Protein AF-A0AAD7KAG4-F1 (afdb_monomer_lite)

Structure (mmCIF, N/CA/C/O backbone):
data_AF-A0AAD7KAG4-F1
#
_entry.id   AF-A0AAD7KAG4-F1
#
loop_
_atom_site.group_PDB
_atom_site.id
_atom_site.type_symbol
_atom_site.label_atom_id
_atom_site.label_alt_id
_atom_site.label_comp_id
_atom_site.label_asym_id
_atom_site.label_entity_id
_atom_site.label_seq_id
_atom_site.pdbx_PDB_ins_code
_atom_site.Cartn_x
_atom_site.Cartn_y
_atom_site.Cartn_z
_atom_site.occupancy
_atom_site.B_iso_or_equiv
_atom_site.auth_seq_id
_atom_site.auth_comp_id
_atom_site.auth_asym_id
_atom_site.auth_atom_id
_atom_site.pdbx_PDB_model_num
ATOM 1 N N . MET A 1 1 ? -81.559 5.179 60.643 1.00 41.72 1 MET A N 1
ATOM 2 C CA . MET A 1 1 ? -80.944 4.734 59.374 1.00 41.72 1 MET A CA 1
ATOM 3 C C . MET A 1 1 ? -79.540 4.234 59.681 1.00 41.72 1 MET A C 1
ATOM 5 O O . MET A 1 1 ? -78.649 5.034 59.922 1.00 41.72 1 MET A O 1
ATOM 9 N N . SER A 1 2 ? -79.394 2.915 59.809 1.00 40.16 2 SER A N 1
ATOM 10 C CA . SER A 1 2 ? -78.158 2.220 60.188 1.00 40.16 2 SER A CA 1
ATOM 11 C C . SER A 1 2 ? -77.507 1.678 58.916 1.00 40.16 2 SER A C 1
ATOM 13 O O . SER A 1 2 ? -78.090 0.834 58.242 1.00 40.16 2 SER A O 1
ATOM 15 N N . SER A 1 3 ? -76.352 2.233 58.547 1.00 54.22 3 SER A N 1
ATOM 16 C CA . SER A 1 3 ? -75.591 1.871 57.348 1.00 54.22 3 SER A CA 1
ATOM 17 C C . SER A 1 3 ? -74.567 0.790 57.696 1.00 54.22 3 SER A C 1
ATOM 19 O O . SER A 1 3 ? -73.473 1.085 58.179 1.00 54.22 3 SER A O 1
ATOM 21 N N . THR A 1 4 ? -74.914 -0.467 57.437 1.00 55.66 4 THR A N 1
ATOM 22 C CA . THR A 1 4 ? -74.029 -1.634 57.522 1.00 55.66 4 THR A CA 1
ATOM 23 C C . THR A 1 4 ? -72.967 -1.586 56.419 1.00 55.66 4 THR A C 1
ATOM 25 O O . THR A 1 4 ? -73.252 -1.777 55.239 1.00 55.66 4 THR A O 1
ATOM 28 N N . ARG A 1 5 ? -71.713 -1.318 56.804 1.00 57.22 5 ARG A N 1
ATOM 29 C CA . ARG A 1 5 ? -70.543 -1.403 55.914 1.00 57.22 5 ARG A CA 1
ATOM 30 C C . ARG A 1 5 ? -70.236 -2.883 55.619 1.00 57.22 5 ARG A C 1
ATOM 32 O O . ARG A 1 5 ? -70.102 -3.648 56.574 1.00 57.22 5 ARG A O 1
ATOM 39 N N . PRO A 1 6 ? -70.101 -3.301 54.348 1.00 59.22 6 PRO A N 1
ATOM 40 C CA . PRO A 1 6 ? -69.743 -4.674 54.009 1.00 59.22 6 PRO A CA 1
ATOM 41 C C . PRO A 1 6 ? -68.322 -5.003 54.486 1.00 59.22 6 PRO A C 1
ATOM 43 O O . PRO A 1 6 ? -67.393 -4.207 54.335 1.00 59.22 6 PRO A O 1
ATOM 46 N N . GLY A 1 7 ? -68.200 -6.173 55.116 1.00 64.06 7 GLY A N 1
ATOM 47 C CA . GLY A 1 7 ? -67.006 -6.658 55.795 1.00 64.06 7 GLY A CA 1
ATOM 48 C C . GLY A 1 7 ? -65.797 -6.798 54.874 1.00 64.06 7 GLY A C 1
ATOM 49 O O . GLY A 1 7 ? -65.878 -7.361 53.783 1.00 64.06 7 GLY A O 1
ATOM 50 N N . ALA A 1 8 ? -64.662 -6.297 55.357 1.00 64.31 8 ALA A N 1
ATOM 51 C CA . ALA A 1 8 ? -63.357 -6.483 54.750 1.00 64.31 8 ALA A CA 1
ATOM 52 C C . ALA A 1 8 ? -62.992 -7.975 54.750 1.00 64.31 8 ALA A C 1
ATOM 54 O O . ALA A 1 8 ? -62.856 -8.595 55.805 1.00 64.31 8 ALA A O 1
ATOM 55 N N . THR A 1 9 ? -62.826 -8.556 53.564 1.00 68.06 9 THR A N 1
ATOM 56 C CA . THR A 1 9 ? -62.284 -9.908 53.412 1.00 68.06 9 THR A CA 1
ATOM 57 C C . THR A 1 9 ? -60.836 -9.935 53.915 1.00 68.06 9 THR A C 1
ATOM 59 O O . THR A 1 9 ? -60.033 -9.116 53.458 1.00 68.06 9 THR A O 1
ATOM 62 N N . PRO A 1 10 ? -60.466 -10.855 54.822 1.00 64.25 10 PRO A N 1
ATOM 63 C CA . PRO A 1 10 ? -59.103 -10.952 55.325 1.00 64.25 10 PRO A CA 1
ATOM 64 C C . PRO A 1 10 ? -58.152 -11.355 54.192 1.00 64.25 10 PRO A C 1
ATOM 66 O O . PRO A 1 10 ? -58.225 -12.460 53.654 1.00 64.25 10 PRO A O 1
ATOM 69 N N . ILE A 1 11 ? -57.247 -10.444 53.830 1.00 66.94 11 ILE A N 1
ATOM 70 C CA . ILE A 1 11 ? -56.153 -10.703 52.890 1.00 66.94 11 ILE A CA 1
ATOM 71 C C . ILE A 1 11 ? -55.172 -11.649 53.590 1.00 66.94 11 ILE A C 1
ATOM 73 O O . ILE A 1 11 ? -54.349 -11.234 54.405 1.00 66.94 11 ILE A O 1
ATOM 77 N N . ARG A 1 12 ? -55.285 -12.949 53.307 1.00 62.50 12 ARG A N 1
ATOM 78 C CA . ARG A 1 12 ? -54.336 -13.961 53.778 1.00 62.50 12 ARG A CA 1
ATOM 79 C C . ARG A 1 12 ? -53.112 -13.919 52.866 1.00 62.50 12 ARG A C 1
ATOM 81 O O . ARG A 1 12 ? -53.216 -14.229 51.681 1.00 62.50 12 ARG A O 1
ATOM 88 N N . ALA A 1 13 ? -51.965 -13.513 53.406 1.00 71.88 13 ALA A N 1
ATOM 89 C CA . ALA A 1 13 ? -50.709 -13.517 52.667 1.00 71.88 13 ALA A CA 1
ATOM 90 C C . ALA A 1 13 ? -50.400 -14.942 52.183 1.00 71.88 13 ALA A C 1
ATOM 92 O O . ALA A 1 13 ? -50.270 -15.870 52.984 1.00 71.88 13 ALA A O 1
ATOM 93 N N . ILE A 1 14 ? -50.302 -15.118 50.865 1.00 68.56 14 ILE A N 1
ATOM 94 C CA . ILE A 1 14 ? -49.821 -16.359 50.264 1.00 68.56 14 ILE A CA 1
ATOM 95 C C . ILE A 1 14 ? -48.322 -16.418 50.552 1.00 68.56 14 ILE A C 1
ATOM 97 O O . ILE A 1 14 ? -47.520 -15.748 49.904 1.00 68.56 14 ILE A O 1
ATOM 101 N N . THR A 1 15 ? -47.937 -17.206 51.551 1.00 63.47 15 THR A N 1
ATOM 102 C CA . THR A 1 15 ? -46.542 -17.551 51.816 1.00 63.47 15 THR A CA 1
ATOM 103 C C . THR A 1 15 ? -46.074 -18.507 50.723 1.00 63.47 15 THR A C 1
ATOM 105 O O . THR A 1 15 ? -46.056 -19.723 50.911 1.00 63.47 15 THR A O 1
ATOM 108 N N . THR A 1 16 ? -45.733 -17.988 49.541 1.00 71.81 16 THR A N 1
ATOM 109 C CA . THR A 1 16 ? -44.951 -18.781 48.590 1.00 71.81 16 THR A CA 1
ATOM 110 C C . THR A 1 16 ? -43.640 -19.120 49.291 1.00 71.81 16 THR A C 1
ATOM 112 O O . THR A 1 16 ? -42.966 -18.185 49.735 1.00 71.81 16 THR A O 1
ATOM 115 N N . PRO A 1 17 ? -43.267 -20.404 49.443 1.00 67.81 17 PRO A N 1
ATOM 116 C CA . PRO A 1 17 ? -41.963 -20.741 49.982 1.00 67.81 17 PRO A CA 1
ATOM 117 C C . PRO A 1 17 ? -40.936 -20.104 49.050 1.00 67.81 17 PRO A C 1
ATOM 119 O O . PRO A 1 17 ? -40.779 -20.536 47.907 1.00 67.81 17 PRO A O 1
ATOM 122 N N . LEU A 1 18 ? -40.277 -19.039 49.514 1.00 62.19 18 LEU A N 1
ATOM 123 C CA . LEU A 1 18 ? -39.139 -18.425 48.842 1.00 62.19 18 LEU A CA 1
ATOM 124 C C . LEU A 1 18 ? -37.990 -19.427 48.938 1.00 62.19 18 LEU A C 1
ATOM 126 O O . LEU A 1 18 ? -37.070 -19.295 49.742 1.00 62.19 18 LEU A O 1
ATOM 130 N N . ARG A 1 19 ? -38.087 -20.497 48.148 1.00 64.81 19 ARG A N 1
ATOM 131 C CA . ARG A 1 19 ? -37.018 -21.455 47.948 1.00 64.81 19 ARG A CA 1
ATOM 132 C C . ARG A 1 19 ? -35.974 -20.690 47.152 1.00 64.81 19 ARG A C 1
ATOM 134 O O . ARG A 1 19 ? -36.065 -20.588 45.930 1.00 64.81 19 ARG A O 1
ATOM 141 N N . SER A 1 20 ? -35.046 -20.078 47.887 1.00 68.19 20 SER A N 1
ATOM 142 C CA . SER A 1 20 ? -33.823 -19.482 47.366 1.00 68.19 20 SER A CA 1
ATOM 143 C C . SER A 1 20 ? -33.068 -20.581 46.628 1.00 68.19 20 SER A C 1
ATOM 145 O O . SER A 1 20 ? -32.278 -21.332 47.195 1.00 68.19 20 SER A O 1
ATOM 147 N N . THR A 1 21 ? -33.418 -20.763 45.360 1.00 75.50 21 THR A N 1
ATOM 148 C CA . THR A 1 21 ? -32.650 -21.596 44.453 1.00 75.50 21 THR A CA 1
ATOM 149 C C . THR A 1 21 ? -31.431 -20.752 44.158 1.00 75.50 21 THR A C 1
ATOM 151 O O . THR A 1 21 ? -31.568 -19.678 43.570 1.00 75.50 21 THR A O 1
ATOM 154 N N . ALA A 1 22 ? -30.270 -21.176 44.662 1.00 81.31 22 ALA A N 1
ATOM 155 C CA . ALA A 1 22 ? -29.017 -20.489 44.396 1.00 81.31 22 ALA A CA 1
ATOM 156 C C . ALA A 1 22 ? -28.939 -20.209 42.891 1.00 81.31 22 ALA A C 1
ATOM 158 O O . ALA A 1 22 ? -29.134 -21.121 42.081 1.00 81.31 22 ALA A O 1
ATOM 159 N N . ALA A 1 23 ? -28.745 -18.939 42.528 1.00 81.88 23 ALA A N 1
ATOM 160 C CA . ALA A 1 23 ? -28.645 -18.563 41.129 1.00 81.88 23 ALA A CA 1
ATOM 161 C C . ALA A 1 23 ? -27.553 -19.431 40.481 1.00 81.88 23 ALA A C 1
ATOM 163 O O . ALA A 1 23 ? -26.486 -19.598 41.085 1.00 81.88 23 ALA A O 1
ATOM 164 N N . PRO A 1 24 ? -27.806 -20.017 39.297 1.00 85.00 24 PRO A N 1
ATOM 165 C CA . PRO A 1 24 ? -26.803 -20.830 38.633 1.00 85.00 24 PRO A CA 1
ATOM 166 C C . PRO A 1 24 ? -25.523 -19.997 38.475 1.00 85.00 24 PRO A C 1
ATOM 168 O O . PRO A 1 24 ? -25.615 -18.809 38.142 1.00 85.00 24 PRO A O 1
ATOM 171 N N . PRO A 1 25 ? -24.340 -20.576 38.744 1.00 87.75 25 PRO A N 1
ATOM 172 C CA . PRO A 1 25 ? -23.088 -19.840 38.689 1.00 87.75 25 PRO A CA 1
ATOM 173 C C . PRO A 1 25 ? -22.938 -19.217 37.303 1.00 87.75 25 PRO A C 1
ATOM 175 O O . PRO A 1 25 ? -22.947 -19.915 36.287 1.00 87.75 25 PRO A O 1
ATOM 178 N N . ILE A 1 26 ? -22.843 -17.887 37.263 1.00 87.62 26 ILE A N 1
ATOM 179 C CA . ILE A 1 26 ? -22.673 -17.151 36.014 1.00 87.62 26 ILE A CA 1
ATOM 180 C C . ILE A 1 26 ? -21.307 -17.564 35.455 1.00 87.62 26 ILE A C 1
ATOM 182 O O . ILE A 1 26 ? -20.294 -17.366 36.134 1.00 87.62 26 ILE A O 1
ATOM 186 N N . PRO A 1 27 ? -21.243 -18.164 34.254 1.00 87.38 27 PRO A N 1
ATOM 187 C CA . PRO A 1 27 ? -19.973 -18.589 33.694 1.00 87.38 27 PRO A CA 1
ATOM 188 C C . PRO A 1 27 ? -19.072 -17.366 33.491 1.00 87.38 27 PRO A C 1
ATOM 190 O O . PRO A 1 27 ? -19.565 -16.260 33.234 1.00 87.38 27 PRO A O 1
ATOM 193 N N . PRO A 1 28 ? -17.745 -17.541 33.587 1.00 87.75 28 PRO A N 1
ATOM 194 C CA . PRO A 1 28 ? -16.817 -16.432 33.464 1.00 87.75 28 PRO A CA 1
ATOM 195 C C . PRO A 1 28 ? -17.045 -15.696 32.130 1.00 87.75 28 PRO A C 1
ATOM 197 O O . PRO A 1 28 ? -17.293 -16.345 31.106 1.00 87.75 28 PRO A O 1
ATOM 200 N N . PRO A 1 29 ? -16.932 -14.354 32.091 1.00 77.50 29 PRO A N 1
ATOM 201 C CA . PRO A 1 29 ? -17.178 -13.563 30.883 1.00 77.50 29 PRO A CA 1
ATOM 202 C C . PRO A 1 29 ? -16.379 -14.024 29.653 1.00 77.50 29 PRO A C 1
ATOM 204 O O . PRO A 1 29 ? -16.823 -13.867 28.513 1.00 77.50 29 PRO A O 1
ATOM 207 N N . SER A 1 30 ? -15.216 -14.638 29.877 1.00 82.88 30 SER A N 1
ATOM 208 C CA . SER A 1 30 ? -14.385 -15.236 28.835 1.00 82.88 30 SER A CA 1
ATOM 209 C C . SER A 1 30 ? -15.071 -16.390 28.093 1.00 82.88 30 SER A C 1
ATOM 211 O O . SER A 1 30 ? -14.852 -16.545 26.894 1.00 82.88 30 SER A O 1
ATOM 213 N N . ALA A 1 31 ? -15.926 -17.167 28.760 1.00 85.88 31 ALA A N 1
ATOM 214 C CA . ALA A 1 31 ? -16.621 -18.304 28.164 1.00 85.88 31 ALA A CA 1
ATOM 215 C C . ALA A 1 31 ? -17.834 -17.876 27.322 1.00 85.88 31 ALA A C 1
ATOM 217 O O . ALA A 1 31 ? -18.050 -18.427 26.245 1.00 85.88 31 ALA A O 1
ATOM 218 N N . LEU A 1 32 ? -18.598 -16.869 27.763 1.00 83.81 32 LEU A N 1
ATOM 219 C CA . LEU A 1 32 ? -19.800 -16.417 27.046 1.00 83.81 32 LEU A CA 1
ATOM 220 C C . LEU A 1 32 ? -19.509 -15.347 25.991 1.00 83.81 32 LEU A C 1
ATOM 222 O O . LEU A 1 32 ? -19.928 -15.463 24.836 1.00 83.81 32 LEU A O 1
ATOM 226 N N . TYR A 1 33 ? -18.792 -14.284 26.354 1.00 77.81 33 TYR A N 1
ATOM 227 C CA . TYR A 1 33 ? -18.745 -13.098 25.503 1.00 77.81 33 TYR A CA 1
ATOM 228 C C . TYR A 1 33 ? -17.676 -13.160 24.418 1.00 77.81 33 TYR A C 1
ATOM 230 O O . TYR A 1 33 ? -17.830 -12.531 23.370 1.00 77.81 33 TYR A O 1
ATOM 238 N N . ILE A 1 34 ? -16.583 -13.889 24.639 1.00 79.62 34 ILE A N 1
ATOM 239 C CA . ILE A 1 34 ? -15.510 -14.028 23.648 1.00 79.62 34 ILE A CA 1
ATOM 240 C C . ILE A 1 34 ? -16.001 -14.733 22.373 1.00 79.62 34 ILE A C 1
ATOM 242 O O . ILE A 1 34 ? -15.807 -14.163 21.295 1.00 79.62 34 ILE A O 1
ATOM 246 N N . PRO A 1 35 ? -16.640 -15.921 22.423 1.00 85.75 35 PRO A N 1
ATOM 247 C CA . PRO A 1 35 ? -17.111 -16.587 21.207 1.00 85.75 35 PRO A CA 1
ATOM 248 C C . PRO A 1 35 ? -18.228 -15.800 20.512 1.00 85.75 35 PRO A C 1
ATOM 250 O O . PRO A 1 35 ? -18.246 -15.711 19.281 1.00 85.75 35 PRO A O 1
ATOM 253 N N . LEU A 1 36 ? -19.115 -15.149 21.271 1.00 82.19 36 LEU A N 1
ATOM 254 C CA . LEU A 1 36 ? -20.162 -14.305 20.698 1.00 82.19 36 LEU A CA 1
ATOM 255 C C . LEU A 1 36 ? -19.571 -13.083 19.979 1.00 82.19 36 LEU A C 1
ATOM 257 O O . LEU A 1 36 ? -19.905 -12.808 18.828 1.00 82.19 36 LEU A O 1
ATOM 261 N N . ALA A 1 37 ? -18.628 -12.380 20.611 1.00 77.38 37 ALA A N 1
ATOM 262 C CA . ALA A 1 37 ? -17.948 -11.251 19.985 1.00 77.38 37 ALA A CA 1
ATOM 263 C C . ALA A 1 37 ? -17.198 -11.685 18.717 1.00 77.38 37 ALA A C 1
ATOM 265 O O . ALA A 1 37 ? -17.285 -11.009 17.690 1.00 77.38 37 ALA A O 1
ATOM 266 N N . LYS A 1 38 ? -16.520 -12.841 18.758 1.00 79.94 38 LYS A N 1
ATOM 267 C CA . LYS A 1 38 ? -15.828 -13.435 17.606 1.00 79.94 38 LYS A CA 1
ATOM 268 C C . LYS A 1 38 ? -16.776 -13.726 16.444 1.00 79.94 38 LYS A C 1
ATOM 270 O O . LYS A 1 38 ? -16.501 -13.295 15.328 1.00 79.94 38 LYS A O 1
ATOM 275 N N . THR A 1 39 ? -17.887 -14.416 16.687 1.00 83.06 39 THR A N 1
ATOM 276 C CA . THR A 1 39 ? -18.846 -14.801 15.633 1.00 83.06 39 THR A CA 1
ATOM 277 C C . THR A 1 39 ? -19.534 -13.585 15.017 1.00 83.06 39 THR A C 1
ATOM 279 O O . THR A 1 39 ? -19.613 -13.465 13.792 1.00 83.06 39 THR A O 1
ATOM 282 N N . VAL A 1 40 ? -19.967 -12.630 15.845 1.00 82.12 40 VAL A N 1
ATOM 283 C CA . VAL A 1 40 ? -20.558 -11.368 15.380 1.00 82.12 40 VAL A CA 1
ATOM 284 C C . VAL A 1 40 ? -19.560 -10.600 14.523 1.00 82.12 40 VAL A C 1
ATOM 286 O O . VAL A 1 40 ? -19.897 -10.122 13.438 1.00 82.12 40 VAL A O 1
ATOM 289 N N . LEU A 1 41 ? -18.315 -10.503 14.977 1.00 80.06 41 LEU A N 1
ATOM 290 C CA . LEU A 1 41 ? -17.263 -9.815 14.254 1.00 80.06 41 LEU A CA 1
ATOM 291 C C . LEU A 1 41 ? -16.913 -10.499 12.928 1.00 80.06 41 LEU A C 1
ATOM 293 O O . LEU A 1 41 ? -16.818 -9.822 11.905 1.00 80.06 41 LEU A O 1
ATOM 297 N N . GLN A 1 42 ? -16.742 -11.820 12.936 1.00 84.81 42 GLN A N 1
ATOM 298 C CA . GLN A 1 42 ? -16.462 -12.615 11.745 1.00 84.81 42 GLN A CA 1
ATOM 299 C C . GLN A 1 42 ? -17.568 -12.423 10.708 1.00 84.81 42 GLN A C 1
ATOM 301 O O . GLN A 1 42 ? -17.284 -12.124 9.549 1.00 84.81 42 GLN A O 1
ATOM 306 N N . ARG A 1 43 ? -18.836 -12.505 11.132 1.00 85.56 43 ARG A N 1
ATOM 307 C CA . ARG A 1 43 ? -19.992 -12.280 10.258 1.00 85.56 43 ARG A CA 1
ATOM 308 C C . ARG A 1 43 ? -19.978 -10.877 9.653 1.00 85.56 43 ARG A C 1
ATOM 310 O O . ARG A 1 43 ? -20.280 -10.727 8.472 1.00 85.56 43 ARG A O 1
ATOM 317 N N . ARG A 1 44 ? -19.610 -9.853 10.430 1.00 81.88 44 ARG A N 1
ATOM 318 C CA . ARG A 1 44 ? -19.516 -8.460 9.954 1.00 81.88 44 ARG A CA 1
ATOM 319 C C . ARG A 1 44 ? -18.390 -8.273 8.940 1.00 81.88 44 ARG A C 1
ATOM 321 O O . ARG A 1 44 ? -18.621 -7.686 7.883 1.00 81.88 44 ARG A O 1
ATOM 328 N N . LEU A 1 45 ? -17.199 -8.784 9.248 1.00 83.94 45 LEU A N 1
ATOM 329 C CA . LEU A 1 45 ? -16.045 -8.718 8.354 1.00 83.94 45 LEU A CA 1
ATOM 330 C C . LEU A 1 45 ? -16.348 -9.430 7.034 1.00 83.94 45 LEU A C 1
ATOM 332 O O . LEU A 1 45 ? -16.243 -8.814 5.977 1.00 83.94 45 LEU A O 1
ATOM 336 N N . ALA A 1 46 ? -16.817 -10.677 7.105 1.00 87.94 46 ALA A N 1
ATOM 337 C CA . ALA A 1 46 ? -17.048 -11.515 5.935 1.00 87.94 46 ALA A CA 1
ATOM 338 C C . ALA A 1 46 ? -18.208 -11.034 5.050 1.00 87.94 46 ALA A C 1
ATOM 340 O O . ALA A 1 46 ? -18.095 -11.105 3.834 1.00 87.94 46 ALA A O 1
ATOM 341 N N . ARG A 1 47 ? -19.317 -10.542 5.626 1.00 87.12 47 ARG A N 1
ATOM 342 C CA . ARG A 1 47 ? -20.522 -10.211 4.836 1.00 87.12 47 ARG A CA 1
ATOM 343 C C . ARG A 1 47 ? -20.618 -8.764 4.372 1.00 87.12 47 ARG A C 1
ATOM 345 O O . ARG A 1 47 ? -21.396 -8.490 3.469 1.00 87.12 47 ARG A O 1
ATOM 352 N N . ARG A 1 48 ? -19.917 -7.824 5.011 1.00 84.38 48 ARG A N 1
ATOM 353 C CA . ARG A 1 48 ? -20.097 -6.388 4.720 1.00 84.38 48 ARG A CA 1
ATOM 354 C C . ARG A 1 48 ? -18.797 -5.685 4.368 1.00 84.38 48 ARG A C 1
ATOM 356 O O . ARG A 1 48 ? -18.759 -4.944 3.397 1.00 84.38 48 ARG A O 1
ATOM 363 N N . ILE A 1 49 ? -17.731 -5.924 5.124 1.00 85.94 49 ILE A N 1
ATOM 364 C CA . ILE A 1 49 ? -16.502 -5.128 4.994 1.00 85.94 49 ILE A CA 1
ATOM 365 C C . ILE A 1 49 ? -15.596 -5.699 3.901 1.00 85.94 49 ILE A C 1
ATOM 367 O O . ILE A 1 49 ? -15.156 -4.968 3.015 1.00 85.94 49 ILE A O 1
ATOM 371 N N . PHE A 1 50 ? -15.348 -7.009 3.914 1.00 88.88 50 PHE A N 1
ATOM 372 C CA . PHE A 1 50 ? -14.495 -7.657 2.917 1.00 88.88 50 PHE A CA 1
ATOM 373 C C . PHE A 1 50 ? -15.063 -7.604 1.497 1.00 88.88 50 PHE A C 1
ATOM 375 O O . PHE A 1 50 ? -14.314 -7.191 0.618 1.00 88.88 50 PHE A O 1
ATOM 382 N N . PRO A 1 51 ? -16.355 -7.888 1.245 1.00 90.56 51 PRO A N 1
ATOM 383 C CA . PRO A 1 51 ? -16.899 -7.797 -0.108 1.00 90.56 51 PRO A CA 1
ATOM 384 C C . PRO A 1 51 ? -16.823 -6.376 -0.671 1.00 90.56 51 PRO A C 1
ATOM 386 O O . PRO A 1 51 ? -16.450 -6.188 -1.823 1.00 90.56 51 PRO A O 1
ATOM 389 N N . LEU A 1 52 ? -17.112 -5.366 0.154 1.00 89.12 52 LEU A N 1
ATOM 390 C CA . LEU A 1 52 ? -17.117 -3.974 -0.287 1.00 89.12 52 LEU A CA 1
ATOM 391 C C . LEU A 1 52 ? -15.686 -3.473 -0.548 1.00 89.12 52 LEU A C 1
ATOM 393 O O . LEU A 1 52 ? -15.410 -2.903 -1.599 1.00 89.12 52 LEU A O 1
ATOM 397 N N . THR A 1 53 ? -14.740 -3.750 0.354 1.00 90.25 53 THR A N 1
ATOM 398 C CA . THR A 1 53 ? -13.326 -3.403 0.115 1.00 90.25 53 THR A CA 1
ATOM 399 C C . THR A 1 53 ? -12.732 -4.148 -1.081 1.00 90.25 53 THR A C 1
ATOM 401 O O . THR A 1 53 ? -11.947 -3.566 -1.829 1.00 90.25 53 THR A O 1
ATOM 404 N N . PHE A 1 54 ? -13.132 -5.403 -1.299 1.00 93.19 54 PHE A N 1
ATOM 405 C CA . PHE A 1 54 ? -12.756 -6.177 -2.477 1.00 93.19 54 PHE A CA 1
ATOM 406 C C . PHE A 1 54 ? -13.322 -5.556 -3.760 1.00 93.19 54 PHE A C 1
ATOM 408 O O . PHE A 1 54 ? -12.575 -5.360 -4.712 1.00 93.19 54 PHE A O 1
ATOM 415 N N . ALA A 1 55 ? -14.601 -5.165 -3.773 1.00 92.69 55 ALA A N 1
ATOM 416 C CA . ALA A 1 55 ? -15.225 -4.489 -4.912 1.00 92.69 55 ALA A CA 1
ATOM 417 C C . ALA A 1 55 ? -14.543 -3.151 -5.247 1.00 92.69 55 ALA A C 1
ATOM 419 O O . ALA A 1 55 ? -14.351 -2.828 -6.417 1.00 92.69 55 ALA A O 1
ATOM 420 N N . ILE A 1 56 ? -14.101 -2.396 -4.237 1.00 89.62 56 ILE A N 1
ATOM 421 C CA . ILE A 1 56 ? -13.310 -1.175 -4.449 1.00 89.62 56 ILE A CA 1
ATOM 422 C C . ILE A 1 56 ? -11.952 -1.507 -5.072 1.00 89.62 56 ILE A C 1
ATOM 424 O O . ILE A 1 56 ? -11.557 -0.869 -6.045 1.00 89.62 56 ILE A O 1
ATOM 428 N N . CYS A 1 57 ? -11.248 -2.521 -4.558 1.00 92.56 57 CYS A N 1
ATOM 429 C CA . CYS A 1 57 ? -9.983 -2.971 -5.150 1.00 92.56 57 CYS A CA 1
ATOM 430 C C . CYS A 1 57 ? -10.173 -3.440 -6.596 1.00 92.56 57 CYS A C 1
ATOM 432 O O . CYS A 1 57 ? -9.301 -3.198 -7.429 1.00 92.56 57 CYS A O 1
ATOM 434 N N . LEU A 1 58 ? -11.310 -4.071 -6.900 1.00 95.00 58 LEU A N 1
ATOM 435 C CA . LEU A 1 58 ? -11.672 -4.492 -8.247 1.00 95.00 58 LEU A CA 1
ATOM 436 C C . LEU A 1 58 ? -11.846 -3.282 -9.164 1.00 95.00 58 LEU A C 1
ATOM 438 O O . LEU A 1 58 ? -11.204 -3.222 -10.208 1.00 95.00 58 LEU A O 1
ATOM 442 N N . GLY A 1 59 ? -12.636 -2.289 -8.749 1.00 92.75 59 GLY A N 1
ATOM 443 C CA . GLY A 1 59 ? -12.829 -1.052 -9.509 1.00 92.75 59 GLY A CA 1
ATOM 444 C C . GLY A 1 59 ? -11.516 -0.306 -9.761 1.00 92.75 59 GLY A C 1
ATOM 445 O O . GLY A 1 59 ? -11.235 0.090 -10.891 1.00 92.75 59 GLY A O 1
ATOM 446 N N . VAL A 1 60 ? -10.664 -0.195 -8.737 1.00 89.56 60 VAL A N 1
ATOM 447 C CA . VAL A 1 60 ? -9.325 0.401 -8.863 1.00 89.56 60 VAL A CA 1
ATOM 448 C C . VAL A 1 60 ? -8.446 -0.399 -9.830 1.00 89.56 60 VAL A C 1
ATOM 450 O O . VAL A 1 60 ? -7.754 0.195 -10.653 1.00 89.56 60 VAL A O 1
ATOM 453 N N . SER A 1 61 ? -8.485 -1.733 -9.774 1.00 91.75 61 SER A N 1
ATOM 454 C CA . SER A 1 61 ? -7.710 -2.597 -10.675 1.00 91.75 61 SER A CA 1
ATOM 455 C C . SER A 1 61 ? -8.167 -2.473 -12.124 1.00 91.75 61 SER A C 1
ATOM 457 O O . SER A 1 61 ? -7.325 -2.403 -13.015 1.00 91.75 61 SER A O 1
ATOM 459 N N . VAL A 1 62 ? -9.482 -2.414 -12.362 1.00 94.06 62 VAL A N 1
ATOM 460 C CA . VAL A 1 62 ? -10.061 -2.190 -13.693 1.00 94.06 62 VAL A CA 1
ATOM 461 C C . VAL A 1 62 ? -9.620 -0.836 -14.231 1.00 94.06 62 VAL A C 1
ATOM 463 O O . VAL A 1 62 ? -9.071 -0.782 -15.325 1.00 94.06 62 VAL A O 1
ATOM 466 N N . LEU A 1 63 ? -9.789 0.240 -13.458 1.00 92.06 63 LEU A N 1
ATOM 467 C CA . LEU A 1 63 ? -9.406 1.587 -13.884 1.00 92.06 63 LEU A CA 1
ATOM 468 C C . LEU A 1 63 ? -7.908 1.678 -14.203 1.00 92.06 63 LEU A C 1
ATOM 470 O O . LEU A 1 63 ? -7.515 2.242 -15.221 1.00 92.06 63 LEU A O 1
ATOM 474 N N . TRP A 1 64 ? -7.069 1.085 -13.356 1.00 90.38 64 TRP A N 1
ATOM 475 C CA . TRP A 1 64 ? -5.625 1.093 -13.548 1.00 90.38 64 TRP A CA 1
ATOM 476 C C . TRP A 1 64 ? -5.182 0.278 -14.773 1.00 90.38 64 TRP A C 1
ATOM 478 O O . TRP A 1 64 ? -4.381 0.760 -15.573 1.00 90.38 64 TRP A O 1
ATOM 488 N N . LEU A 1 65 ? -5.721 -0.928 -14.974 1.00 91.50 65 LEU A N 1
ATOM 489 C CA . LEU A 1 65 ? -5.408 -1.731 -16.162 1.00 91.50 65 LEU A CA 1
ATOM 490 C C . LEU A 1 65 ? -5.979 -1.101 -17.443 1.00 91.50 65 LEU A C 1
ATOM 492 O O . LEU A 1 65 ? -5.327 -1.168 -18.482 1.00 91.50 65 LEU A O 1
ATOM 496 N N . ALA A 1 66 ? -7.133 -0.422 -17.364 1.00 92.25 66 ALA A N 1
ATOM 497 C CA . ALA A 1 66 ? -7.683 0.375 -18.466 1.00 92.25 66 ALA A CA 1
ATOM 498 C C . ALA A 1 66 ? -6.710 1.461 -18.897 1.00 92.25 66 ALA A C 1
ATOM 500 O O . ALA A 1 66 ? -6.492 1.668 -20.085 1.00 92.25 66 ALA A O 1
ATOM 501 N N . TRP A 1 67 ? -6.131 2.142 -17.912 1.00 89.44 67 TRP A N 1
ATOM 502 C CA . TRP A 1 67 ? -5.177 3.209 -18.139 1.00 89.44 67 TRP A CA 1
ATOM 503 C C . TRP A 1 67 ? -3.870 2.696 -18.755 1.00 89.44 67 TRP A C 1
ATOM 505 O O . TRP A 1 67 ? -3.336 3.319 -19.667 1.00 89.44 67 TRP A O 1
ATOM 515 N N . MET A 1 68 ? -3.350 1.564 -18.269 1.00 87.62 68 MET A N 1
ATOM 516 C CA . MET A 1 68 ? -2.062 1.023 -18.719 1.00 87.62 68 MET A CA 1
ATOM 517 C C . MET A 1 68 ? -2.131 0.361 -20.097 1.00 87.62 68 MET A C 1
ATOM 519 O O . MET A 1 68 ? -1.265 0.610 -20.935 1.00 87.62 68 MET A O 1
ATOM 523 N N . ASP A 1 69 ? -3.138 -0.483 -20.330 1.00 89.50 69 ASP A N 1
ATOM 524 C CA . ASP A 1 69 ? -3.202 -1.335 -21.524 1.00 89.50 69 ASP A CA 1
ATOM 525 C C . ASP A 1 69 ? -4.326 -0.945 -22.497 1.00 89.50 69 ASP A C 1
ATOM 527 O O . ASP A 1 69 ? -4.368 -1.450 -23.622 1.00 89.50 69 ASP A O 1
ATOM 531 N N . GLY A 1 70 ? -5.238 -0.062 -22.086 1.00 91.81 70 GLY A N 1
ATOM 532 C CA . GLY A 1 70 ? -6.493 0.201 -22.785 1.00 91.81 70 GLY A CA 1
ATOM 533 C C . GLY A 1 70 ? -7.584 -0.822 -22.444 1.00 91.81 70 GLY A C 1
ATOM 534 O O . GLY A 1 70 ? -7.316 -1.965 -22.066 1.00 91.81 70 GLY A O 1
ATOM 535 N N . VAL A 1 71 ? -8.850 -0.427 -22.620 1.00 92.69 71 VAL A N 1
ATOM 536 C CA . VAL A 1 71 ? -10.021 -1.264 -22.284 1.00 92.69 71 VAL A CA 1
ATOM 537 C C . VAL A 1 71 ? -10.050 -2.577 -23.077 1.00 92.69 71 VAL A C 1
ATOM 539 O O . VAL A 1 71 ? -10.355 -3.626 -22.519 1.00 92.69 71 VAL A O 1
ATOM 542 N N . GLY A 1 72 ? -9.637 -2.554 -24.348 1.00 92.00 72 GLY A N 1
ATOM 543 C CA . GLY A 1 72 ? -9.667 -3.730 -25.228 1.00 92.00 72 GLY A CA 1
ATOM 544 C C . GLY A 1 72 ? -8.619 -4.813 -24.932 1.00 92.00 72 GLY A C 1
ATOM 545 O O . GLY A 1 72 ? -8.701 -5.899 -25.496 1.00 92.00 72 GLY A O 1
ATOM 546 N N . ARG A 1 73 ? -7.626 -4.550 -24.069 1.00 91.50 73 ARG A N 1
ATOM 547 C CA . ARG A 1 73 ? -6.543 -5.506 -23.750 1.00 91.50 73 ARG A CA 1
ATOM 548 C C . ARG A 1 73 ? -6.658 -6.115 -22.352 1.00 91.50 73 ARG A C 1
ATOM 550 O O . ARG A 1 73 ? -5.774 -6.863 -21.926 1.00 91.50 73 ARG A O 1
ATOM 557 N N . MET A 1 74 ? -7.740 -5.826 -21.631 1.00 93.19 74 MET A N 1
ATOM 558 C CA . MET A 1 74 ? -7.964 -6.378 -20.301 1.00 93.19 74 MET A CA 1
ATOM 559 C C . MET A 1 74 ? -8.243 -7.877 -20.366 1.00 93.19 74 MET A C 1
ATOM 561 O O . MET A 1 74 ? -9.199 -8.331 -20.987 1.00 93.19 74 MET A O 1
ATOM 565 N N . ARG A 1 75 ? -7.438 -8.659 -19.649 1.00 94.50 75 ARG A N 1
ATOM 566 C CA . ARG A 1 75 ? -7.718 -10.076 -19.403 1.00 94.50 75 ARG A CA 1
ATOM 567 C C . ARG A 1 75 ? -8.318 -10.225 -18.013 1.00 94.50 75 ARG A C 1
ATOM 569 O O . ARG A 1 75 ? -7.706 -9.772 -17.045 1.00 94.50 75 ARG A O 1
ATOM 576 N N . VAL A 1 76 ? -9.456 -10.912 -17.901 1.00 93.38 76 VAL A N 1
ATOM 577 C CA . VAL A 1 76 ? -10.167 -11.133 -16.624 1.00 93.38 76 VAL A CA 1
ATOM 578 C C . VAL A 1 76 ? -9.231 -11.686 -15.545 1.00 93.38 76 VAL A C 1
ATOM 580 O O . VAL A 1 76 ? -9.164 -11.138 -14.449 1.00 93.38 76 VAL A O 1
ATOM 583 N N . GLY A 1 77 ? -8.414 -12.693 -15.874 1.00 91.62 77 GLY A N 1
ATOM 584 C CA . GLY A 1 77 ? -7.444 -13.263 -14.931 1.00 91.62 77 GLY A CA 1
ATOM 585 C C . GLY A 1 77 ? -6.420 -12.249 -14.402 1.00 91.62 77 GLY A C 1
ATOM 586 O O . GLY A 1 77 ? -6.060 -12.296 -13.229 1.00 91.62 77 GLY A O 1
ATOM 587 N N . ARG A 1 78 ? -6.001 -11.277 -15.226 1.00 92.00 78 ARG A N 1
ATOM 588 C CA . ARG A 1 78 ? -5.068 -10.213 -14.819 1.00 92.00 78 ARG A CA 1
ATOM 589 C C . ARG A 1 78 ? -5.740 -9.203 -13.891 1.00 92.00 78 ARG A C 1
ATOM 591 O O . ARG A 1 78 ? -5.133 -8.804 -12.903 1.00 92.00 78 ARG A O 1
ATOM 598 N N . VAL A 1 79 ? -6.996 -8.846 -14.171 1.00 94.69 79 VAL A N 1
ATOM 599 C CA . VAL A 1 79 ? -7.811 -7.979 -13.303 1.00 94.69 79 VAL A CA 1
ATOM 600 C C . VAL A 1 79 ? -8.026 -8.637 -11.941 1.00 94.69 79 VAL A C 1
ATOM 602 O O . VAL A 1 79 ? -7.790 -8.003 -10.913 1.00 94.69 79 VAL A O 1
ATOM 605 N N . ILE A 1 80 ? -8.408 -9.918 -11.915 1.00 94.56 80 ILE A N 1
ATOM 606 C CA . ILE A 1 80 ? -8.606 -10.678 -10.673 1.00 94.56 80 ILE A CA 1
ATOM 607 C C . ILE A 1 80 ? -7.287 -10.802 -9.901 1.00 94.56 80 ILE A C 1
ATOM 609 O O . ILE A 1 80 ? -7.265 -10.552 -8.697 1.00 94.56 80 ILE A O 1
ATOM 613 N N . GLY A 1 81 ? -6.182 -11.127 -10.579 1.00 91.62 81 GLY A N 1
ATOM 614 C CA . GLY A 1 81 ? -4.857 -11.215 -9.962 1.00 91.62 81 GLY A CA 1
ATOM 615 C C . GLY A 1 81 ? -4.405 -9.894 -9.334 1.00 91.62 81 GLY A C 1
ATOM 616 O O . GLY A 1 81 ? -3.992 -9.879 -8.175 1.00 91.62 81 GLY A O 1
ATOM 617 N N . ALA A 1 82 ? -4.558 -8.777 -10.054 1.00 92.06 82 ALA A N 1
ATOM 618 C CA . ALA A 1 82 ? -4.276 -7.437 -9.537 1.00 92.06 82 ALA A CA 1
ATOM 619 C C . ALA A 1 82 ? -5.155 -7.101 -8.323 1.00 92.06 82 ALA A C 1
ATOM 621 O O . ALA A 1 82 ? -4.653 -6.656 -7.292 1.00 92.06 82 ALA A O 1
ATOM 622 N N . THR A 1 83 ? -6.453 -7.398 -8.420 1.00 94.19 83 THR A N 1
ATOM 623 C CA . THR A 1 83 ? -7.432 -7.163 -7.351 1.00 94.19 83 THR A CA 1
ATOM 624 C C . THR A 1 83 ? -7.066 -7.930 -6.088 1.00 94.19 83 THR A C 1
ATOM 626 O O . THR A 1 83 ? -7.024 -7.347 -5.007 1.00 94.19 83 THR A O 1
ATOM 629 N N . LEU A 1 84 ? -6.763 -9.225 -6.214 1.00 93.38 84 LEU A N 1
ATOM 630 C CA . LEU A 1 84 ? -6.336 -10.064 -5.096 1.00 93.38 84 LEU A CA 1
ATOM 631 C C . LEU A 1 84 ? -5.021 -9.566 -4.500 1.00 93.38 84 LEU A C 1
ATOM 633 O O . LEU A 1 84 ? -4.903 -9.505 -3.279 1.00 93.38 84 LEU A O 1
ATOM 637 N N . GLY A 1 85 ? -4.067 -9.171 -5.345 1.00 90.00 85 GLY A N 1
ATOM 638 C CA . GLY A 1 85 ? -2.790 -8.607 -4.923 1.00 90.00 85 GLY A CA 1
ATOM 639 C C . GLY A 1 85 ? -2.953 -7.322 -4.110 1.00 90.00 85 GLY A C 1
ATOM 640 O O . GLY A 1 85 ? -2.440 -7.233 -2.995 1.00 90.00 85 GLY A O 1
ATOM 641 N N . PHE A 1 86 ? -3.724 -6.351 -4.606 1.00 90.25 86 PHE A N 1
ATOM 642 C CA . PHE A 1 86 ? -4.003 -5.112 -3.873 1.00 90.25 86 PHE A CA 1
ATOM 643 C C . PHE A 1 86 ? -4.812 -5.364 -2.600 1.00 90.25 86 PHE A C 1
ATOM 645 O O . PHE A 1 86 ? -4.509 -4.800 -1.547 1.00 90.25 86 PHE A O 1
ATOM 652 N N . TRP A 1 87 ? -5.816 -6.234 -2.662 1.00 93.94 87 TRP A N 1
ATOM 653 C CA . TRP A 1 87 ? -6.681 -6.496 -1.521 1.00 93.94 87 TRP A CA 1
ATOM 654 C C . TRP A 1 87 ? -5.942 -7.227 -0.393 1.00 93.94 87 TRP A C 1
ATOM 656 O O . TRP A 1 87 ? -5.930 -6.750 0.743 1.00 93.94 87 TRP A O 1
ATOM 666 N N . LEU A 1 88 ? -5.272 -8.344 -0.697 1.00 92.19 88 LEU A N 1
ATOM 667 C CA . LEU A 1 88 ? -4.519 -9.126 0.290 1.00 92.19 88 LEU A CA 1
ATOM 668 C C . LEU A 1 88 ? -3.240 -8.431 0.744 1.00 92.19 88 LEU A C 1
ATOM 670 O O . LEU A 1 88 ? -2.874 -8.545 1.911 1.00 92.19 88 LEU A O 1
ATOM 674 N N . GLY A 1 89 ? -2.552 -7.756 -0.175 1.00 88.56 89 GLY A N 1
ATOM 675 C CA . GLY A 1 89 ? -1.268 -7.124 0.088 1.00 88.56 89 GLY A CA 1
ATOM 676 C C . GLY A 1 89 ? -1.391 -5.792 0.813 1.00 88.56 89 GLY A C 1
ATOM 677 O O . GLY A 1 89 ? -0.565 -5.501 1.666 1.00 88.56 89 GLY A O 1
ATOM 678 N N . SER A 1 90 ? -2.424 -5.001 0.509 1.00 88.81 90 SER A N 1
ATOM 679 C CA . SER A 1 90 ? -2.541 -3.618 0.983 1.00 88.81 90 SER A CA 1
ATOM 680 C C . SER A 1 90 ? -3.709 -3.413 1.940 1.00 88.81 90 SER A C 1
ATOM 682 O O . SER A 1 90 ? -3.510 -3.029 3.092 1.00 88.81 90 SER A O 1
ATOM 684 N N . VAL A 1 91 ? -4.937 -3.713 1.507 1.00 90.25 91 VAL A N 1
ATOM 685 C CA . VAL A 1 91 ? -6.134 -3.409 2.308 1.00 90.25 91 VAL A CA 1
ATOM 686 C C . VAL A 1 91 ? -6.198 -4.253 3.567 1.00 90.25 91 VAL A C 1
ATOM 688 O O . VAL A 1 91 ? -6.427 -3.734 4.656 1.00 90.25 91 VAL A O 1
ATOM 691 N N . VAL A 1 92 ? -6.007 -5.561 3.429 1.00 89.19 92 VAL A N 1
ATOM 692 C CA . VAL A 1 92 ? -6.166 -6.496 4.537 1.00 89.19 92 VAL A CA 1
ATOM 693 C C . VAL A 1 92 ? -5.206 -6.183 5.697 1.00 89.19 92 VAL A C 1
ATOM 695 O O . VAL A 1 92 ? -5.701 -6.010 6.812 1.00 89.19 92 VAL A O 1
ATOM 698 N N . PRO A 1 93 ? -3.881 -6.024 5.494 1.00 85.31 93 PRO A N 1
ATOM 699 C CA . PRO A 1 93 ? -2.964 -5.665 6.576 1.00 85.31 93 PRO A CA 1
ATOM 700 C C . PRO A 1 93 ? -3.317 -4.333 7.239 1.00 85.31 93 PRO A C 1
ATOM 702 O O . PRO A 1 93 ? -3.291 -4.237 8.465 1.00 85.31 93 PRO A O 1
ATOM 705 N N . VAL A 1 94 ? -3.712 -3.326 6.453 1.00 84.00 94 VAL A N 1
ATOM 706 C CA . VAL A 1 94 ? -4.099 -2.008 6.975 1.00 84.00 94 VAL A CA 1
ATOM 707 C C . VAL A 1 94 ? -5.374 -2.098 7.814 1.00 84.00 94 VAL A C 1
ATOM 709 O O . VAL A 1 94 ? -5.418 -1.554 8.916 1.00 84.00 94 VAL A O 1
ATOM 712 N N . VAL A 1 95 ? -6.395 -2.836 7.368 1.00 84.12 95 VAL A N 1
ATOM 713 C CA . VAL A 1 95 ? -7.631 -3.062 8.141 1.00 84.12 95 VAL A CA 1
ATOM 714 C C . VAL A 1 95 ? -7.343 -3.814 9.444 1.00 84.12 95 VAL A C 1
ATOM 716 O O . VAL A 1 95 ? -7.959 -3.529 10.470 1.00 84.12 95 VAL A O 1
ATOM 719 N N . LEU A 1 96 ? -6.389 -4.747 9.440 1.00 81.12 96 LEU A N 1
ATOM 720 C CA . LEU A 1 96 ? -6.003 -5.481 10.647 1.00 81.12 96 LEU A CA 1
ATOM 721 C C . LEU A 1 96 ? -5.255 -4.605 11.645 1.00 81.12 96 LEU A C 1
ATOM 723 O O . LEU A 1 96 ? -5.592 -4.587 12.829 1.00 81.12 96 LEU A O 1
ATOM 727 N N . VAL A 1 97 ? -4.260 -3.862 11.171 1.00 79.06 97 VAL A N 1
ATOM 728 C CA . VAL A 1 97 ? -3.402 -3.056 12.040 1.00 79.06 97 VAL A CA 1
ATOM 729 C C . VAL A 1 97 ? -4.108 -1.801 12.531 1.00 79.06 97 VAL A C 1
ATOM 731 O O . VAL A 1 97 ? -3.988 -1.465 13.707 1.00 79.06 97 VAL A O 1
ATOM 734 N N . SER A 1 98 ? -4.930 -1.166 11.691 1.00 72.81 98 SER A N 1
ATOM 735 C CA . SER A 1 98 ? -5.771 -0.042 12.125 1.00 72.81 98 SER A CA 1
ATOM 736 C C . SER A 1 98 ? -6.700 -0.418 13.271 1.00 72.81 98 SER A C 1
ATOM 738 O O . SER A 1 98 ? -7.011 0.411 14.120 1.00 72.81 98 SER A O 1
ATOM 740 N N . LYS A 1 99 ? -7.095 -1.686 13.346 1.00 66.69 99 LYS A N 1
ATOM 741 C CA . LYS A 1 99 ? -7.973 -2.155 14.401 1.00 66.69 99 LYS A CA 1
ATOM 742 C C . LYS A 1 99 ? -7.257 -2.574 15.673 1.00 66.69 99 LYS A C 1
ATOM 744 O O . LYS A 1 99 ? -7.770 -2.328 16.753 1.00 66.69 99 LYS A O 1
ATOM 749 N N . ALA A 1 100 ? -6.109 -3.227 15.540 1.00 69.12 100 ALA A N 1
ATOM 750 C CA . ALA A 1 100 ? -5.357 -3.686 16.697 1.00 69.12 100 ALA A CA 1
ATOM 751 C C . ALA A 1 100 ? -4.574 -2.552 17.380 1.00 69.12 100 ALA A C 1
ATOM 753 O O . ALA A 1 100 ? -4.238 -2.681 18.555 1.00 69.12 100 ALA A O 1
ATOM 754 N N . TYR A 1 101 ? -4.261 -1.467 16.658 1.00 65.06 101 TYR A N 1
ATOM 755 C CA . TYR A 1 101 ? -3.259 -0.508 17.124 1.00 65.06 101 TYR A CA 1
ATOM 756 C C . TYR A 1 101 ? -3.616 0.983 16.967 1.00 65.06 101 TYR A C 1
ATOM 758 O O . TYR A 1 101 ? -2.924 1.796 17.575 1.00 65.06 101 TYR A O 1
ATOM 766 N N . LEU A 1 102 ? -4.660 1.374 16.215 1.00 55.19 102 LEU A N 1
ATOM 767 C CA . LEU A 1 102 ? -4.979 2.799 15.970 1.00 55.19 102 LEU A CA 1
ATOM 768 C C . LEU A 1 102 ? -6.189 3.349 16.750 1.00 55.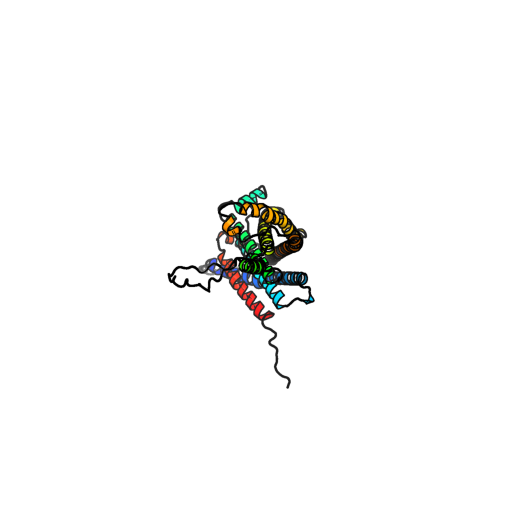19 102 LEU A C 1
ATOM 770 O O . LEU A 1 102 ? -6.571 4.496 16.537 1.00 55.19 102 LEU A O 1
ATOM 774 N N . THR A 1 103 ? -6.775 2.613 17.699 1.00 58.28 103 THR A N 1
ATOM 775 C CA . THR A 1 103 ? -7.647 3.225 18.719 1.00 58.28 103 THR A CA 1
ATOM 776 C C . THR A 1 103 ? -6.780 4.006 19.710 1.00 58.28 103 THR A C 1
ATOM 778 O O . THR A 1 103 ? -6.380 3.516 20.766 1.00 58.28 103 THR A O 1
ATOM 781 N N . ILE A 1 104 ? -6.393 5.224 19.324 1.00 53.53 104 ILE A N 1
ATOM 782 C CA . ILE A 1 104 ? -5.677 6.152 20.200 1.00 53.53 104 ILE A CA 1
ATOM 783 C C . ILE A 1 104 ? -6.707 6.790 21.134 1.00 53.53 104 ILE A C 1
ATOM 785 O O . ILE A 1 104 ? -7.634 7.468 20.692 1.00 53.53 104 ILE A O 1
ATOM 789 N N . THR A 1 105 ? -6.538 6.571 22.437 1.00 60.44 105 THR A N 1
ATOM 790 C CA . THR A 1 105 ? -7.186 7.377 23.475 1.00 60.44 105 THR A CA 1
ATOM 791 C C . THR A 1 105 ? -6.810 8.835 23.256 1.00 60.44 105 THR A C 1
ATOM 793 O O . THR A 1 105 ? -5.623 9.133 23.134 1.00 60.44 105 THR A O 1
ATOM 796 N N . HIS A 1 106 ? -7.801 9.725 23.202 1.00 59.78 106 HIS A N 1
ATOM 797 C CA . HIS A 1 106 ? -7.605 11.163 23.005 1.00 59.78 106 HIS A CA 1
ATOM 798 C C . HIS A 1 106 ? -6.430 11.698 23.823 1.00 59.78 106 HIS A C 1
ATOM 800 O O . HIS A 1 106 ? -6.453 11.661 25.051 1.00 59.78 106 HIS A O 1
ATOM 806 N N . THR A 1 107 ? -5.403 12.199 23.137 1.00 65.56 107 THR A N 1
ATOM 807 C CA . THR A 1 107 ? -4.261 12.845 23.784 1.00 65.56 107 THR A CA 1
ATOM 808 C C . THR A 1 107 ? -4.328 14.340 23.527 1.00 65.56 107 THR A C 1
ATOM 810 O O . THR A 1 107 ? -4.296 14.771 22.374 1.00 65.56 107 THR A O 1
ATOM 813 N N . THR A 1 108 ? -4.345 15.145 24.583 1.00 69.75 108 THR A N 1
ATOM 814 C CA . THR A 1 108 ? -4.211 16.603 24.505 1.00 69.75 108 THR A CA 1
ATOM 815 C C . THR A 1 108 ? -2.748 16.973 24.238 1.00 69.75 108 THR A C 1
ATOM 817 O O . THR A 1 108 ? -2.001 17.390 25.121 1.00 69.75 108 THR A O 1
ATOM 820 N N . ALA A 1 109 ? -2.274 16.748 23.011 1.00 75.62 109 ALA A N 1
ATOM 821 C CA . ALA A 1 109 ? -0.964 17.238 22.598 1.00 75.62 109 ALA A CA 1
ATOM 822 C C . ALA A 1 109 ? -1.074 18.724 22.204 1.00 75.62 109 ALA A C 1
ATOM 824 O O . ALA A 1 109 ? -1.931 19.062 21.391 1.00 75.62 109 ALA A O 1
ATOM 825 N N . PRO A 1 110 ? -0.204 19.610 22.721 1.00 82.31 110 PRO A N 1
ATOM 826 C CA . PRO A 1 110 ? -0.289 21.048 22.450 1.00 82.31 110 PRO A CA 1
ATOM 827 C C . PRO A 1 110 ? 0.133 21.432 21.020 1.00 82.31 110 PRO A C 1
ATOM 829 O O . PRO A 1 110 ? -0.099 22.559 20.597 1.00 82.31 110 PRO A O 1
ATOM 832 N N . SER A 1 111 ? 0.761 20.524 20.259 1.00 87.19 111 SER A N 1
ATOM 833 C CA . SER A 1 111 ? 1.169 20.768 18.869 1.00 87.19 111 SER A CA 1
ATOM 834 C C . SER A 1 111 ? 1.238 19.461 18.052 1.00 87.19 111 SER A C 1
ATOM 836 O O . SER A 1 111 ? 1.409 18.382 18.634 1.00 87.19 111 SER A O 1
ATOM 838 N N . PRO A 1 112 ? 1.130 19.515 16.705 1.00 84.62 112 PRO A N 1
ATOM 839 C CA . PRO A 1 112 ? 1.193 18.321 15.857 1.00 84.62 112 PRO A CA 1
ATOM 840 C C . PRO A 1 112 ? 2.586 17.677 15.872 1.00 84.62 112 PRO A C 1
ATOM 842 O O . PRO A 1 112 ? 2.708 16.455 15.847 1.00 84.62 112 PRO A O 1
ATOM 845 N N . PHE A 1 113 ? 3.643 18.487 15.981 1.00 89.00 113 PHE A N 1
ATOM 846 C CA . PHE A 1 113 ? 5.014 17.993 16.086 1.00 89.00 113 PHE A CA 1
ATOM 847 C C . PHE A 1 113 ? 5.244 17.234 17.395 1.00 89.00 113 PHE A C 1
ATOM 849 O O . PHE A 1 113 ? 5.778 16.130 17.367 1.00 89.00 113 PHE A O 1
ATOM 856 N N . LEU A 1 114 ? 4.783 17.770 18.533 1.00 89.12 114 LEU A N 1
ATOM 857 C CA . LEU A 1 114 ? 4.909 17.086 19.823 1.00 89.12 114 LEU A CA 1
ATOM 858 C C . LEU A 1 114 ? 4.109 15.783 19.861 1.00 89.12 114 LEU A C 1
ATOM 860 O O . LEU A 1 114 ? 4.521 14.838 20.529 1.00 89.12 114 LEU A O 1
ATOM 864 N N . LEU A 1 115 ? 2.995 15.704 19.129 1.00 86.94 115 LEU A N 1
ATOM 865 C CA . LEU A 1 115 ? 2.254 14.458 18.973 1.00 86.94 115 LEU A CA 1
ATOM 866 C C . LEU A 1 115 ? 3.066 13.406 18.213 1.00 86.94 115 LEU A C 1
ATOM 868 O O . LEU A 1 115 ? 3.201 12.290 18.703 1.00 86.94 115 LEU A O 1
ATOM 872 N N . LEU A 1 116 ? 3.640 13.768 17.062 1.00 89.69 116 LEU A N 1
ATOM 873 C CA . LEU A 1 116 ? 4.506 12.870 16.291 1.00 89.69 116 LEU A CA 1
ATOM 874 C C . LEU A 1 116 ? 5.735 12.454 17.104 1.00 89.69 116 LEU A C 1
ATO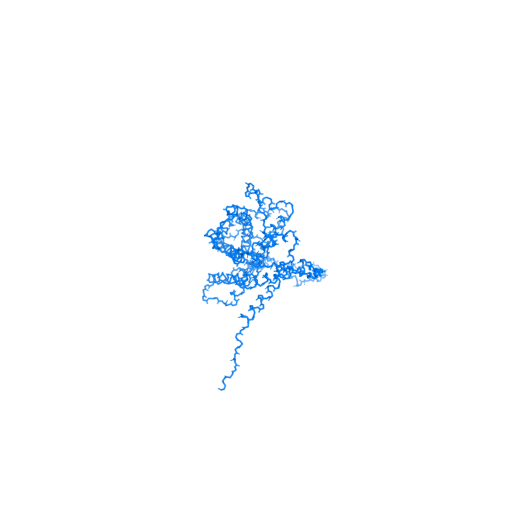M 876 O O . LEU A 1 116 ? 6.107 11.283 17.155 1.00 89.69 116 LEU A O 1
ATOM 880 N N . GLN A 1 117 ? 6.349 13.408 17.798 1.00 91.56 117 GLN A N 1
ATOM 881 C CA . GLN A 1 117 ? 7.479 13.136 18.668 1.00 91.56 117 GLN A CA 1
ATOM 882 C C . GLN A 1 117 ? 7.088 12.139 19.764 1.00 91.56 117 GLN A C 1
ATOM 884 O O . GLN A 1 117 ? 7.787 11.149 19.961 1.00 91.56 117 GLN A O 1
ATOM 889 N N . LYS A 1 118 ? 5.943 12.331 20.429 1.00 88.50 118 LYS A N 1
ATOM 890 C CA . LYS A 1 118 ? 5.434 11.382 21.426 1.00 88.50 118 LYS A CA 1
ATOM 891 C C . LYS A 1 118 ? 5.098 10.025 20.806 1.00 88.50 118 LYS A C 1
ATOM 893 O O . LYS A 1 118 ? 5.447 9.009 21.393 1.00 88.50 118 LYS A O 1
ATOM 898 N N . SER A 1 119 ? 4.485 9.971 19.626 1.00 87.06 119 SER A N 1
ATOM 899 C CA . SER A 1 119 ? 4.104 8.701 18.998 1.00 87.06 119 SER A CA 1
ATOM 900 C C . SER A 1 119 ? 5.314 7.862 18.582 1.00 87.06 119 SER A C 1
ATOM 902 O O . SER A 1 119 ? 5.252 6.639 18.653 1.00 87.06 119 SER A O 1
ATOM 904 N N . PHE A 1 120 ? 6.420 8.490 18.170 1.00 90.19 120 PHE A N 1
ATOM 905 C CA . PHE A 1 120 ? 7.624 7.777 17.728 1.00 90.19 120 PHE A CA 1
ATOM 906 C C . PHE A 1 120 ? 8.688 7.596 18.817 1.00 90.19 120 PHE A C 1
ATOM 908 O O . PHE A 1 120 ? 9.385 6.579 18.804 1.00 90.19 120 PHE A O 1
ATOM 915 N N . LEU A 1 121 ? 8.830 8.548 19.744 1.00 90.69 121 LEU A N 1
ATOM 916 C CA . LEU A 1 121 ? 9.897 8.538 20.749 1.00 90.69 121 LEU A CA 1
ATOM 917 C C . LEU A 1 121 ? 9.451 8.030 22.120 1.00 90.69 121 LEU A C 1
ATOM 919 O O . LEU A 1 121 ? 10.305 7.550 22.864 1.00 90.69 121 LEU A O 1
ATOM 923 N N . ALA A 1 122 ? 8.162 8.108 22.478 1.00 84.88 122 ALA A N 1
ATOM 924 C CA . ALA A 1 122 ? 7.739 7.692 23.812 1.00 84.88 122 ALA A CA 1
ATOM 925 C C . ALA A 1 122 ? 7.979 6.183 24.007 1.00 84.88 122 ALA A C 1
ATOM 927 O O . ALA A 1 122 ? 7.517 5.375 23.195 1.00 84.88 122 ALA A O 1
ATOM 928 N N . PRO A 1 123 ? 8.688 5.761 25.065 1.00 86.50 123 PRO A N 1
ATOM 929 C CA . PRO A 1 123 ? 8.768 4.350 25.408 1.00 86.50 123 PRO A CA 1
ATOM 930 C C . PRO A 1 123 ? 7.371 3.841 25.794 1.00 86.50 123 PRO A C 1
ATOM 932 O O . PRO A 1 123 ? 6.631 4.514 26.507 1.00 86.50 123 PRO A O 1
ATOM 935 N N . GLY A 1 124 ? 6.998 2.656 25.302 1.00 85.62 124 GLY A N 1
ATOM 936 C CA . GLY A 1 124 ? 5.746 1.992 25.671 1.00 85.62 124 GLY A CA 1
ATOM 937 C C . GLY A 1 124 ? 4.822 1.638 24.495 1.00 85.62 124 GLY A C 1
ATOM 938 O O . GLY A 1 124 ? 5.259 1.571 23.339 1.00 85.62 124 GLY A O 1
ATOM 939 N N . PRO A 1 125 ? 3.531 1.375 24.775 1.00 82.56 125 PRO A N 1
ATOM 940 C CA . PRO A 1 125 ? 2.608 0.767 23.816 1.00 82.56 125 PRO A CA 1
ATOM 941 C C . PRO A 1 125 ? 2.266 1.681 22.632 1.00 82.56 125 PRO A C 1
ATOM 943 O O . PRO A 1 125 ? 2.007 1.182 21.539 1.00 82.56 125 PRO A O 1
ATOM 946 N N . LEU A 1 126 ? 2.310 3.008 22.804 1.00 80.81 126 LEU A N 1
ATOM 947 C CA . LEU A 1 126 ? 2.023 3.975 21.733 1.00 80.81 126 LEU A CA 1
ATOM 948 C C . LEU A 1 126 ? 3.059 3.927 20.602 1.00 80.81 126 LEU A C 1
ATOM 950 O O . LEU A 1 126 ? 2.697 3.957 19.423 1.00 80.81 126 LEU A O 1
ATOM 954 N N . ARG A 1 127 ? 4.344 3.781 20.944 1.00 88.06 127 ARG A N 1
ATOM 955 C CA . ARG A 1 127 ? 5.408 3.621 19.949 1.00 88.06 127 ARG A CA 1
ATOM 956 C C . ARG A 1 127 ? 5.287 2.304 19.208 1.00 88.06 127 ARG A C 1
ATOM 958 O O . ARG A 1 127 ? 5.364 2.299 17.983 1.00 88.06 127 ARG A O 1
ATOM 965 N N . ALA A 1 128 ? 5.039 1.206 19.921 1.00 87.25 128 ALA A N 1
ATOM 966 C CA . ALA A 1 128 ? 4.815 -0.094 19.289 1.00 87.25 128 ALA A CA 1
ATOM 967 C C . ALA A 1 128 ? 3.641 -0.033 18.296 1.00 87.25 128 ALA A C 1
ATOM 969 O O . ALA A 1 128 ? 3.784 -0.442 17.147 1.00 87.25 128 ALA A O 1
ATOM 970 N N . ARG A 1 129 ? 2.518 0.579 18.696 1.00 84.31 129 ARG A N 1
ATOM 971 C CA . ARG A 1 129 ? 1.343 0.808 17.838 1.00 84.31 129 ARG A CA 1
ATOM 972 C C . ARG A 1 129 ? 1.684 1.595 16.570 1.00 84.31 129 ARG A C 1
ATOM 974 O O . ARG A 1 129 ? 1.357 1.157 15.468 1.00 84.31 129 ARG A O 1
ATOM 981 N N . THR A 1 130 ? 2.384 2.720 16.719 1.00 86.44 130 THR A N 1
ATOM 982 C CA . THR A 1 130 ? 2.775 3.586 15.593 1.00 86.44 130 THR A CA 1
ATOM 983 C C . THR A 1 130 ? 3.743 2.873 14.647 1.00 86.44 130 THR A C 1
ATOM 985 O O . THR A 1 130 ? 3.594 2.952 13.428 1.00 86.44 130 THR A O 1
ATOM 988 N N . LEU A 1 131 ? 4.703 2.118 15.187 1.00 89.56 131 LEU A N 1
ATOM 989 C CA . LEU A 1 131 ? 5.642 1.329 14.391 1.00 89.56 131 LEU A CA 1
ATOM 990 C C . LEU A 1 131 ? 4.953 0.173 13.662 1.00 89.56 131 LEU A C 1
ATOM 992 O O . LEU A 1 131 ? 5.260 -0.059 12.497 1.00 89.56 131 LEU A O 1
ATOM 996 N N . HIS A 1 132 ? 3.995 -0.513 14.286 1.00 87.50 132 HIS A N 1
ATOM 997 C CA . HIS A 1 132 ? 3.201 -1.541 13.609 1.00 87.50 132 HIS A CA 1
ATOM 998 C C . HIS A 1 132 ? 2.333 -0.951 12.498 1.00 87.50 132 HIS A C 1
ATOM 1000 O O . HIS A 1 132 ? 2.267 -1.521 11.409 1.00 87.50 132 HIS A O 1
ATOM 1006 N N . ALA A 1 133 ? 1.726 0.219 12.727 1.00 87.69 133 ALA A N 1
ATOM 1007 C CA . ALA A 1 133 ? 1.027 0.964 11.684 1.00 87.69 133 ALA A CA 1
ATOM 1008 C C . ALA A 1 133 ? 1.964 1.301 10.521 1.00 87.69 133 ALA A C 1
ATOM 1010 O O . ALA A 1 133 ? 1.620 1.034 9.369 1.00 87.69 133 ALA A O 1
ATOM 1011 N N . LEU A 1 134 ? 3.166 1.807 10.806 1.00 91.00 134 LEU A N 1
ATOM 1012 C CA . LEU A 1 134 ? 4.170 2.084 9.783 1.00 91.00 134 LEU A CA 1
ATOM 1013 C C . LEU A 1 134 ? 4.567 0.825 9.010 1.00 91.00 134 LEU A C 1
ATOM 1015 O O . LEU A 1 134 ? 4.547 0.837 7.783 1.00 91.00 134 LEU A O 1
ATOM 1019 N N . GLN A 1 135 ? 4.855 -0.273 9.709 1.00 91.12 135 GLN A N 1
ATOM 1020 C CA . GLN A 1 135 ? 5.176 -1.562 9.097 1.00 91.12 135 GLN A CA 1
ATOM 1021 C C . GLN A 1 135 ? 4.053 -2.042 8.172 1.00 91.12 135 GLN A C 1
ATOM 1023 O O . GLN A 1 135 ? 4.332 -2.457 7.053 1.00 91.12 135 GLN A O 1
ATOM 1028 N N . ALA A 1 136 ? 2.788 -1.937 8.588 1.00 89.56 136 ALA A N 1
ATOM 1029 C CA . ALA A 1 136 ? 1.649 -2.352 7.772 1.00 89.56 136 ALA A CA 1
ATOM 1030 C C . ALA A 1 136 ? 1.511 -1.534 6.484 1.00 89.56 136 ALA A C 1
ATOM 1032 O O . ALA A 1 136 ? 1.290 -2.109 5.422 1.00 89.56 136 ALA A O 1
ATOM 1033 N N . HIS A 1 137 ? 1.679 -0.210 6.559 1.00 91.44 137 HIS A N 1
ATOM 1034 C CA . HIS A 1 137 ? 1.610 0.655 5.378 1.00 91.44 137 HIS A CA 1
ATOM 1035 C C . HIS A 1 137 ? 2.817 0.455 4.460 1.00 91.44 137 HIS A C 1
ATOM 1037 O O . HIS A 1 137 ? 2.654 0.443 3.244 1.00 91.44 137 HIS A O 1
ATOM 1043 N N . VAL A 1 138 ? 4.012 0.241 5.018 1.00 93.38 138 VAL A N 1
ATOM 1044 C CA . VAL A 1 138 ? 5.218 -0.085 4.243 1.00 93.38 138 VAL A CA 1
ATOM 1045 C C . VAL A 1 138 ? 5.046 -1.415 3.515 1.00 93.38 138 VAL A C 1
ATOM 1047 O O . VAL A 1 138 ? 5.249 -1.474 2.306 1.00 93.38 138 VAL A O 1
ATOM 1050 N N . LEU A 1 139 ? 4.619 -2.470 4.213 1.00 91.06 139 LEU A N 1
ATOM 1051 C CA . LEU A 1 139 ? 4.353 -3.772 3.597 1.00 91.06 139 LEU A CA 1
ATOM 1052 C C . LEU A 1 139 ? 3.238 -3.677 2.551 1.00 91.06 139 LEU A C 1
ATOM 1054 O O . LEU A 1 139 ? 3.372 -4.250 1.473 1.00 91.06 139 LEU A O 1
ATOM 1058 N N . GLY A 1 140 ? 2.188 -2.900 2.829 1.00 91.81 140 GLY A N 1
ATOM 1059 C CA . GLY A 1 140 ? 1.111 -2.630 1.882 1.00 91.81 140 GLY A CA 1
ATOM 1060 C C . GLY A 1 140 ? 1.594 -1.938 0.614 1.00 91.81 140 GLY A C 1
ATOM 1061 O O . GLY A 1 140 ? 1.293 -2.391 -0.487 1.00 91.81 140 GLY A O 1
ATOM 1062 N N . ALA A 1 141 ? 2.400 -0.887 0.752 1.00 93.62 141 ALA A N 1
ATOM 1063 C CA . ALA A 1 141 ? 2.968 -0.156 -0.375 1.00 93.62 141 ALA A CA 1
ATOM 1064 C C . ALA A 1 141 ? 3.937 -1.027 -1.194 1.00 93.62 141 ALA A C 1
ATOM 1066 O O . ALA A 1 141 ? 3.898 -1.008 -2.424 1.00 93.62 141 ALA A O 1
ATOM 1067 N N . LEU A 1 142 ? 4.755 -1.853 -0.531 1.00 94.12 142 LEU A N 1
ATOM 1068 C CA . LEU A 1 142 ? 5.624 -2.820 -1.202 1.00 94.12 142 LEU A CA 1
ATOM 1069 C C . LEU A 1 142 ? 4.820 -3.899 -1.936 1.00 94.12 142 LEU A C 1
ATOM 1071 O O . LEU A 1 142 ? 5.187 -4.261 -3.047 1.00 94.12 142 LEU A O 1
ATOM 1075 N N . ALA A 1 143 ? 3.710 -4.380 -1.374 1.00 91.75 143 ALA A N 1
ATOM 1076 C CA . ALA A 1 143 ? 2.845 -5.344 -2.048 1.00 91.75 143 ALA A CA 1
ATOM 1077 C C . ALA A 1 143 ? 2.135 -4.739 -3.273 1.00 91.75 143 ALA A C 1
ATOM 1079 O O . ALA A 1 143 ? 2.037 -5.380 -4.316 1.00 91.75 143 ALA A O 1
ATOM 1080 N N . VAL A 1 144 ? 1.679 -3.484 -3.189 1.00 91.38 144 VAL A N 1
ATOM 1081 C CA . VAL A 1 144 ? 1.141 -2.758 -4.355 1.00 91.38 144 VAL A CA 1
ATOM 1082 C C . VAL A 1 144 ? 2.217 -2.613 -5.430 1.00 91.38 144 VAL A C 1
ATOM 1084 O O . VAL A 1 144 ? 1.952 -2.852 -6.608 1.00 91.38 144 VAL A O 1
ATOM 1087 N N . LEU A 1 145 ? 3.444 -2.274 -5.030 1.00 94.25 145 LEU A N 1
ATOM 1088 C CA . LEU A 1 145 ? 4.573 -2.149 -5.941 1.00 94.25 145 LEU A CA 1
ATOM 1089 C C . LEU A 1 145 ? 4.937 -3.475 -6.614 1.00 94.25 145 LEU A C 1
ATOM 1091 O O . LEU A 1 145 ? 5.206 -3.477 -7.812 1.00 94.25 145 LEU A O 1
ATOM 1095 N N . THR A 1 146 ? 4.954 -4.594 -5.886 1.00 92.50 146 THR A N 1
ATOM 1096 C CA . THR A 1 146 ? 5.264 -5.904 -6.479 1.00 92.50 146 THR A CA 1
ATOM 1097 C C . THR A 1 146 ? 4.192 -6.330 -7.470 1.00 92.50 146 THR A C 1
ATOM 1099 O O . THR A 1 146 ? 4.535 -6.806 -8.547 1.00 92.50 146 THR A O 1
ATOM 1102 N N . VAL A 1 147 ? 2.912 -6.093 -7.163 1.00 90.88 147 VAL A N 1
ATOM 1103 C CA . VAL A 1 147 ? 1.804 -6.305 -8.108 1.00 90.88 147 VAL A CA 1
ATOM 1104 C C . VAL A 1 147 ? 1.984 -5.428 -9.346 1.00 90.88 147 VAL A C 1
ATOM 1106 O O . VAL A 1 147 ? 1.874 -5.920 -10.465 1.00 90.88 147 VAL A O 1
ATOM 1109 N N . HIS A 1 148 ? 2.327 -4.151 -9.166 1.00 91.44 148 HIS A N 1
ATOM 1110 C CA . HIS A 1 148 ? 2.573 -3.232 -10.275 1.00 91.44 148 HIS A CA 1
ATOM 1111 C C . HIS A 1 148 ? 3.746 -3.692 -11.154 1.00 91.44 148 HIS A C 1
ATOM 1113 O O . HIS A 1 148 ? 3.605 -3.768 -12.370 1.00 91.44 148 HIS A O 1
ATOM 1119 N N . ALA A 1 149 ? 4.877 -4.063 -10.550 1.00 91.81 149 ALA A N 1
ATOM 1120 C CA . ALA A 1 149 ? 6.064 -4.530 -11.263 1.00 91.81 149 ALA A CA 1
ATOM 1121 C C . ALA A 1 149 ? 5.855 -5.889 -11.952 1.00 91.81 149 ALA A C 1
ATOM 1123 O O . ALA A 1 149 ? 6.384 -6.108 -13.034 1.00 91.81 149 ALA A O 1
ATOM 1124 N N . ALA A 1 150 ? 5.074 -6.795 -11.357 1.00 90.31 150 ALA A N 1
ATOM 1125 C CA . ALA A 1 150 ? 4.756 -8.090 -11.959 1.00 90.31 150 ALA A CA 1
ATOM 1126 C C . ALA A 1 150 ? 3.824 -7.960 -13.171 1.00 90.31 150 ALA A C 1
ATOM 1128 O O . ALA A 1 150 ? 3.841 -8.802 -14.067 1.00 90.31 150 ALA A O 1
ATOM 1129 N N . LEU A 1 151 ? 2.989 -6.922 -13.183 1.00 88.88 151 LEU A N 1
ATOM 1130 C CA . LEU A 1 151 ? 2.007 -6.697 -14.231 1.00 88.88 151 LEU A CA 1
ATOM 1131 C C . LEU A 1 151 ? 2.498 -5.729 -15.308 1.00 88.88 151 LEU A C 1
ATOM 1133 O O . LEU A 1 151 ? 1.969 -5.803 -16.409 1.00 88.88 151 LEU A O 1
ATOM 1137 N N . ASP A 1 152 ? 3.451 -4.834 -15.039 1.00 88.69 152 ASP A N 1
ATOM 1138 C CA . ASP A 1 152 ? 4.025 -3.937 -16.051 1.00 88.69 152 ASP A CA 1
ATOM 1139 C C . ASP A 1 152 ? 5.276 -4.573 -16.694 1.00 88.69 152 ASP A C 1
ATOM 1141 O O . ASP A 1 152 ? 6.361 -4.524 -16.107 1.00 88.69 152 ASP A O 1
ATOM 1145 N N . PRO A 1 153 ? 5.181 -5.127 -17.922 1.00 86.12 153 PRO A N 1
ATOM 1146 C CA . PRO A 1 153 ? 6.338 -5.706 -18.603 1.00 86.12 153 PRO A CA 1
ATOM 1147 C C . PRO A 1 153 ? 7.419 -4.663 -18.928 1.00 86.12 153 PRO A C 1
ATOM 1149 O O . PRO A 1 153 ? 8.555 -5.030 -19.224 1.00 86.12 153 PRO A O 1
ATOM 1152 N N . ALA A 1 154 ? 7.100 -3.364 -18.870 1.00 86.81 154 ALA A N 1
ATOM 1153 C CA . ALA A 1 154 ? 8.056 -2.291 -19.113 1.00 86.81 154 ALA A CA 1
ATOM 1154 C C . ALA A 1 154 ? 8.998 -2.024 -17.926 1.00 86.81 154 ALA A C 1
ATOM 1156 O O . ALA A 1 154 ? 9.861 -1.151 -18.037 1.00 86.81 154 ALA A O 1
ATOM 1157 N N . ILE A 1 155 ? 8.851 -2.736 -16.802 1.00 86.69 155 ILE A N 1
ATOM 1158 C CA . ILE A 1 155 ? 9.736 -2.628 -15.637 1.00 86.69 155 ILE A CA 1
ATOM 1159 C C . ILE A 1 155 ? 10.580 -3.909 -15.539 1.00 86.69 155 ILE A C 1
ATOM 1161 O O . ILE A 1 155 ? 10.205 -4.845 -14.830 1.00 86.69 155 ILE A O 1
ATOM 1165 N N . PRO A 1 156 ? 11.747 -3.984 -16.211 1.00 85.62 156 PRO A N 1
ATOM 1166 C CA . PRO A 1 156 ? 12.675 -5.079 -15.975 1.00 85.62 156 PRO A CA 1
ATOM 1167 C C . PRO A 1 156 ? 13.097 -5.046 -14.507 1.00 85.62 156 PRO A C 1
ATOM 1169 O O . PRO A 1 156 ? 13.547 -4.011 -14.022 1.00 85.62 156 PRO A O 1
ATOM 1172 N N . ILE A 1 157 ? 12.983 -6.164 -13.790 1.00 85.62 157 ILE A N 1
ATOM 1173 C CA . ILE A 1 157 ? 13.433 -6.234 -12.389 1.00 85.62 157 ILE A CA 1
ATOM 1174 C C . ILE A 1 157 ? 14.957 -6.064 -12.332 1.00 85.62 157 ILE A C 1
ATOM 1176 O O . ILE A 1 157 ? 15.492 -5.302 -11.522 1.00 85.62 157 ILE A O 1
ATOM 1180 N N . PHE A 1 158 ? 15.650 -6.730 -13.256 1.00 85.12 158 PHE A N 1
ATOM 1181 C CA . PHE A 1 158 ? 17.097 -6.701 -13.370 1.00 85.12 158 PHE A CA 1
ATOM 1182 C C . PHE A 1 158 ? 17.502 -6.267 -14.771 1.00 85.12 158 PHE A C 1
ATOM 1184 O O . PHE A 1 158 ? 17.045 -6.827 -15.767 1.00 85.12 158 PHE A O 1
ATOM 1191 N N . ILE A 1 159 ? 18.399 -5.286 -14.843 1.00 79.94 159 ILE A N 1
ATOM 1192 C CA . ILE A 1 159 ? 19.081 -4.955 -16.091 1.00 79.94 159 ILE A CA 1
ATOM 1193 C C . ILE A 1 159 ? 20.364 -5.780 -16.132 1.00 79.94 159 ILE A C 1
ATOM 1195 O O . ILE A 1 159 ? 21.168 -5.747 -15.196 1.00 79.94 159 ILE A O 1
ATOM 1199 N N . ARG A 1 160 ? 20.581 -6.505 -17.233 1.00 76.19 160 ARG A N 1
ATOM 1200 C CA . ARG A 1 160 ? 21.882 -7.117 -17.512 1.00 76.19 160 ARG A CA 1
ATOM 1201 C C . ARG A 1 160 ? 22.899 -5.993 -17.688 1.00 76.19 160 ARG A C 1
ATOM 1203 O O . ARG A 1 160 ? 22.718 -5.137 -18.550 1.00 76.19 160 ARG A O 1
ATOM 1210 N N . SER A 1 161 ? 23.941 -5.966 -16.857 1.00 68.00 161 SER A N 1
ATOM 1211 C CA . SER A 1 161 ? 24.915 -4.874 -16.894 1.00 68.00 161 SER A CA 1
ATOM 1212 C C . SER A 1 161 ? 25.486 -4.706 -18.311 1.00 68.00 161 SER A C 1
ATOM 1214 O O . SER A 1 161 ? 26.040 -5.631 -18.906 1.00 68.00 161 SER A O 1
ATOM 1216 N N . SER A 1 162 ? 25.347 -3.503 -18.873 1.00 61.09 162 SER A N 1
ATOM 1217 C CA . SER A 1 162 ? 25.794 -3.177 -20.237 1.00 61.09 162 SER A CA 1
ATOM 1218 C C . SER A 1 162 ? 27.306 -3.321 -20.438 1.00 61.09 162 SER A C 1
ATOM 1220 O O . SER A 1 162 ? 27.771 -3.364 -21.572 1.00 61.09 162 SER A O 1
ATOM 1222 N N . ALA A 1 163 ? 28.073 -3.488 -19.354 1.00 61.94 163 ALA A N 1
ATOM 1223 C CA . ALA A 1 163 ? 29.478 -3.891 -19.401 1.00 61.94 163 ALA A CA 1
ATOM 1224 C C . ALA A 1 163 ? 29.692 -5.191 -20.201 1.00 61.94 163 ALA A C 1
ATOM 1226 O O . ALA A 1 163 ? 30.742 -5.369 -20.807 1.00 61.94 163 ALA A O 1
ATOM 1227 N N . GLN A 1 164 ? 28.686 -6.070 -20.260 1.00 57.81 164 GLN A N 1
ATOM 1228 C CA . GLN A 1 164 ? 28.736 -7.287 -21.066 1.00 57.81 164 GLN A CA 1
ATOM 1229 C C . GLN A 1 164 ? 28.300 -7.066 -22.523 1.00 57.81 164 GLN A C 1
ATOM 1231 O O . GLN A 1 164 ? 28.794 -7.753 -23.408 1.00 57.81 164 GLN A O 1
ATOM 1236 N N . ALA A 1 165 ? 27.431 -6.084 -22.788 1.00 57.94 165 ALA A N 1
ATOM 1237 C CA . ALA A 1 165 ? 27.057 -5.691 -24.151 1.00 57.94 165 ALA A CA 1
ATOM 1238 C C . ALA A 1 165 ? 28.199 -4.957 -24.880 1.00 57.94 165 ALA A C 1
ATOM 1240 O O . ALA A 1 165 ? 28.298 -5.038 -26.097 1.00 57.94 165 ALA A O 1
ATOM 1241 N N . ALA A 1 166 ? 29.099 -4.300 -24.137 1.00 57.50 166 ALA A N 1
ATOM 1242 C CA . ALA 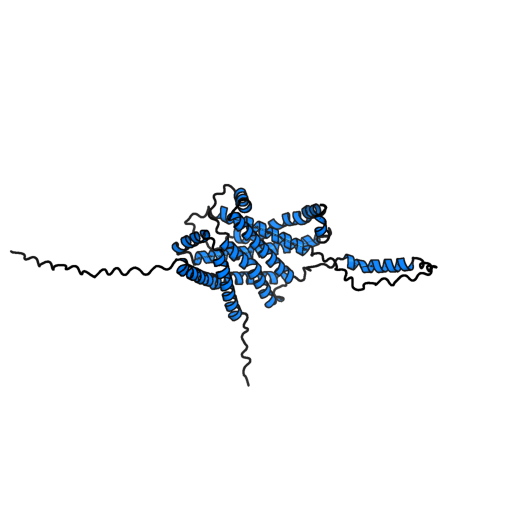A 1 166 ? 30.326 -3.703 -24.672 1.00 57.50 166 ALA A CA 1
ATOM 1243 C C . ALA A 1 166 ? 31.503 -4.700 -24.788 1.00 57.50 166 ALA A C 1
ATOM 1245 O O . ALA A 1 166 ? 32.481 -4.430 -25.484 1.00 57.50 166 ALA A O 1
ATOM 1246 N N . ALA A 1 167 ? 31.420 -5.867 -24.137 1.00 57.38 167 ALA A N 1
ATOM 1247 C CA . ALA A 1 167 ? 32.450 -6.901 -24.208 1.00 57.38 167 ALA A CA 1
ATOM 1248 C C . ALA A 1 167 ? 32.727 -7.447 -25.631 1.00 57.38 167 ALA A C 1
ATOM 1250 O O . ALA A 1 167 ? 33.911 -7.622 -25.933 1.00 57.38 167 ALA A O 1
ATOM 1251 N N . PRO A 1 168 ? 31.742 -7.670 -26.534 1.00 56.44 168 PRO A N 1
ATOM 1252 C CA . PRO A 1 168 ? 32.045 -8.121 -27.896 1.00 56.44 168 PRO A CA 1
ATOM 1253 C C . PRO A 1 168 ? 32.901 -7.115 -28.679 1.00 56.44 168 PRO A C 1
ATOM 1255 O O . PRO A 1 168 ? 33.818 -7.529 -29.383 1.00 56.44 168 PRO A O 1
ATOM 1258 N N . ALA A 1 169 ? 32.723 -5.805 -28.476 1.00 57.50 169 ALA A N 1
ATOM 1259 C CA . ALA A 1 169 ? 33.575 -4.797 -29.119 1.00 57.50 169 ALA A CA 1
ATOM 1260 C C . ALA A 1 169 ? 35.035 -4.871 -28.628 1.00 57.50 169 ALA A C 1
ATOM 1262 O O . ALA A 1 169 ? 35.974 -4.740 -29.409 1.00 57.50 169 ALA A O 1
ATOM 1263 N N . SER A 1 170 ? 35.244 -5.172 -27.341 1.00 58.56 170 SER A N 1
ATOM 1264 C CA . SER A 1 170 ? 36.594 -5.385 -26.800 1.00 58.56 170 SER A CA 1
ATOM 1265 C C . SER A 1 170 ? 37.222 -6.721 -27.215 1.00 58.56 170 SER A C 1
ATOM 1267 O O . SER A 1 170 ? 38.445 -6.838 -27.193 1.00 58.56 170 SER A O 1
ATOM 1269 N N . SER A 1 171 ? 36.412 -7.719 -27.602 1.00 68.44 171 SER A N 1
ATOM 1270 C CA . SER A 1 171 ? 36.926 -8.982 -28.143 1.00 68.44 171 SER A CA 1
ATOM 1271 C C . SER A 1 171 ? 37.555 -8.772 -29.515 1.00 68.44 171 SER A C 1
ATOM 1273 O O . SER A 1 171 ? 38.687 -9.192 -29.698 1.00 68.44 171 SER A O 1
ATOM 1275 N N . GLY A 1 172 ? 36.925 -7.982 -30.394 1.00 73.75 172 GLY A N 1
ATOM 1276 C CA . GLY A 1 172 ? 37.507 -7.607 -31.685 1.00 73.75 172 GLY A CA 1
ATOM 1277 C C . GLY A 1 172 ? 38.813 -6.824 -31.537 1.00 73.75 172 GLY A C 1
ATOM 1278 O O . GLY A 1 172 ? 39.792 -7.134 -32.203 1.00 73.75 172 GLY A O 1
ATOM 1279 N N . ILE A 1 173 ? 38.880 -5.877 -30.595 1.00 76.75 173 ILE A N 1
ATOM 1280 C CA . ILE A 1 173 ? 40.122 -5.136 -30.308 1.00 76.75 173 ILE A CA 1
ATOM 1281 C C . ILE A 1 173 ? 41.195 -6.054 -29.705 1.00 76.75 173 ILE A C 1
ATOM 1283 O O . ILE A 1 173 ? 42.370 -5.902 -30.023 1.00 76.75 173 ILE A O 1
ATOM 1287 N N . ARG A 1 174 ? 40.824 -7.024 -28.859 1.00 78.56 174 ARG A N 1
ATOM 1288 C CA . ARG A 1 174 ? 41.769 -8.030 -28.346 1.00 78.56 174 ARG A CA 1
ATOM 1289 C C . ARG A 1 174 ? 42.263 -8.972 -29.429 1.00 78.56 174 ARG A C 1
ATOM 1291 O O . ARG A 1 174 ? 43.448 -9.270 -29.423 1.00 78.56 174 ARG A O 1
ATOM 1298 N N . GLU A 1 175 ? 41.394 -9.441 -30.318 1.00 82.56 175 GLU A N 1
ATOM 1299 C CA . GLU A 1 175 ? 41.766 -10.271 -31.467 1.00 82.56 175 GLU A CA 1
ATOM 1300 C C . GLU A 1 175 ? 42.709 -9.488 -32.387 1.00 82.56 175 GLU A C 1
ATOM 1302 O O . GLU A 1 175 ? 43.765 -9.987 -32.764 1.00 82.56 175 GLU A O 1
ATOM 1307 N N . MET A 1 176 ? 42.386 -8.219 -32.655 1.00 83.19 176 MET A N 1
ATOM 1308 C CA . MET A 1 176 ? 43.202 -7.325 -33.472 1.00 83.19 176 MET A CA 1
ATOM 1309 C C . MET A 1 176 ? 44.563 -7.052 -32.818 1.00 83.19 176 MET A C 1
ATOM 1311 O O . MET A 1 176 ? 45.596 -7.224 -33.456 1.00 83.19 176 MET A O 1
ATOM 1315 N N . LEU A 1 177 ? 44.609 -6.727 -31.523 1.00 85.56 177 LEU A N 1
ATOM 1316 C CA . LEU A 1 177 ? 45.869 -6.572 -30.785 1.00 85.56 177 LEU A CA 1
ATOM 1317 C C . LEU A 1 177 ? 46.666 -7.879 -30.719 1.00 85.56 177 LEU A C 1
ATOM 1319 O O . LEU A 1 177 ? 47.887 -7.848 -30.817 1.00 85.56 177 LEU A O 1
ATOM 1323 N N . ARG A 1 178 ? 45.997 -9.029 -30.597 1.00 85.69 178 ARG A N 1
ATOM 1324 C CA . ARG A 1 178 ? 46.637 -10.349 -30.627 1.00 85.69 178 ARG A CA 1
ATOM 1325 C C . ARG A 1 178 ? 47.221 -10.663 -32.009 1.00 85.69 178 ARG A C 1
ATOM 1327 O O . ARG A 1 178 ? 48.245 -11.327 -32.065 1.00 85.69 178 ARG A O 1
ATOM 1334 N N . SER A 1 179 ? 46.616 -10.162 -33.088 1.00 87.50 179 SER A N 1
ATOM 1335 C CA . SER A 1 179 ? 47.155 -10.281 -34.452 1.00 87.50 179 SER A CA 1
ATOM 1336 C C . SER A 1 179 ? 48.321 -9.327 -34.742 1.00 87.50 179 SER A C 1
ATOM 1338 O O . SER A 1 179 ? 49.165 -9.636 -35.576 1.00 87.50 179 SER A O 1
ATOM 1340 N N . LEU A 1 180 ? 48.389 -8.186 -34.044 1.00 87.88 180 LEU A N 1
ATOM 1341 C CA . LEU A 1 180 ? 49.448 -7.181 -34.205 1.00 87.88 180 LEU A CA 1
ATOM 1342 C C . LEU A 1 180 ? 50.666 -7.433 -33.306 1.00 87.88 180 LEU A C 1
ATOM 1344 O O . LEU A 1 180 ? 51.747 -6.910 -33.572 1.00 87.88 180 LEU A O 1
ATOM 1348 N N . LEU A 1 181 ? 50.509 -8.210 -32.234 1.00 87.75 181 LEU A N 1
ATOM 1349 C CA . LEU A 1 181 ? 51.624 -8.612 -31.386 1.00 87.75 181 LEU A CA 1
ATOM 1350 C C . LEU A 1 181 ? 52.401 -9.748 -32.076 1.00 87.75 181 LEU A C 1
ATOM 1352 O O . LEU A 1 181 ? 51.798 -10.767 -32.417 1.00 87.75 181 LEU A O 1
ATOM 1356 N N . PRO A 1 182 ? 53.725 -9.608 -32.282 1.00 81.19 182 PRO A N 1
ATOM 1357 C CA . PRO A 1 182 ? 54.538 -10.655 -32.887 1.00 81.19 182 PRO A CA 1
ATOM 1358 C C . PRO A 1 182 ? 54.422 -11.935 -32.060 1.00 81.19 182 PRO A C 1
ATOM 1360 O O . PRO A 1 182 ? 54.449 -11.887 -30.827 1.00 81.19 182 PRO A O 1
ATOM 1363 N N . ALA A 1 183 ? 54.271 -13.071 -32.748 1.00 79.00 183 ALA A N 1
ATOM 1364 C CA . ALA A 1 183 ? 54.121 -14.373 -32.113 1.00 79.00 183 ALA A CA 1
ATOM 1365 C C . ALA A 1 183 ? 55.200 -14.549 -31.027 1.00 79.00 183 ALA A C 1
ATOM 1367 O O . ALA A 1 183 ? 56.383 -14.322 -31.311 1.00 79.00 183 ALA A O 1
ATOM 1368 N N . PRO A 1 184 ? 54.825 -14.896 -29.781 1.00 76.31 184 PRO A N 1
ATOM 1369 C CA . PRO A 1 184 ? 55.798 -15.079 -28.717 1.00 76.31 184 PRO A CA 1
ATOM 1370 C C . PRO A 1 184 ? 56.827 -16.115 -29.174 1.00 76.31 184 PRO A C 1
ATOM 1372 O O . PRO A 1 184 ? 56.460 -17.216 -29.590 1.00 76.31 184 PRO A O 1
ATOM 1375 N N . ARG A 1 185 ? 58.114 -15.735 -29.150 1.00 75.94 185 ARG A N 1
ATOM 1376 C CA . ARG A 1 185 ? 59.211 -16.643 -29.503 1.00 75.94 185 ARG A CA 1
ATOM 1377 C C . ARG A 1 185 ? 59.077 -17.920 -28.665 1.00 75.94 185 ARG A C 1
ATOM 1379 O O . ARG A 1 185 ? 58.807 -17.814 -27.466 1.00 75.94 185 ARG A O 1
ATOM 1386 N N . PRO A 1 186 ? 59.245 -19.104 -29.276 1.00 73.62 186 PRO A N 1
ATOM 1387 C CA . PRO A 1 186 ? 59.116 -20.367 -28.568 1.00 73.62 186 PRO A CA 1
ATOM 1388 C C . PRO A 1 186 ? 60.090 -20.381 -27.382 1.00 73.62 186 PRO A C 1
ATOM 1390 O O . PRO A 1 186 ? 61.266 -20.057 -27.567 1.00 73.62 186 PRO A O 1
ATOM 1393 N N . PRO A 1 187 ? 59.633 -20.714 -26.164 1.00 62.31 187 PRO A N 1
ATOM 1394 C CA . PRO A 1 187 ? 60.525 -20.835 -25.027 1.00 62.31 187 PRO A CA 1
ATOM 1395 C C . PRO A 1 187 ? 61.450 -22.034 -25.257 1.00 62.31 187 PRO A C 1
ATOM 1397 O O . PRO A 1 187 ? 61.045 -23.190 -25.161 1.00 62.31 187 PRO A O 1
ATOM 1400 N N . THR A 1 188 ? 62.713 -21.760 -25.564 1.00 66.44 188 THR A N 1
ATOM 1401 C CA . THR A 1 188 ? 63.798 -22.732 -25.452 1.00 66.44 188 THR A CA 1
ATOM 1402 C C . THR A 1 188 ? 64.084 -22.937 -23.971 1.00 66.44 188 THR A C 1
ATOM 1404 O O . THR A 1 188 ? 64.883 -22.199 -23.410 1.00 66.44 188 THR A O 1
ATOM 1407 N N . CYS A 1 189 ? 63.376 -23.859 -23.319 1.00 51.44 189 CYS A N 1
ATOM 1408 C CA . CYS A 1 189 ? 63.869 -24.585 -22.145 1.00 51.44 189 CYS A CA 1
ATOM 1409 C C . CYS A 1 189 ? 62.886 -25.690 -21.742 1.00 51.44 189 CYS A C 1
ATOM 1411 O O . CYS A 1 189 ? 61.706 -25.468 -21.478 1.00 51.44 189 CYS A O 1
ATOM 1413 N N . SER A 1 190 ? 63.431 -26.896 -21.698 1.00 54.16 190 SER A N 1
ATOM 1414 C CA . SER A 1 190 ? 62.837 -28.163 -21.308 1.00 54.16 190 SER A CA 1
ATOM 1415 C C . SER A 1 190 ? 62.463 -28.188 -19.823 1.00 54.16 190 SER A C 1
ATOM 1417 O O . SER A 1 190 ? 63.283 -28.552 -18.987 1.00 54.16 190 SER A O 1
ATOM 1419 N N . HIS A 1 191 ? 61.222 -27.846 -19.480 1.00 65.50 191 HIS A N 1
ATOM 1420 C CA . HIS A 1 191 ? 60.603 -28.364 -18.258 1.00 65.50 191 HIS A CA 1
ATOM 1421 C C . HIS A 1 191 ? 59.086 -28.536 -18.448 1.00 65.50 191 HIS A C 1
ATOM 1423 O O . HIS A 1 191 ? 58.385 -27.549 -18.694 1.00 65.50 191 HIS A O 1
ATOM 1429 N N . PRO A 1 192 ? 58.551 -29.770 -18.347 1.00 64.12 192 PRO A N 1
ATOM 1430 C CA . PRO A 1 192 ? 57.120 -30.022 -18.453 1.00 64.12 192 PRO A CA 1
ATOM 1431 C C . PRO A 1 192 ? 56.417 -29.435 -17.227 1.00 64.12 192 PRO A C 1
ATOM 1433 O O . PRO A 1 192 ? 56.493 -29.970 -16.123 1.00 64.12 192 PRO A O 1
ATOM 1436 N N . SER A 1 193 ? 55.752 -28.297 -17.413 1.00 66.12 193 SER A N 1
ATOM 1437 C CA . SER A 1 193 ? 54.870 -27.734 -16.391 1.00 66.12 193 SER A CA 1
ATOM 1438 C C . SER A 1 193 ? 53.588 -28.574 -16.325 1.00 66.12 193 SER A C 1
ATOM 1440 O O . SER A 1 193 ? 53.041 -28.907 -17.381 1.00 66.12 193 SER A O 1
ATOM 1442 N N . PRO A 1 194 ? 53.092 -28.933 -15.128 1.00 75.00 194 PRO A N 1
ATOM 1443 C CA . PRO A 1 194 ? 51.880 -29.729 -14.992 1.00 75.00 194 PRO A CA 1
ATOM 1444 C C . PRO A 1 194 ? 50.678 -28.980 -15.589 1.00 75.00 194 PRO A C 1
ATOM 1446 O O . PRO A 1 194 ? 50.601 -27.752 -15.472 1.00 75.00 194 PRO A O 1
ATOM 1449 N N . PRO A 1 195 ? 49.737 -29.693 -16.234 1.00 71.62 195 PRO A N 1
ATOM 1450 C CA . PRO A 1 195 ? 48.572 -29.081 -16.857 1.00 71.62 195 PRO A CA 1
ATOM 1451 C C . PRO A 1 195 ? 47.778 -28.312 -15.801 1.00 71.62 195 PRO A C 1
ATOM 1453 O O . PRO A 1 195 ? 47.231 -28.899 -14.869 1.00 71.62 195 PRO A O 1
ATOM 1456 N N . ILE A 1 196 ? 47.728 -26.984 -15.935 1.00 72.25 196 ILE A N 1
ATOM 1457 C CA . ILE A 1 196 ? 46.890 -26.140 -15.084 1.00 72.25 196 ILE A CA 1
ATOM 1458 C C . ILE A 1 196 ? 45.440 -26.542 -15.378 1.00 72.25 196 ILE A C 1
ATOM 1460 O O . ILE A 1 196 ? 45.005 -26.387 -16.523 1.00 72.25 196 ILE A O 1
ATOM 1464 N N . PRO A 1 197 ? 44.679 -27.053 -14.393 1.00 68.62 197 PRO A N 1
ATOM 1465 C CA . PRO A 1 197 ? 43.294 -27.433 -14.603 1.00 68.62 197 PRO A CA 1
ATOM 1466 C C . PRO A 1 197 ? 42.497 -26.171 -14.934 1.00 68.62 197 PRO A C 1
ATOM 1468 O O . PRO A 1 197 ? 42.152 -25.369 -14.063 1.00 68.62 197 PRO A O 1
ATOM 1471 N N . SER A 1 198 ? 42.225 -25.966 -16.221 1.00 66.75 198 SER A N 1
ATOM 1472 C CA . SER A 1 198 ? 41.300 -24.945 -16.686 1.00 66.75 198 SER A CA 1
ATOM 1473 C C . SER A 1 198 ? 39.926 -25.325 -16.157 1.00 66.75 198 SER A C 1
ATOM 1475 O O . SER A 1 198 ? 39.288 -26.235 -16.674 1.00 66.75 198 SER A O 1
ATOM 1477 N N . ASN A 1 199 ? 39.513 -24.678 -15.073 1.00 63.31 199 ASN A N 1
ATOM 1478 C CA . ASN A 1 199 ? 38.260 -24.954 -14.390 1.00 63.31 199 ASN A CA 1
ATOM 1479 C C . ASN A 1 199 ? 37.122 -24.379 -15.263 1.00 63.31 199 ASN A C 1
ATOM 1481 O O . ASN A 1 199 ? 36.894 -23.164 -15.226 1.00 63.31 199 ASN A O 1
ATOM 1485 N N . PRO A 1 200 ? 36.425 -25.181 -16.097 1.00 62.00 200 PRO A N 1
ATOM 1486 C CA . PRO A 1 200 ? 35.546 -24.667 -17.152 1.00 62.00 200 PRO A CA 1
ATOM 1487 C C . PRO A 1 200 ? 34.211 -24.143 -16.599 1.00 62.00 200 PRO A C 1
ATOM 1489 O O . PRO A 1 200 ? 33.377 -23.629 -17.339 1.00 62.00 200 PRO A O 1
ATOM 1492 N N . HIS A 1 201 ? 34.007 -24.242 -15.282 1.00 55.41 201 HIS A N 1
ATOM 1493 C CA . HIS A 1 201 ? 32.736 -23.974 -14.614 1.00 55.41 201 HIS A CA 1
ATOM 1494 C C . HIS A 1 201 ? 32.782 -22.798 -13.641 1.00 55.41 201 HIS A C 1
ATOM 1496 O O . HIS A 1 201 ? 31.930 -22.692 -12.758 1.00 55.41 201 HIS A O 1
ATOM 1502 N N . SER A 1 202 ? 33.707 -21.848 -13.823 1.00 59.81 202 SER A N 1
ATOM 1503 C CA . SER A 1 202 ? 33.533 -20.515 -13.239 1.00 59.81 202 SER A CA 1
ATOM 1504 C C . SER A 1 202 ? 32.359 -19.820 -13.944 1.00 59.81 202 SER A C 1
ATOM 1506 O O . SER A 1 202 ? 32.540 -18.943 -14.790 1.00 59.81 202 SER A O 1
ATOM 1508 N N . HIS A 1 203 ? 31.130 -20.232 -13.610 1.00 57.84 203 HIS A N 1
ATOM 1509 C CA . HIS A 1 203 ? 29.914 -19.465 -13.832 1.00 57.84 203 HIS A CA 1
ATOM 1510 C C . HIS A 1 203 ? 30.122 -18.134 -13.119 1.00 57.84 203 HIS A C 1
ATOM 1512 O O . HIS A 1 203 ? 29.831 -17.984 -11.931 1.00 57.84 203 HIS A O 1
ATOM 1518 N N . ARG A 1 204 ? 30.705 -17.168 -13.833 1.00 64.56 204 ARG A N 1
ATOM 1519 C CA . ARG A 1 204 ? 30.865 -15.799 -13.362 1.00 64.56 204 ARG A CA 1
ATOM 1520 C C . ARG A 1 204 ? 29.464 -15.280 -13.097 1.00 64.56 204 ARG A C 1
ATOM 1522 O O . ARG A 1 204 ? 28.765 -14.892 -14.027 1.00 64.56 204 ARG A O 1
ATOM 1529 N N . LYS A 1 205 ? 29.045 -15.330 -11.830 1.00 66.19 205 LYS A N 1
ATOM 1530 C CA . LYS A 1 205 ? 27.775 -14.786 -11.357 1.00 66.19 205 LYS A CA 1
ATOM 1531 C C . LYS A 1 205 ? 27.748 -13.326 -11.785 1.00 66.19 205 LYS A C 1
ATOM 1533 O O . LYS A 1 205 ? 28.499 -12.504 -11.265 1.00 66.19 205 LYS A O 1
ATOM 1538 N N . HIS A 1 206 ? 26.972 -13.032 -12.821 1.00 61.62 206 HIS A N 1
ATOM 1539 C CA . HIS A 1 206 ? 26.898 -11.683 -13.348 1.00 61.62 206 HIS A CA 1
ATOM 1540 C C . HIS A 1 206 ? 26.255 -10.791 -12.284 1.00 61.62 206 HIS A C 1
ATOM 1542 O O . HIS A 1 206 ? 25.222 -11.173 -11.729 1.00 61.62 206 HIS A O 1
ATOM 1548 N N . PRO A 1 207 ? 26.848 -9.630 -11.964 1.00 73.75 207 PRO A N 1
ATOM 1549 C CA . PRO A 1 207 ? 26.234 -8.709 -11.026 1.00 73.75 207 PRO A CA 1
ATOM 1550 C C . PRO A 1 207 ? 24.949 -8.171 -11.662 1.00 73.75 207 PRO A C 1
ATOM 1552 O O . PRO A 1 207 ? 24.989 -7.409 -12.632 1.00 73.75 207 PRO A O 1
ATOM 1555 N N . TYR A 1 208 ? 23.806 -8.614 -11.143 1.00 79.12 208 TYR A N 1
ATOM 1556 C CA . TYR A 1 208 ? 22.502 -8.060 -11.482 1.00 79.12 208 TYR A CA 1
ATOM 1557 C C . TYR A 1 208 ? 22.311 -6.760 -10.707 1.00 79.12 208 TYR A C 1
ATOM 1559 O O . TYR A 1 208 ? 22.447 -6.733 -9.484 1.00 79.12 208 TYR A O 1
ATOM 1567 N N . THR A 1 209 ? 22.001 -5.679 -11.418 1.00 82.88 209 THR A N 1
ATOM 1568 C CA . THR A 1 209 ? 21.715 -4.378 -10.806 1.00 82.88 209 THR A CA 1
ATOM 1569 C C . THR A 1 209 ? 20.218 -4.089 -10.908 1.00 82.88 209 THR A C 1
ATOM 1571 O O . THR A 1 209 ? 19.654 -4.295 -11.993 1.00 82.88 209 THR A O 1
ATOM 1574 N N . PRO A 1 210 ? 19.557 -3.621 -9.832 1.00 86.44 210 PRO A N 1
ATOM 1575 C CA . PRO A 1 210 ? 18.146 -3.264 -9.886 1.00 86.44 210 PRO A CA 1
ATOM 1576 C C . PRO A 1 210 ? 17.920 -2.110 -10.869 1.00 86.44 210 PRO A C 1
ATOM 1578 O O . PRO A 1 210 ? 18.751 -1.211 -11.017 1.00 86.44 210 PRO A O 1
ATOM 1581 N N . HIS A 1 211 ? 16.780 -2.137 -11.552 1.00 88.56 211 HIS A N 1
ATOM 1582 C CA . HIS A 1 211 ? 16.414 -1.103 -12.515 1.00 88.56 211 HIS A CA 1
ATOM 1583 C C . HIS A 1 211 ? 16.179 0.255 -11.820 1.00 88.56 211 HIS A C 1
ATOM 1585 O O . HIS A 1 211 ? 15.508 0.298 -10.786 1.00 88.56 211 HIS A O 1
ATOM 1591 N N . PRO A 1 212 ? 16.650 1.391 -12.376 1.00 88.31 212 PRO A N 1
ATOM 1592 C CA . PRO A 1 212 ? 16.501 2.708 -11.749 1.00 88.31 212 PRO A CA 1
ATOM 1593 C C . PRO A 1 212 ? 15.036 3.104 -11.522 1.00 88.31 212 PRO A C 1
ATOM 1595 O O . PRO A 1 212 ? 14.707 3.650 -10.474 1.00 88.31 212 PRO A O 1
ATOM 1598 N N . THR A 1 213 ? 14.138 2.766 -12.453 1.00 91.00 213 THR A N 1
ATOM 1599 C CA . THR A 1 213 ? 12.683 2.927 -12.265 1.00 91.00 213 THR A CA 1
ATOM 1600 C C . THR A 1 213 ? 12.167 2.173 -11.044 1.00 91.00 213 THR A C 1
ATOM 1602 O O . THR A 1 213 ? 11.384 2.732 -10.288 1.00 91.00 213 THR A O 1
ATOM 1605 N N . LEU A 1 214 ? 12.608 0.930 -10.822 1.00 91.75 214 LEU A N 1
ATOM 1606 C CA . LEU A 1 214 ? 12.161 0.148 -9.670 1.00 91.75 214 LEU A CA 1
ATOM 1607 C C . LEU A 1 214 ? 12.627 0.802 -8.368 1.00 91.75 214 LEU A C 1
ATOM 1609 O O . LEU A 1 214 ? 11.842 0.916 -7.433 1.00 91.75 214 LEU A O 1
ATOM 1613 N N . VAL A 1 215 ? 13.870 1.291 -8.327 1.00 91.38 215 VAL A N 1
ATOM 1614 C CA . VAL A 1 215 ? 14.397 2.049 -7.182 1.00 91.38 215 VAL A CA 1
ATOM 1615 C C . VAL A 1 215 ? 13.549 3.295 -6.931 1.00 91.38 215 VAL A C 1
ATOM 1617 O O . VAL A 1 215 ? 13.086 3.480 -5.811 1.00 91.38 215 VAL A O 1
ATOM 1620 N N . LEU A 1 216 ? 13.293 4.105 -7.966 1.00 92.69 216 LEU A N 1
ATOM 1621 C CA . LEU A 1 216 ? 12.469 5.311 -7.860 1.00 92.69 216 LEU A CA 1
ATOM 1622 C C . LEU A 1 216 ? 11.081 4.991 -7.300 1.00 92.69 216 LEU A C 1
ATOM 1624 O O . LEU A 1 216 ? 10.681 5.573 -6.297 1.00 92.69 216 LEU A O 1
ATOM 1628 N N . LEU A 1 217 ? 10.382 4.026 -7.904 1.00 94.31 217 LEU A N 1
ATOM 1629 C CA . LEU A 1 217 ? 9.049 3.613 -7.468 1.00 94.31 217 LEU A CA 1
ATOM 1630 C C . LEU A 1 217 ? 9.062 3.079 -6.031 1.00 94.31 217 LEU A C 1
ATOM 1632 O O . LEU A 1 217 ? 8.186 3.438 -5.249 1.00 94.31 217 LEU A O 1
ATOM 1636 N N . THR A 1 218 ? 10.068 2.281 -5.659 1.00 95.12 218 THR A N 1
ATOM 1637 C CA . THR A 1 218 ? 10.225 1.766 -4.289 1.00 95.12 218 THR A CA 1
ATOM 1638 C C . THR A 1 218 ? 10.390 2.907 -3.300 1.00 95.12 218 THR A C 1
ATOM 1640 O O . THR A 1 218 ? 9.658 2.983 -2.317 1.00 95.12 218 THR A O 1
ATOM 1643 N N . THR A 1 219 ? 11.314 3.829 -3.563 1.00 94.19 219 THR A N 1
ATOM 1644 C CA . THR A 1 219 ? 11.568 4.961 -2.673 1.00 94.19 219 THR A CA 1
ATOM 1645 C C . THR A 1 219 ? 10.344 5.870 -2.557 1.00 94.19 219 THR A C 1
ATOM 1647 O O . THR A 1 219 ? 9.981 6.236 -1.440 1.00 94.19 219 THR A O 1
ATOM 1650 N N . THR A 1 220 ? 9.652 6.162 -3.666 1.00 95.62 220 THR A N 1
ATOM 1651 C CA . THR A 1 220 ? 8.406 6.944 -3.639 1.00 95.62 220 THR A CA 1
ATOM 1652 C C . THR A 1 220 ? 7.323 6.247 -2.820 1.00 95.62 220 THR A C 1
ATOM 1654 O O . THR A 1 220 ? 6.676 6.899 -2.008 1.00 95.62 220 THR A O 1
ATOM 1657 N N . GLN A 1 221 ? 7.137 4.932 -2.976 1.00 96.19 221 GLN A N 1
ATOM 1658 C CA . GLN A 1 221 ? 6.137 4.172 -2.215 1.00 96.19 221 GLN A CA 1
ATOM 1659 C C . GLN A 1 221 ? 6.444 4.129 -0.714 1.00 96.19 221 GLN A C 1
ATOM 1661 O O . GLN A 1 221 ? 5.540 4.318 0.099 1.00 96.19 221 GLN A O 1
ATOM 1666 N N . LEU A 1 222 ? 7.710 3.937 -0.330 1.00 96.19 222 LEU A N 1
ATOM 1667 C CA . LEU A 1 222 ? 8.121 3.957 1.077 1.00 96.19 222 LEU A CA 1
ATOM 1668 C C . LEU A 1 222 ? 7.878 5.326 1.715 1.00 96.19 222 LEU A C 1
ATOM 1670 O O . LEU A 1 222 ? 7.369 5.416 2.833 1.00 96.19 222 LEU A O 1
ATOM 1674 N N . LEU A 1 223 ? 8.208 6.395 0.993 1.00 96.06 223 LEU A N 1
ATOM 1675 C CA . LEU A 1 223 ? 8.022 7.746 1.493 1.00 96.06 223 LEU A CA 1
ATOM 1676 C C . LEU A 1 223 ? 6.546 8.141 1.550 1.00 96.06 223 LEU A C 1
ATOM 1678 O O . LEU A 1 223 ? 6.108 8.749 2.523 1.00 96.06 223 LEU A O 1
ATOM 1682 N N . PHE A 1 224 ? 5.764 7.730 0.553 1.00 96.25 224 PHE A N 1
ATOM 1683 C CA . PHE A 1 224 ? 4.315 7.873 0.565 1.00 96.25 224 PHE A CA 1
ATOM 1684 C C . PHE A 1 224 ? 3.688 7.158 1.769 1.00 96.25 224 PHE A C 1
ATOM 1686 O O . PHE A 1 224 ? 2.877 7.753 2.475 1.00 96.25 224 PHE A O 1
ATOM 1693 N N . ALA A 1 225 ? 4.102 5.919 2.059 1.00 95.00 225 ALA A N 1
ATOM 1694 C CA . ALA A 1 225 ? 3.640 5.175 3.230 1.00 95.00 225 ALA A CA 1
ATOM 1695 C C . ALA A 1 225 ? 3.965 5.909 4.541 1.00 95.00 225 ALA A C 1
ATOM 1697 O O . ALA A 1 225 ? 3.097 6.040 5.404 1.00 95.00 225 ALA A O 1
ATOM 1698 N N . ALA A 1 226 ? 5.182 6.447 4.672 1.00 93.88 226 ALA A N 1
ATOM 1699 C CA . ALA A 1 226 ? 5.577 7.236 5.836 1.00 93.88 226 ALA A CA 1
ATOM 1700 C C . ALA A 1 226 ? 4.722 8.509 5.988 1.00 93.88 226 ALA A C 1
ATOM 1702 O O . ALA A 1 226 ? 4.181 8.764 7.065 1.00 93.88 226 ALA A O 1
ATOM 1703 N N . LEU A 1 227 ? 4.534 9.273 4.906 1.00 94.12 227 LEU A N 1
ATOM 1704 C CA . LEU A 1 227 ? 3.692 10.475 4.900 1.00 94.12 227 LEU A CA 1
ATOM 1705 C C . LEU A 1 227 ? 2.226 10.159 5.215 1.00 94.12 227 LEU A C 1
ATOM 1707 O O . LEU A 1 227 ? 1.562 10.923 5.915 1.00 94.12 227 LEU A O 1
ATOM 1711 N N . TYR A 1 228 ? 1.716 9.024 4.738 1.00 93.06 228 TYR A N 1
ATOM 1712 C CA . TYR A 1 228 ? 0.354 8.599 5.026 1.00 93.06 228 TYR A CA 1
ATOM 1713 C C . TYR A 1 228 ? 0.162 8.250 6.505 1.00 93.06 228 TYR A C 1
ATOM 1715 O O . TYR A 1 228 ? -0.851 8.626 7.090 1.00 93.06 228 TYR A O 1
ATOM 1723 N N . VAL A 1 229 ? 1.143 7.601 7.138 1.00 90.75 229 VAL A N 1
ATOM 1724 C CA . VAL A 1 229 ? 1.120 7.318 8.584 1.00 90.75 229 VAL A CA 1
ATOM 1725 C C . VAL A 1 229 ? 1.171 8.612 9.388 1.00 90.75 229 VAL A C 1
ATOM 1727 O O . VAL A 1 229 ? 0.368 8.787 10.303 1.00 90.75 229 VAL A O 1
ATOM 1730 N N . VAL A 1 230 ? 2.037 9.557 9.009 1.00 90.06 230 VAL A N 1
ATOM 1731 C CA . VAL A 1 230 ? 2.052 10.903 9.606 1.00 90.06 230 VAL A CA 1
ATOM 1732 C C . VAL A 1 230 ? 0.669 11.542 9.482 1.00 90.06 230 VAL A C 1
ATOM 1734 O O . VAL A 1 230 ? 0.093 11.969 10.479 1.00 90.06 230 VAL A O 1
ATOM 1737 N N . ARG A 1 231 ? 0.057 11.520 8.296 1.00 90.31 231 ARG A N 1
ATOM 1738 C CA . ARG A 1 231 ? -1.303 12.036 8.111 1.00 90.31 231 ARG A CA 1
ATOM 1739 C C . ARG A 1 231 ? -2.336 11.312 8.978 1.00 90.31 231 ARG A C 1
ATOM 1741 O O . ARG A 1 231 ? -3.197 11.982 9.536 1.00 90.31 231 ARG A O 1
ATOM 1748 N N . ALA A 1 232 ? -2.279 9.988 9.093 1.00 86.19 232 ALA A N 1
ATOM 1749 C CA . ALA A 1 232 ? -3.210 9.217 9.914 1.00 86.19 232 ALA A CA 1
ATOM 1750 C C . ALA A 1 232 ? -3.098 9.607 11.397 1.00 86.1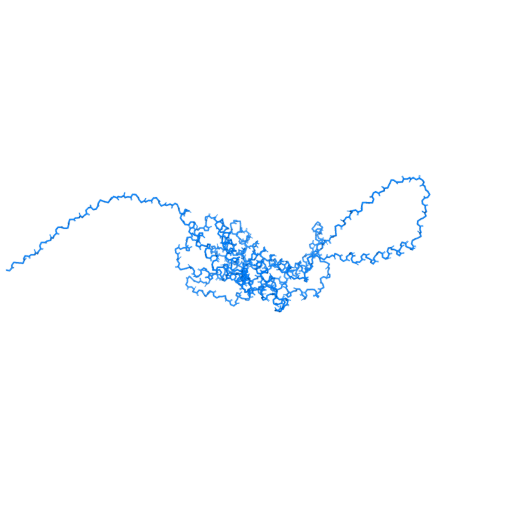9 232 ALA A C 1
ATOM 1752 O O . ALA A 1 232 ? -4.102 9.951 12.013 1.00 86.19 232 ALA A O 1
ATOM 1753 N N . THR A 1 233 ? -1.872 9.675 11.928 1.00 83.62 233 THR A N 1
ATOM 1754 C CA . THR A 1 233 ? -1.622 10.104 13.317 1.00 83.62 233 THR A CA 1
ATOM 1755 C C . THR A 1 233 ? -2.105 11.532 13.584 1.00 83.62 233 THR A C 1
ATOM 1757 O O . THR A 1 233 ? -2.736 11.792 14.606 1.00 83.62 233 THR A O 1
ATOM 1760 N N . LEU A 1 234 ? -1.886 12.456 12.640 1.00 83.94 234 LEU A N 1
ATOM 1761 C CA . LEU A 1 234 ? -2.376 13.830 12.748 1.00 83.94 234 LEU A CA 1
ATOM 1762 C C . LEU A 1 234 ? -3.904 13.912 12.634 1.00 83.94 234 LEU A C 1
ATOM 1764 O O . LEU A 1 234 ? -4.524 14.680 13.366 1.00 83.94 234 LEU A O 1
ATOM 1768 N N . ARG A 1 235 ? -4.529 13.120 11.753 1.00 79.62 235 ARG A N 1
ATOM 1769 C CA . ARG A 1 235 ? -5.990 13.090 11.572 1.00 79.62 235 ARG A CA 1
ATOM 1770 C C . ARG A 1 235 ? -6.696 12.649 12.851 1.00 79.62 235 ARG A C 1
ATOM 1772 O O . ARG A 1 235 ? -7.672 13.290 13.238 1.00 79.62 235 ARG A O 1
ATOM 1779 N N . ASP A 1 236 ? -6.193 11.607 13.503 1.00 67.44 236 ASP A N 1
ATOM 1780 C CA . ASP A 1 236 ? -6.783 11.087 14.739 1.00 67.44 236 ASP A CA 1
ATOM 1781 C C . ASP A 1 236 ? -6.664 12.091 15.892 1.00 67.44 236 ASP A C 1
ATOM 1783 O O . ASP A 1 236 ? -7.599 12.252 16.673 1.00 67.44 236 ASP A O 1
ATOM 1787 N N . ALA A 1 237 ? -5.562 12.838 15.948 1.00 65.38 237 ALA A N 1
ATOM 1788 C CA . ALA A 1 237 ? -5.321 13.817 16.999 1.00 65.38 237 ALA A CA 1
ATOM 1789 C C . ALA A 1 237 ? -6.014 15.175 16.792 1.00 65.38 237 ALA A C 1
ATOM 1791 O O . ALA A 1 237 ? -6.474 15.775 17.759 1.00 65.38 237 ALA A O 1
ATOM 1792 N N . TRP A 1 238 ? -6.072 15.681 15.555 1.00 59.12 238 TRP A N 1
ATOM 1793 C CA . TRP A 1 238 ? -6.469 17.071 15.271 1.00 59.12 238 TRP A CA 1
ATOM 1794 C C . TRP A 1 238 ? -7.844 17.219 14.631 1.00 59.12 238 TRP A C 1
ATOM 1796 O O . TRP A 1 238 ? -8.522 18.210 14.875 1.00 59.12 238 TRP A O 1
ATOM 1806 N N . VAL A 1 239 ? -8.304 16.250 13.838 1.00 55.91 239 VAL A N 1
ATOM 1807 C CA . VAL A 1 239 ? -9.634 16.337 13.202 1.00 55.91 239 VAL A CA 1
ATOM 1808 C C . VAL A 1 239 ? -10.732 15.846 14.150 1.00 55.91 239 VAL A C 1
ATOM 1810 O O . VAL A 1 239 ? -11.905 16.194 14.006 1.00 55.91 239 VAL A O 1
ATOM 1813 N N . TRP A 1 240 ? -10.372 15.042 15.150 1.00 46.88 240 TRP A N 1
ATOM 1814 C CA . TRP A 1 240 ? -11.324 14.518 16.118 1.00 46.88 240 TRP A CA 1
ATOM 1815 C C . TRP A 1 240 ? -11.790 15.482 17.227 1.00 46.88 240 TRP A C 1
ATOM 1817 O O . TRP A 1 240 ? -12.980 15.408 17.536 1.00 46.88 240 TRP A O 1
ATOM 1827 N N . PRO A 1 241 ? -10.984 16.413 17.781 1.00 47.16 241 PRO A N 1
ATOM 1828 C CA . PRO A 1 241 ? -11.460 17.330 18.824 1.00 47.16 241 PRO A CA 1
ATOM 1829 C C . PRO A 1 241 ? -12.556 18.304 18.360 1.00 47.16 241 PRO A C 1
ATOM 1831 O O . PRO A 1 241 ? -13.332 18.771 19.186 1.00 47.16 241 PRO A O 1
ATOM 1834 N N . PHE A 1 242 ? -12.682 18.581 17.056 1.00 42.03 242 PHE A N 1
ATOM 1835 C CA . PHE A 1 242 ? -13.686 19.529 16.542 1.00 42.03 242 PHE A CA 1
ATOM 1836 C C . PHE A 1 242 ? -15.062 18.916 16.264 1.00 42.03 242 PHE A C 1
ATOM 1838 O O . PHE A 1 242 ? -16.031 19.641 16.046 1.00 42.03 242 PHE A O 1
ATOM 1845 N N . ALA A 1 243 ? -15.188 17.587 16.276 1.00 47.94 243 ALA A N 1
ATOM 1846 C CA . ALA A 1 243 ? -16.504 16.965 16.236 1.00 47.94 243 ALA A CA 1
ATOM 1847 C C . ALA A 1 243 ? -17.010 16.824 17.667 1.00 47.94 243 ALA A C 1
ATOM 1849 O O . ALA A 1 243 ? -16.754 15.818 18.325 1.00 47.94 243 ALA A O 1
ATOM 1850 N N . GLY A 1 244 ? -17.723 17.847 18.141 1.00 47.97 244 GLY A N 1
ATOM 1851 C CA . GLY A 1 244 ? -18.413 17.775 19.424 1.00 47.97 244 GLY A CA 1
ATOM 1852 C C . GLY A 1 244 ? -19.283 16.508 19.518 1.00 47.97 244 GLY A C 1
ATOM 1853 O O . GLY A 1 244 ? -19.731 15.998 18.483 1.00 47.97 244 GLY A O 1
ATOM 1854 N N . PRO A 1 245 ? -19.558 16.004 20.734 1.00 49.69 245 PRO A N 1
ATOM 1855 C CA . PRO A 1 245 ? -20.240 14.725 20.983 1.00 49.69 245 PRO A CA 1
ATOM 1856 C C . PRO A 1 245 ? -21.649 14.566 20.364 1.00 49.69 245 PRO A C 1
ATOM 1858 O O . PRO A 1 245 ? -22.238 13.496 20.468 1.00 49.69 245 PRO A O 1
ATOM 1861 N N . GLY A 1 246 ? -22.181 15.582 19.675 1.00 57.81 246 GLY A N 1
ATOM 1862 C CA . GLY A 1 246 ? -23.444 15.536 18.927 1.00 57.81 246 GLY A CA 1
ATOM 1863 C C . GLY A 1 246 ? -23.332 15.750 17.410 1.00 57.81 246 GLY A C 1
ATOM 1864 O O . GLY A 1 246 ? -24.357 15.779 16.730 1.00 57.81 246 GLY A O 1
ATOM 1865 N N . SER A 1 247 ? -22.129 15.912 16.844 1.00 55.22 247 SER A N 1
ATOM 1866 C CA . SER A 1 247 ? -21.973 16.119 15.399 1.00 55.22 247 SER A CA 1
ATOM 1867 C C . SER A 1 247 ? -22.345 14.840 14.643 1.00 55.22 247 SER A C 1
ATOM 1869 O O . SER A 1 247 ? -21.596 13.859 14.633 1.00 55.22 247 SER A O 1
ATOM 1871 N N . LYS A 1 248 ? -23.524 14.844 14.003 1.00 60.47 248 LYS A N 1
ATOM 1872 C CA . LYS A 1 248 ? -23.962 13.813 13.052 1.00 60.47 248 LYS A CA 1
ATOM 1873 C C . LYS A 1 248 ? -23.021 13.840 11.849 1.00 60.47 248 LYS A C 1
ATOM 1875 O O . LYS A 1 248 ? -23.290 14.500 10.850 1.00 60.47 248 LYS A O 1
ATOM 1880 N N . ARG A 1 249 ? -21.883 13.157 11.956 1.00 60.56 249 ARG A N 1
ATOM 1881 C CA . ARG A 1 249 ? -20.949 13.034 10.839 1.00 60.56 249 ARG A CA 1
ATOM 1882 C C . ARG A 1 249 ? -21.642 12.305 9.701 1.00 60.56 249 ARG A C 1
ATOM 1884 O O . ARG A 1 249 ? -22.164 11.203 9.885 1.00 60.56 249 ARG A O 1
ATOM 1891 N N . SER A 1 250 ? -21.614 12.913 8.522 1.00 64.44 250 SER A N 1
ATOM 1892 C CA . SER A 1 250 ? -21.958 12.195 7.312 1.00 64.44 250 SER A CA 1
ATOM 1893 C C . SER A 1 250 ? -20.920 11.080 7.114 1.00 64.44 250 SER A C 1
ATOM 1895 O O . SER A 1 250 ? -19.720 11.299 7.291 1.00 64.44 250 SER A O 1
ATOM 1897 N N . PRO A 1 251 ? -21.351 9.859 6.768 1.00 65.94 251 PRO A N 1
ATOM 1898 C CA . PRO A 1 251 ? -20.433 8.784 6.400 1.00 65.94 251 PRO A CA 1
ATOM 1899 C C . PRO A 1 251 ? -19.707 9.048 5.074 1.00 65.94 251 PRO A C 1
ATOM 1901 O O . PRO A 1 251 ? -18.855 8.258 4.669 1.00 65.94 251 PRO A O 1
ATOM 1904 N N . LEU A 1 252 ? -20.096 10.109 4.368 1.00 73.00 252 LEU A N 1
ATOM 1905 C CA . LEU A 1 252 ? -19.594 10.411 3.045 1.00 73.00 252 LEU A CA 1
ATOM 1906 C C . LEU A 1 252 ? -18.149 10.915 3.135 1.00 73.00 252 LEU A C 1
ATOM 1908 O O . LEU A 1 252 ? -17.828 11.710 4.026 1.00 73.00 252 LEU A O 1
ATOM 1912 N N . PRO A 1 253 ? -17.268 10.466 2.223 1.00 74.75 253 PRO A N 1
ATOM 1913 C CA . PRO A 1 253 ? -15.928 11.013 2.131 1.00 74.75 253 PRO A CA 1
ATOM 1914 C C . PRO A 1 253 ? -16.034 12.514 1.874 1.00 74.75 253 PRO A C 1
ATOM 1916 O O . PRO A 1 253 ? -16.716 12.956 0.950 1.00 74.75 253 PRO A O 1
ATOM 1919 N N . THR A 1 254 ? -15.358 13.309 2.698 1.00 83.31 254 THR A N 1
ATOM 1920 C CA . THR A 1 254 ? -15.213 14.732 2.408 1.00 83.31 254 THR A CA 1
ATOM 1921 C C . THR A 1 254 ? -14.410 14.890 1.113 1.00 83.31 254 THR A C 1
ATOM 1923 O O . THR A 1 254 ? -13.540 14.059 0.831 1.00 83.31 254 THR A O 1
ATOM 1926 N N . PRO A 1 255 ? -14.626 15.955 0.324 1.00 81.38 255 PRO A N 1
ATOM 1927 C CA . PRO A 1 255 ? -13.813 16.213 -0.868 1.00 81.38 255 PRO A CA 1
ATOM 1928 C C . PRO A 1 255 ? -12.310 16.250 -0.538 1.00 81.38 255 PRO A C 1
ATOM 1930 O O . PRO A 1 255 ? -11.484 15.756 -1.301 1.00 81.38 255 PRO A O 1
ATOM 1933 N N . ALA A 1 256 ? -11.952 16.716 0.664 1.00 82.62 256 ALA A N 1
ATOM 1934 C CA . ALA A 1 256 ? -10.587 16.661 1.180 1.00 82.62 256 ALA A CA 1
ATOM 1935 C C . ALA A 1 256 ? -10.027 15.226 1.288 1.00 82.62 256 ALA A C 1
ATOM 1937 O O . ALA A 1 256 ? -8.846 15.013 1.030 1.00 82.62 256 ALA A O 1
ATOM 1938 N N . ALA A 1 257 ? -10.848 14.229 1.638 1.00 84.31 257 ALA A N 1
ATOM 1939 C CA . ALA A 1 257 ? -10.424 12.829 1.678 1.00 84.31 257 ALA A CA 1
ATOM 1940 C C . ALA A 1 257 ? -10.154 12.259 0.274 1.00 84.31 257 ALA A C 1
ATOM 1942 O O . ALA A 1 257 ? -9.258 11.433 0.122 1.00 84.31 257 ALA A O 1
ATOM 1943 N N . LEU A 1 258 ? -10.873 12.734 -0.751 1.00 85.56 258 LEU A N 1
ATOM 1944 C CA . LEU A 1 258 ? -10.657 12.332 -2.147 1.00 85.56 258 LEU A CA 1
ATOM 1945 C C . LEU A 1 258 ? -9.380 12.947 -2.740 1.00 85.56 258 LEU A C 1
ATOM 1947 O O . LEU A 1 258 ? -8.669 12.280 -3.492 1.00 85.56 258 LEU A O 1
ATOM 1951 N N . LEU A 1 259 ? -9.070 14.194 -2.370 1.00 89.50 259 LEU A N 1
ATOM 1952 C CA . LEU A 1 259 ? -7.890 14.924 -2.849 1.00 89.50 259 LEU A CA 1
ATOM 1953 C C . LEU A 1 259 ? -6.612 14.620 -2.057 1.00 89.50 259 LEU A C 1
ATOM 1955 O O . LEU A 1 259 ? -5.511 14.824 -2.564 1.00 89.50 259 LEU A O 1
ATOM 1959 N N . ALA A 1 260 ? -6.716 14.120 -0.825 1.00 91.12 260 ALA A N 1
ATOM 1960 C CA . ALA A 1 260 ? -5.538 13.889 0.005 1.00 91.12 260 ALA A CA 1
ATOM 1961 C C . ALA A 1 260 ? -4.538 12.873 -0.594 1.00 91.12 260 ALA A C 1
ATOM 1963 O O . ALA A 1 260 ? -3.345 13.176 -0.581 1.00 91.12 260 ALA A O 1
ATOM 1964 N N . PRO A 1 261 ? -4.951 11.712 -1.147 1.00 92.81 261 PRO A N 1
ATOM 1965 C CA . PRO A 1 261 ? -4.019 10.765 -1.764 1.00 92.81 261 PRO A CA 1
ATOM 1966 C C . PRO A 1 261 ? -3.164 11.332 -2.908 1.00 92.81 261 PRO A C 1
ATOM 1968 O O . PRO A 1 261 ? -1.940 11.213 -2.813 1.00 92.81 261 PRO A O 1
ATOM 1971 N N . PRO A 1 262 ? -3.722 11.985 -3.952 1.00 92.81 262 PRO A N 1
ATOM 1972 C CA . PRO A 1 262 ? -2.899 12.552 -5.020 1.00 92.81 262 PRO A CA 1
ATOM 1973 C C . PRO A 1 262 ? -1.993 13.690 -4.538 1.00 92.81 262 PRO A C 1
ATOM 1975 O O . PRO A 1 262 ? -0.864 13.806 -5.017 1.00 92.81 262 PRO A O 1
ATOM 1978 N N . LEU A 1 263 ? -2.437 14.496 -3.567 1.00 93.00 263 LEU A N 1
ATOM 1979 C CA . LEU A 1 263 ? -1.615 15.561 -2.985 1.00 93.00 263 LEU A CA 1
ATOM 1980 C C . LEU A 1 263 ? -0.450 15.004 -2.160 1.00 93.00 263 LEU A C 1
ATOM 1982 O O . LEU A 1 263 ? 0.674 15.479 -2.289 1.00 93.00 263 LEU A O 1
ATOM 1986 N N . LEU A 1 264 ? -0.682 13.962 -1.358 1.00 93.19 264 LEU A N 1
ATOM 1987 C CA . LEU A 1 264 ? 0.388 13.277 -0.631 1.00 93.19 264 LEU A CA 1
ATOM 1988 C C . LEU A 1 264 ? 1.373 12.583 -1.572 1.00 93.19 264 LEU A C 1
ATOM 1990 O O . LEU A 1 264 ? 2.577 12.616 -1.329 1.00 93.19 264 LEU A O 1
ATOM 1994 N N . ALA A 1 265 ? 0.878 11.971 -2.650 1.00 94.69 265 ALA A N 1
ATOM 1995 C CA . ALA A 1 265 ? 1.729 11.362 -3.664 1.00 94.69 265 ALA A CA 1
ATOM 1996 C C . ALA A 1 265 ? 2.612 12.412 -4.345 1.00 94.69 265 ALA A C 1
ATOM 1998 O O . ALA A 1 265 ? 3.797 12.168 -4.559 1.00 94.69 265 ALA A O 1
ATOM 1999 N N . LEU A 1 266 ? 2.062 13.598 -4.621 1.00 95.38 266 LEU A N 1
ATOM 2000 C CA . LEU A 1 266 ? 2.811 14.730 -5.162 1.00 95.38 266 LEU A CA 1
ATOM 2001 C C . LEU A 1 266 ? 3.862 15.233 -4.161 1.00 95.38 266 LEU A C 1
ATOM 2003 O O . LEU A 1 266 ? 5.017 15.427 -4.533 1.00 95.38 266 LEU A O 1
ATOM 2007 N N . LEU A 1 267 ? 3.492 15.360 -2.883 1.00 94.50 267 LEU A N 1
ATOM 2008 C CA . LEU A 1 267 ? 4.388 15.778 -1.800 1.00 94.50 267 LEU A CA 1
ATOM 2009 C C . LEU A 1 267 ? 5.538 14.783 -1.557 1.00 94.50 267 LEU A C 1
ATOM 2011 O O . LEU A 1 267 ? 6.615 15.185 -1.125 1.00 94.50 267 LEU A O 1
ATOM 2015 N N . ALA A 1 268 ? 5.341 13.496 -1.859 1.00 95.56 268 ALA A N 1
ATOM 2016 C CA . ALA A 1 268 ? 6.380 12.474 -1.749 1.00 95.56 268 ALA A CA 1
ATOM 2017 C C . ALA A 1 268 ? 7.460 12.581 -2.845 1.00 95.56 268 ALA A C 1
ATOM 2019 O O . ALA A 1 268 ? 8.567 12.069 -2.661 1.00 95.56 268 ALA A O 1
ATOM 2020 N N . LEU A 1 269 ? 7.185 13.228 -3.986 1.00 94.56 269 LEU A N 1
ATOM 2021 C CA . LEU A 1 269 ? 8.131 13.258 -5.107 1.00 94.56 269 LEU A CA 1
ATOM 2022 C C . LEU A 1 269 ? 9.399 14.076 -4.813 1.00 94.56 269 LEU A C 1
ATOM 2024 O O . LEU A 1 269 ? 10.480 13.502 -4.955 1.00 94.56 269 LEU A O 1
ATOM 2028 N N . PRO A 1 270 ? 9.340 15.354 -4.373 1.00 95.94 270 PRO A N 1
ATOM 2029 C CA . PRO A 1 270 ? 10.552 16.134 -4.121 1.00 95.94 270 PRO A CA 1
ATOM 2030 C C . PRO A 1 270 ? 11.527 15.470 -3.136 1.00 95.94 270 PRO A C 1
ATOM 2032 O O . PRO A 1 270 ? 12.693 15.306 -3.494 1.00 95.94 270 PRO A O 1
ATOM 2035 N N . PRO A 1 271 ? 11.103 15.003 -1.944 1.00 94.38 271 PRO A N 1
ATOM 2036 C CA . PRO A 1 271 ? 12.022 14.342 -1.024 1.00 94.38 271 PRO A CA 1
ATOM 2037 C C . PRO A 1 271 ? 12.527 12.991 -1.554 1.00 94.38 271 PRO A C 1
ATOM 2039 O O . PRO A 1 271 ? 13.668 12.629 -1.274 1.00 94.38 271 PRO A O 1
ATOM 2042 N N . THR A 1 272 ? 11.754 12.280 -2.386 1.00 92.50 272 THR A N 1
ATOM 2043 C CA . THR A 1 272 ? 12.268 11.096 -3.099 1.00 92.50 272 THR A CA 1
ATOM 2044 C C . THR A 1 272 ? 13.404 11.473 -4.049 1.00 92.50 272 THR A C 1
ATOM 2046 O O . THR A 1 272 ? 14.444 10.815 -4.066 1.00 92.50 272 THR A O 1
ATOM 2049 N N . LEU A 1 273 ? 13.233 12.546 -4.823 1.00 93.25 273 LEU A N 1
ATOM 2050 C CA . LEU A 1 273 ? 14.258 13.036 -5.740 1.00 93.25 273 LEU A CA 1
ATOM 2051 C C . LEU A 1 273 ? 15.506 13.494 -4.977 1.00 93.25 273 LEU A C 1
ATOM 2053 O O . LEU A 1 273 ? 16.610 13.096 -5.336 1.00 93.25 273 LEU A O 1
ATOM 2057 N N . VAL A 1 274 ? 15.352 14.237 -3.878 1.00 93.94 274 VAL A N 1
ATOM 2058 C CA . VAL A 1 274 ? 16.476 14.634 -3.011 1.00 93.94 274 VAL A CA 1
ATOM 2059 C C . VAL A 1 274 ? 17.211 13.405 -2.467 1.00 93.94 274 VAL A C 1
ATOM 2061 O O . VAL A 1 274 ? 18.440 13.342 -2.524 1.00 93.94 274 VAL A O 1
ATOM 2064 N N . LEU A 1 275 ? 16.482 12.389 -1.998 1.00 91.19 275 LEU A N 1
ATOM 2065 C CA . LEU A 1 275 ? 17.081 11.161 -1.480 1.00 91.19 275 LEU A CA 1
ATOM 2066 C C . LEU A 1 275 ? 17.897 10.425 -2.557 1.00 91.19 275 LEU A C 1
ATOM 2068 O O . LEU A 1 275 ? 19.004 9.967 -2.282 1.00 91.19 275 LEU A O 1
ATOM 2072 N N . LEU A 1 276 ? 17.389 10.345 -3.788 1.00 89.69 276 LEU A N 1
ATOM 2073 C CA . LEU A 1 276 ? 18.036 9.610 -4.880 1.00 89.69 276 LEU A CA 1
ATOM 2074 C C . LEU A 1 276 ? 19.176 10.377 -5.560 1.00 89.69 276 LEU A C 1
ATOM 2076 O O . LEU A 1 276 ? 20.164 9.755 -5.952 1.00 89.69 276 LEU A O 1
ATOM 2080 N N . PHE A 1 277 ? 19.054 11.698 -5.702 1.00 88.94 277 PHE A N 1
ATOM 2081 C CA . PHE A 1 277 ? 19.996 12.528 -6.461 1.00 88.94 277 PHE A CA 1
ATOM 2082 C C . PHE A 1 277 ? 21.002 13.287 -5.604 1.00 88.94 277 PHE A C 1
ATOM 2084 O O . PHE A 1 277 ? 22.070 13.627 -6.104 1.00 88.94 277 PHE A O 1
ATOM 2091 N N . VAL A 1 278 ? 20.699 13.536 -4.330 1.00 91.81 278 VAL A N 1
ATOM 2092 C CA . VAL A 1 278 ? 21.587 14.284 -3.429 1.00 91.81 278 VAL A CA 1
ATOM 2093 C C . VAL A 1 278 ? 22.146 13.358 -2.359 1.00 91.81 278 VAL A C 1
ATOM 2095 O O . VAL A 1 278 ? 23.353 13.136 -2.295 1.00 91.81 278 VAL A O 1
ATOM 2098 N N . VAL A 1 279 ? 21.273 12.751 -1.554 1.00 91.06 279 VAL A N 1
ATOM 2099 C CA . VAL A 1 279 ? 21.695 11.965 -0.385 1.00 91.06 279 VAL A CA 1
ATOM 2100 C C . VAL A 1 279 ? 22.418 10.692 -0.812 1.00 91.06 279 VAL A C 1
ATOM 2102 O O . VAL A 1 279 ? 23.507 10.400 -0.323 1.00 91.06 279 VAL A O 1
ATOM 2105 N N . LEU A 1 280 ? 21.854 9.935 -1.752 1.00 88.12 280 LEU A N 1
ATOM 2106 C CA . LEU A 1 280 ? 22.416 8.649 -2.145 1.00 88.12 280 LEU A CA 1
ATOM 2107 C C . LEU A 1 280 ? 23.826 8.760 -2.772 1.00 88.12 280 LEU A C 1
ATOM 2109 O O . LEU A 1 280 ? 24.689 7.957 -2.403 1.00 88.12 280 LEU A O 1
ATOM 2113 N N . PRO A 1 281 ? 24.130 9.725 -3.665 1.00 88.75 281 PRO A N 1
ATOM 2114 C CA . PRO A 1 281 ? 25.499 9.952 -4.130 1.00 88.75 281 PRO A CA 1
ATOM 2115 C C . PRO A 1 281 ? 26.476 10.329 -3.015 1.00 88.75 281 PRO A C 1
ATOM 2117 O O . PRO A 1 281 ? 27.616 9.869 -3.048 1.00 88.75 281 PRO A O 1
ATOM 2120 N N . ILE A 1 282 ? 26.040 11.111 -2.022 1.00 91.19 282 ILE A N 1
ATOM 2121 C CA . ILE A 1 282 ? 26.864 11.463 -0.855 1.00 91.19 282 ILE A CA 1
ATOM 2122 C C . ILE A 1 282 ? 27.166 10.208 -0.028 1.00 91.19 282 ILE A C 1
ATOM 2124 O O . ILE A 1 282 ? 28.329 9.923 0.248 1.00 91.19 282 ILE A O 1
ATOM 2128 N N . VAL A 1 283 ? 26.150 9.399 0.285 1.00 89.69 283 VAL A N 1
ATOM 2129 C CA . VAL A 1 283 ? 26.300 8.147 1.052 1.00 89.69 283 VAL A CA 1
ATOM 2130 C C . VAL A 1 283 ? 27.252 7.168 0.353 1.00 89.69 283 VAL A C 1
ATOM 2132 O O . VAL A 1 283 ? 28.058 6.506 1.003 1.00 89.69 283 VAL A O 1
ATOM 2135 N N . LYS A 1 284 ? 27.239 7.115 -0.984 1.00 86.62 284 LYS A N 1
ATOM 2136 C CA . LYS A 1 284 ? 28.177 6.289 -1.766 1.00 86.62 284 LYS A CA 1
ATOM 2137 C C . LYS A 1 284 ? 29.635 6.734 -1.684 1.00 86.62 284 LYS A C 1
ATOM 2139 O O . LYS A 1 284 ? 30.508 5.940 -2.031 1.00 86.62 284 LYS A O 1
ATOM 2144 N N . ARG A 1 285 ? 29.920 7.971 -1.273 1.00 90.69 285 ARG A N 1
ATOM 2145 C CA . ARG A 1 285 ? 31.300 8.442 -1.076 1.00 90.69 285 ARG A CA 1
ATOM 2146 C C . ARG A 1 285 ? 31.882 7.981 0.260 1.00 90.69 285 ARG A C 1
ATOM 2148 O O . ARG A 1 285 ? 33.096 8.009 0.417 1.00 90.69 285 ARG A O 1
ATOM 2155 N N . VAL A 1 286 ? 31.049 7.508 1.188 1.00 93.19 286 VAL A N 1
ATOM 2156 C CA . VAL A 1 286 ? 31.500 7.050 2.505 1.00 93.19 286 VAL A CA 1
ATOM 2157 C C . VAL A 1 286 ? 32.178 5.669 2.383 1.00 93.19 286 VAL A C 1
ATOM 2159 O O . VAL A 1 286 ? 31.568 4.719 1.862 1.00 93.19 286 VAL A O 1
ATOM 2162 N N . PRO A 1 287 ? 33.445 5.515 2.823 1.00 91.44 287 PRO A N 1
ATOM 2163 C CA . PRO A 1 287 ? 34.114 4.215 2.853 1.00 91.44 287 PRO A CA 1
ATOM 2164 C C . PRO A 1 287 ? 33.360 3.243 3.782 1.00 91.44 287 PRO A C 1
ATOM 2166 O O . PRO A 1 287 ? 32.803 3.642 4.799 1.00 91.44 287 PRO A O 1
ATOM 2169 N N . GLY A 1 288 ? 33.265 1.966 3.400 1.00 87.50 288 GLY A N 1
ATOM 2170 C CA . GLY A 1 288 ? 32.490 0.939 4.119 1.00 87.50 288 GLY A CA 1
ATOM 2171 C C . GLY A 1 288 ? 31.045 0.790 3.626 1.00 87.50 288 GLY A C 1
ATOM 2172 O O . GLY A 1 288 ? 30.673 -0.271 3.129 1.00 87.50 288 GLY A O 1
ATOM 2173 N N . VAL A 1 289 ? 30.249 1.864 3.652 1.00 85.56 289 VAL A N 1
ATOM 2174 C CA . VAL A 1 289 ? 28.842 1.847 3.182 1.00 85.56 289 VAL A CA 1
ATOM 2175 C C . VAL A 1 289 ? 28.754 1.697 1.659 1.00 85.56 289 VAL A C 1
ATOM 2177 O O . VAL A 1 289 ? 27.817 1.111 1.114 1.00 85.56 289 VAL A O 1
ATOM 2180 N N . SER A 1 290 ? 29.772 2.180 0.948 1.00 82.00 290 SER A N 1
ATOM 2181 C CA . SER A 1 290 ? 29.810 2.138 -0.510 1.00 82.00 290 SER A CA 1
ATOM 2182 C C . SER A 1 290 ? 29.962 0.734 -1.105 1.00 82.00 290 SER A C 1
ATOM 2184 O O . SER A 1 290 ? 29.588 0.552 -2.255 1.00 82.00 290 SER A O 1
ATOM 2186 N N . ILE A 1 291 ? 30.438 -0.278 -0.373 1.00 81.31 291 ILE A N 1
ATOM 2187 C CA . ILE A 1 291 ? 30.681 -1.623 -0.933 1.00 81.31 291 ILE A CA 1
ATOM 2188 C C . ILE A 1 291 ? 29.384 -2.274 -1.469 1.00 81.31 291 ILE A C 1
ATOM 2190 O O . ILE A 1 291 ? 29.347 -2.608 -2.656 1.00 81.31 291 ILE A O 1
ATOM 2194 N N . PRO A 1 292 ? 28.284 -2.384 -0.693 1.00 77.31 292 PRO A N 1
ATOM 2195 C CA . PRO A 1 292 ? 27.016 -2.901 -1.222 1.00 77.31 292 PRO A CA 1
ATOM 2196 C C . PRO A 1 292 ? 26.322 -1.930 -2.196 1.00 77.31 292 PRO A C 1
ATOM 2198 O O . PRO A 1 292 ? 25.595 -2.355 -3.098 1.00 77.31 292 PRO A O 1
ATOM 2201 N N . LEU A 1 293 ? 26.548 -0.620 -2.044 1.00 78.75 293 LEU A N 1
ATOM 2202 C CA . LEU A 1 293 ? 25.856 0.431 -2.806 1.00 78.75 293 LEU A CA 1
ATOM 2203 C C . LEU A 1 293 ? 26.504 0.766 -4.160 1.00 78.75 293 LEU A C 1
ATOM 2205 O O . LEU A 1 293 ? 25.835 1.295 -5.051 1.00 78.75 293 LEU A O 1
ATOM 2209 N N . ARG A 1 294 ? 27.794 0.449 -4.335 1.00 75.88 294 ARG A N 1
ATOM 2210 C CA . ARG A 1 294 ? 28.562 0.669 -5.574 1.00 75.88 294 ARG A CA 1
ATOM 2211 C C . ARG A 1 294 ? 28.003 -0.140 -6.733 1.00 75.88 294 ARG A C 1
ATOM 2213 O O . ARG A 1 294 ? 27.974 0.350 -7.856 1.00 75.88 294 ARG A O 1
ATOM 2220 N N . HIS A 1 295 ? 27.546 -1.358 -6.456 1.00 70.00 295 HIS A N 1
ATOM 2221 C CA . HIS A 1 295 ? 27.005 -2.247 -7.479 1.00 70.00 295 HIS A CA 1
ATOM 2222 C C . HIS A 1 295 ? 25.517 -2.027 -7.724 1.00 70.00 295 HIS A C 1
ATOM 2224 O O . HIS A 1 295 ? 25.036 -2.279 -8.821 1.00 70.00 295 HIS A O 1
ATOM 2230 N N . THR A 1 296 ? 24.774 -1.561 -6.724 1.00 63.12 296 THR A N 1
ATOM 2231 C CA . THR A 1 296 ? 23.312 -1.598 -6.774 1.00 63.12 296 THR A CA 1
ATOM 2232 C C . THR A 1 296 ? 22.682 -0.372 -7.410 1.00 63.12 296 THR A C 1
ATOM 2234 O O . THR A 1 296 ? 21.554 -0.475 -7.875 1.00 63.12 296 THR A O 1
ATOM 2237 N N . LEU A 1 297 ? 23.345 0.785 -7.471 1.00 63.28 297 LEU A N 1
ATOM 2238 C CA . LEU A 1 297 ? 22.609 2.014 -7.767 1.00 63.28 297 LEU A CA 1
ATOM 2239 C C . LEU A 1 297 ? 23.257 2.883 -8.840 1.00 63.28 297 LEU A C 1
ATOM 2241 O O . LEU A 1 297 ? 24.397 3.317 -8.712 1.00 63.28 297 LEU A O 1
ATOM 2245 N N . LEU A 1 298 ? 22.424 3.215 -9.826 1.00 59.88 298 LEU A N 1
ATOM 2246 C CA . LEU A 1 298 ? 22.400 4.466 -10.575 1.00 59.88 298 LEU A CA 1
ATOM 2247 C C . LEU A 1 298 ? 23.754 4.909 -11.121 1.00 59.88 298 LEU A C 1
ATOM 2249 O O . LEU A 1 298 ? 24.459 5.715 -10.513 1.00 59.88 298 LEU A O 1
ATOM 2253 N N . ARG A 1 299 ? 24.059 4.448 -12.339 1.00 64.94 299 ARG A N 1
ATOM 2254 C CA . ARG A 1 299 ? 24.873 5.280 -13.226 1.00 64.94 299 ARG A CA 1
ATOM 2255 C C . ARG A 1 299 ? 24.175 6.647 -13.342 1.00 64.94 299 ARG A C 1
ATOM 2257 O O . ARG A 1 299 ? 22.947 6.669 -13.433 1.00 64.94 299 ARG A O 1
ATOM 2264 N N . PRO A 1 300 ? 24.921 7.763 -13.372 1.00 56.56 300 PRO A N 1
ATOM 2265 C CA . PRO A 1 300 ? 24.371 9.124 -13.440 1.00 56.56 300 PRO A CA 1
ATOM 2266 C C . PRO A 1 300 ? 23.472 9.376 -14.664 1.00 56.56 300 PRO A C 1
ATOM 2268 O O . PRO A 1 300 ? 22.787 10.386 -14.728 1.00 56.56 300 PRO A O 1
ATOM 2271 N N . HIS A 1 301 ? 23.401 8.434 -15.605 1.00 56.31 301 HIS A N 1
ATOM 2272 C CA . HIS A 1 301 ? 22.484 8.442 -16.742 1.00 56.31 301 HIS A CA 1
ATOM 2273 C C . HIS A 1 301 ? 21.049 8.014 -16.389 1.00 56.31 301 HIS A C 1
ATOM 2275 O O . HIS A 1 301 ? 20.355 7.464 -17.244 1.00 56.31 301 HIS A O 1
ATOM 2281 N N . LEU A 1 302 ? 20.563 8.291 -15.169 1.00 61.69 302 LEU A N 1
ATOM 2282 C CA . LEU A 1 302 ? 19.134 8.570 -15.003 1.00 61.69 302 LEU A CA 1
ATOM 2283 C C . LEU A 1 302 ? 18.873 9.832 -15.831 1.00 61.69 302 LEU A C 1
ATOM 2285 O O . LEU A 1 302 ? 18.956 10.951 -15.336 1.00 61.69 302 LEU A O 1
ATOM 2289 N N . THR A 1 303 ? 18.701 9.658 -17.138 1.00 70.88 303 THR A N 1
ATOM 2290 C CA . THR A 1 303 ? 18.497 10.774 -18.047 1.00 70.88 303 THR A CA 1
ATOM 2291 C C . THR A 1 303 ? 17.258 11.520 -17.577 1.00 70.88 303 THR A C 1
ATOM 2293 O O . THR A 1 303 ? 16.290 10.899 -17.126 1.00 70.88 303 THR A O 1
ATOM 2296 N N . ALA A 1 304 ? 17.266 12.850 -17.679 1.00 79.62 304 ALA A N 1
ATOM 2297 C CA . ALA A 1 304 ? 16.081 13.657 -17.394 1.00 79.62 304 ALA A CA 1
ATOM 2298 C C . ALA A 1 304 ? 14.840 13.075 -18.104 1.00 79.62 304 ALA A C 1
ATOM 2300 O O . ALA A 1 304 ? 13.767 12.992 -17.517 1.00 79.62 304 ALA A O 1
ATOM 2301 N N . ALA A 1 305 ? 15.026 12.530 -19.312 1.00 84.06 305 ALA A N 1
ATOM 2302 C CA . ALA A 1 305 ? 14.017 11.781 -20.056 1.00 84.06 305 ALA A CA 1
ATOM 2303 C C . ALA A 1 305 ? 13.404 10.590 -19.285 1.00 84.06 305 ALA A C 1
ATOM 2305 O O . ALA A 1 305 ? 12.182 10.427 -19.297 1.00 84.06 305 ALA A O 1
ATOM 2306 N N . LEU A 1 306 ? 14.203 9.765 -18.589 1.00 85.25 306 LEU A N 1
ATOM 2307 C CA . LEU A 1 306 ? 13.658 8.670 -17.777 1.00 85.25 306 LEU A CA 1
ATOM 2308 C C . LEU A 1 306 ? 12.841 9.216 -16.600 1.00 85.25 306 LEU A C 1
ATOM 2310 O O . LEU A 1 306 ? 11.783 8.668 -16.298 1.00 85.25 306 LEU A O 1
ATOM 2314 N N . LEU A 1 307 ? 13.288 10.300 -15.959 1.00 88.00 307 LEU A N 1
ATOM 2315 C CA . LEU A 1 307 ? 12.541 10.937 -14.869 1.00 88.00 307 LEU A CA 1
ATOM 2316 C C . LEU A 1 307 ? 11.195 11.474 -15.347 1.00 88.00 307 LEU A C 1
ATOM 2318 O O . LEU A 1 307 ? 10.172 11.110 -14.775 1.00 88.00 307 LEU A O 1
ATOM 2322 N N . PHE A 1 308 ? 11.164 12.251 -16.431 1.00 89.81 308 PHE A N 1
ATOM 2323 C CA . PHE A 1 308 ? 9.912 12.774 -16.987 1.00 89.81 308 PHE A CA 1
ATOM 2324 C C . PHE A 1 308 ? 8.930 11.659 -17.364 1.00 89.81 308 PHE A C 1
ATOM 2326 O O . PHE A 1 308 ? 7.728 11.797 -17.152 1.00 89.81 308 PHE A O 1
ATOM 2333 N N . ARG A 1 309 ? 9.430 10.514 -17.843 1.00 91.12 309 ARG A N 1
ATOM 2334 C CA . ARG A 1 309 ? 8.590 9.351 -18.163 1.00 91.12 309 ARG A CA 1
ATOM 2335 C C . ARG A 1 309 ? 8.091 8.593 -16.926 1.00 91.12 309 ARG A C 1
ATOM 2337 O O . ARG A 1 309 ? 7.021 7.987 -16.970 1.00 91.12 309 ARG A O 1
ATOM 2344 N N . THR A 1 310 ? 8.867 8.566 -15.844 1.00 91.88 310 THR A N 1
ATOM 2345 C CA . THR A 1 310 ? 8.593 7.722 -14.665 1.00 91.88 310 THR A CA 1
ATOM 2346 C C . THR A 1 310 ? 7.910 8.465 -13.522 1.00 91.88 310 THR A C 1
ATOM 2348 O O . THR A 1 310 ? 7.173 7.836 -12.767 1.00 91.88 310 THR A O 1
ATOM 2351 N N . LEU A 1 311 ? 8.065 9.786 -13.419 1.00 94.00 311 LEU A N 1
ATOM 2352 C CA . LEU A 1 311 ? 7.443 10.603 -12.374 1.00 94.00 311 LEU A CA 1
ATOM 2353 C C . LEU A 1 311 ? 5.906 10.534 -12.375 1.00 94.00 311 LEU A C 1
ATOM 2355 O O . LEU A 1 311 ? 5.349 10.268 -11.309 1.00 94.00 311 LEU A O 1
ATOM 2359 N N . PRO A 1 312 ? 5.201 10.666 -13.521 1.00 94.25 312 PRO A N 1
ATOM 2360 C CA . PRO A 1 312 ? 3.745 10.514 -13.544 1.00 94.25 312 PRO A CA 1
ATOM 2361 C C . PRO A 1 312 ? 3.298 9.127 -13.075 1.00 94.25 312 PRO A C 1
ATOM 2363 O O . PRO A 1 312 ? 2.283 9.000 -12.397 1.00 94.25 312 PRO A O 1
ATOM 2366 N N . ARG A 1 313 ? 4.086 8.085 -13.380 1.00 92.38 313 ARG A N 1
ATOM 2367 C CA . ARG A 1 313 ? 3.818 6.711 -12.928 1.00 92.38 313 ARG A CA 1
ATOM 2368 C C . ARG A 1 313 ? 4.016 6.568 -11.422 1.00 92.38 313 ARG A C 1
ATOM 2370 O O . ARG A 1 313 ? 3.169 5.984 -10.758 1.00 92.38 313 ARG A O 1
ATOM 2377 N N . ALA A 1 314 ? 5.102 7.120 -10.880 1.00 95.25 314 ALA A N 1
ATOM 2378 C CA . ALA A 1 314 ? 5.381 7.109 -9.446 1.00 95.25 314 ALA A CA 1
ATOM 2379 C C . ALA A 1 314 ? 4.288 7.839 -8.652 1.00 95.25 314 ALA A C 1
ATOM 2381 O O . ALA A 1 314 ? 3.811 7.327 -7.637 1.00 95.25 314 ALA A O 1
ATOM 2382 N N . TRP A 1 315 ? 3.848 8.993 -9.160 1.00 96.25 315 TRP A N 1
ATOM 2383 C CA . TRP A 1 315 ? 2.731 9.752 -8.609 1.00 96.25 315 TRP A CA 1
ATOM 2384 C C . TRP A 1 315 ? 1.419 8.968 -8.655 1.00 96.25 315 TRP A C 1
ATOM 2386 O O . TRP A 1 315 ? 0.781 8.797 -7.619 1.00 96.25 315 TRP A O 1
ATOM 2396 N N . ALA A 1 316 ? 1.041 8.453 -9.829 1.00 93.50 316 ALA A N 1
ATOM 2397 C CA . ALA A 1 316 ? -0.200 7.705 -10.008 1.00 93.50 316 ALA A CA 1
ATOM 2398 C C . ALA A 1 316 ? -0.241 6.463 -9.108 1.00 93.50 316 ALA A C 1
ATOM 2400 O O . ALA A 1 316 ? -1.259 6.203 -8.469 1.00 93.50 316 ALA A O 1
ATOM 2401 N N . LEU A 1 317 ? 0.883 5.747 -8.985 1.00 94.44 317 LEU A N 1
ATOM 2402 C CA . LEU A 1 317 ? 1.010 4.605 -8.082 1.00 94.44 317 LEU A CA 1
ATOM 2403 C C . LEU A 1 317 ? 0.799 5.023 -6.620 1.00 94.44 317 LEU A C 1
ATOM 2405 O O . LEU A 1 317 ? 0.064 4.361 -5.896 1.00 94.44 317 LEU A O 1
ATOM 2409 N N . GLY A 1 318 ? 1.405 6.130 -6.176 1.00 95.00 318 GLY A N 1
ATOM 2410 C CA . GLY A 1 318 ? 1.184 6.676 -4.830 1.00 95.00 318 GLY A CA 1
ATOM 2411 C C . GLY A 1 318 ? -0.275 7.067 -4.587 1.00 95.00 318 GLY A C 1
ATOM 2412 O O . GLY A 1 318 ? -0.867 6.667 -3.585 1.00 95.00 318 GLY A O 1
ATOM 2413 N N . ALA A 1 319 ? -0.884 7.790 -5.530 1.00 94.00 319 ALA A N 1
ATOM 2414 C CA . ALA A 1 319 ? -2.276 8.224 -5.447 1.00 94.00 319 ALA A CA 1
ATOM 2415 C C . ALA A 1 319 ? -3.233 7.026 -5.358 1.00 94.00 319 ALA A C 1
ATOM 2417 O O . ALA A 1 319 ? -4.111 6.995 -4.496 1.00 94.00 319 ALA A O 1
ATOM 2418 N N . GLN A 1 320 ? -3.008 6.006 -6.189 1.00 92.38 320 GLN A N 1
ATOM 2419 C CA . GLN A 1 320 ? -3.766 4.760 -6.184 1.00 92.38 320 GLN A CA 1
ATOM 2420 C C . GLN A 1 320 ? -3.644 4.025 -4.844 1.00 92.38 320 GLN A C 1
ATOM 2422 O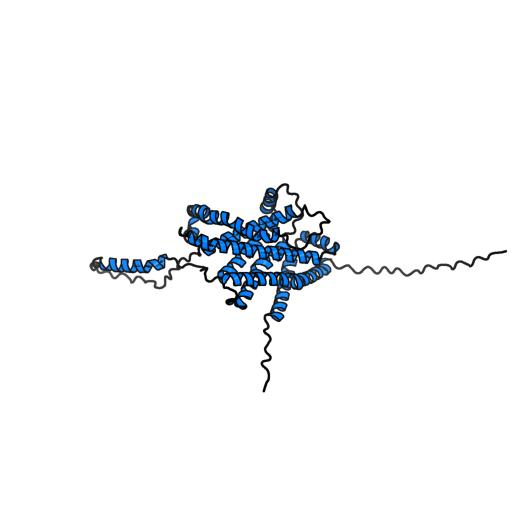 O . GLN A 1 320 ? -4.667 3.659 -4.263 1.00 92.38 320 GLN A O 1
ATOM 2427 N N . THR A 1 321 ? -2.422 3.851 -4.324 1.00 93.44 321 THR A N 1
ATOM 2428 C CA . THR A 1 321 ? -2.189 3.251 -3.000 1.00 93.44 321 THR A CA 1
ATOM 2429 C C . THR A 1 321 ? -2.983 3.991 -1.922 1.00 93.44 321 THR A C 1
ATOM 2431 O O . THR A 1 321 ? -3.689 3.372 -1.126 1.00 93.44 321 THR A O 1
ATOM 2434 N N . GLY A 1 322 ? -2.933 5.325 -1.925 1.00 92.19 322 GLY A N 1
ATOM 2435 C CA . GLY A 1 322 ? -3.653 6.137 -0.948 1.00 92.19 322 GLY A CA 1
ATOM 2436 C C . GLY A 1 322 ? -5.171 6.099 -1.086 1.00 92.19 322 GLY A C 1
ATOM 2437 O O . GLY A 1 322 ? -5.856 6.083 -0.067 1.00 92.19 322 GLY A O 1
ATOM 2438 N N . TRP A 1 323 ? -5.719 6.058 -2.305 1.00 92.12 323 TRP A N 1
ATOM 2439 C CA . TRP A 1 323 ? -7.164 5.906 -2.502 1.00 92.12 323 TRP A CA 1
ATOM 2440 C C . TRP A 1 323 ? -7.663 4.564 -1.994 1.00 92.12 323 TRP A C 1
ATOM 2442 O O . TRP A 1 323 ? -8.706 4.515 -1.347 1.00 92.12 323 TRP A O 1
ATOM 2452 N N . VAL A 1 324 ? -6.908 3.489 -2.224 1.00 89.38 324 VAL A N 1
ATOM 2453 C CA . VAL A 1 324 ? -7.230 2.168 -1.675 1.00 89.38 324 VAL A CA 1
ATOM 2454 C C . VAL A 1 324 ? -7.282 2.224 -0.143 1.00 89.38 324 VAL A C 1
ATOM 2456 O O . VAL A 1 324 ? -8.232 1.718 0.460 1.00 89.38 324 VAL A O 1
ATOM 2459 N N . TRP A 1 325 ? -6.322 2.900 0.496 1.00 92.00 325 TRP A N 1
ATOM 2460 C CA . TRP A 1 325 ? -6.317 3.081 1.950 1.00 92.00 325 TRP A CA 1
ATOM 2461 C C . TRP A 1 325 ? -7.475 3.953 2.452 1.00 92.00 325 TRP A C 1
ATOM 2463 O O . TRP A 1 325 ? -8.189 3.534 3.364 1.00 92.00 325 TRP A O 1
ATOM 2473 N N . GLU A 1 326 ? -7.734 5.112 1.844 1.00 90.50 326 GLU A N 1
ATOM 2474 C CA . GLU A 1 326 ? -8.848 5.989 2.234 1.00 90.50 326 GLU A CA 1
ATOM 2475 C C . GLU A 1 326 ? -10.200 5.308 2.065 1.00 90.50 326 GLU A C 1
ATOM 2477 O O . GLU A 1 326 ? -11.021 5.307 2.983 1.00 90.50 326 GLU A O 1
ATOM 2482 N N . ALA A 1 327 ? -10.421 4.677 0.916 1.00 87.06 327 ALA A N 1
ATOM 2483 C CA . ALA A 1 327 ? -11.661 3.985 0.629 1.00 87.06 327 ALA A CA 1
ATOM 2484 C C . ALA A 1 327 ? -11.886 2.840 1.627 1.00 87.06 327 ALA A C 1
ATOM 2486 O O . ALA A 1 327 ? -12.984 2.700 2.165 1.00 87.06 327 ALA A O 1
ATOM 2487 N N . SER A 1 328 ? -10.836 2.087 1.978 1.00 83.94 328 SER A N 1
ATOM 2488 C CA . SER A 1 328 ? -10.928 1.069 3.031 1.00 83.94 328 SER A CA 1
ATOM 2489 C C . SER A 1 328 ? -11.292 1.661 4.402 1.00 83.94 328 SER A C 1
ATOM 2491 O O . SER A 1 328 ? -12.120 1.094 5.119 1.00 83.94 328 SER A O 1
ATOM 2493 N N . GLY A 1 329 ? -10.761 2.842 4.734 1.00 85.56 329 GLY A N 1
ATOM 2494 C CA . GLY A 1 329 ? -11.094 3.578 5.953 1.00 85.56 329 GLY A CA 1
ATOM 2495 C C . GLY A 1 329 ? -12.545 4.070 5.985 1.00 85.56 329 GLY A C 1
ATOM 2496 O O . GLY A 1 329 ? -13.206 3.967 7.021 1.00 85.56 329 GLY A O 1
ATOM 2497 N N . VAL A 1 330 ? -13.078 4.545 4.855 1.00 84.12 330 VAL A N 1
ATOM 2498 C CA . VAL A 1 330 ? -14.484 4.970 4.719 1.00 84.12 330 VAL A CA 1
ATOM 2499 C C . VAL A 1 330 ? -15.426 3.785 4.888 1.00 84.12 330 VAL A C 1
ATOM 2501 O O . VAL A 1 330 ? -16.369 3.854 5.673 1.00 84.12 330 VAL A O 1
ATOM 2504 N N . VAL A 1 331 ? -15.146 2.666 4.219 1.00 84.44 331 VAL A N 1
ATOM 2505 C CA . VAL A 1 331 ? -15.935 1.429 4.342 1.00 84.44 331 VAL A CA 1
ATOM 2506 C C . VAL A 1 331 ? -15.954 0.938 5.778 1.00 84.44 331 VAL A C 1
ATOM 2508 O O . VAL A 1 331 ? -16.993 0.522 6.296 1.00 84.44 331 VAL A O 1
ATOM 2511 N N . TRP A 1 332 ? -14.810 1.036 6.449 1.00 81.06 332 TRP A N 1
ATOM 2512 C CA . TRP A 1 332 ? -14.702 0.717 7.859 1.00 81.06 332 TRP A CA 1
ATOM 2513 C C . TRP A 1 332 ? -15.557 1.643 8.735 1.00 81.06 332 TRP A C 1
ATOM 2515 O O . TRP A 1 332 ? -16.311 1.174 9.594 1.00 81.06 332 TRP A O 1
ATOM 2525 N N . ALA A 1 333 ? -15.470 2.958 8.522 1.00 79.12 333 ALA A N 1
ATOM 2526 C CA . ALA A 1 333 ? -16.254 3.949 9.252 1.00 79.12 333 ALA A CA 1
ATOM 2527 C C . ALA A 1 333 ? -17.764 3.761 9.035 1.00 79.12 333 ALA A C 1
ATOM 2529 O O . ALA A 1 333 ? -18.522 3.762 10.006 1.00 79.12 333 ALA A O 1
ATOM 2530 N N . PHE A 1 334 ? -18.185 3.511 7.795 1.00 78.56 334 PHE A N 1
ATOM 2531 C CA . PHE A 1 334 ? -19.570 3.194 7.458 1.00 78.56 334 PHE A CA 1
ATOM 2532 C C . PHE A 1 334 ? -20.034 1.914 8.146 1.00 78.56 334 PHE A C 1
ATOM 2534 O O . PHE A 1 334 ? -21.112 1.888 8.736 1.00 78.56 334 PHE A O 1
ATOM 2541 N N . GLY A 1 335 ? -19.185 0.881 8.145 1.00 75.44 335 GLY A N 1
ATOM 2542 C CA . GLY A 1 335 ? -19.391 -0.324 8.934 1.00 75.44 335 GLY A CA 1
ATOM 2543 C C . GLY A 1 335 ? -19.708 0.037 10.382 1.00 75.44 335 GLY A C 1
ATOM 2544 O O . GLY A 1 335 ? -20.791 -0.280 10.855 1.00 75.44 335 GLY A O 1
ATOM 2545 N N . ARG A 1 336 ? -18.827 0.774 11.071 1.00 72.19 336 ARG A N 1
ATOM 2546 C CA . ARG A 1 336 ? -19.051 1.192 12.469 1.00 72.19 336 ARG A CA 1
ATOM 2547 C C . ARG A 1 336 ? -20.393 1.903 12.672 1.00 72.19 336 ARG A C 1
ATOM 2549 O O . ARG A 1 336 ? -21.135 1.509 13.567 1.00 72.19 336 ARG A O 1
ATOM 2556 N N . LEU A 1 337 ? -20.729 2.881 11.830 1.00 72.44 337 LEU A N 1
ATOM 2557 C CA . LEU A 1 337 ? -21.983 3.640 11.935 1.00 72.44 337 LEU A CA 1
ATOM 2558 C C . LEU A 1 337 ? -23.223 2.765 11.718 1.00 72.44 337 LEU A C 1
ATOM 2560 O O . LEU A 1 337 ? -24.187 2.866 12.473 1.00 72.44 337 LEU A O 1
ATOM 2564 N N . ALA A 1 338 ? -23.177 1.846 10.753 1.00 71.12 338 ALA A N 1
ATOM 2565 C CA . ALA A 1 338 ? -24.270 0.918 10.474 1.00 71.12 338 ALA A CA 1
ATOM 2566 C C . ALA A 1 338 ? -24.532 -0.086 11.616 1.00 71.12 338 ALA A C 1
ATOM 2568 O O . ALA A 1 338 ? -25.568 -0.750 11.614 1.00 71.12 338 ALA A O 1
ATOM 2569 N N . PHE A 1 339 ? -23.614 -0.224 12.583 1.00 64.81 339 PHE A N 1
ATOM 2570 C CA . PHE A 1 339 ? -23.759 -1.139 13.723 1.00 64.81 339 PHE A CA 1
ATOM 2571 C C . PHE A 1 339 ? -23.786 -0.444 15.095 1.00 64.81 339 PHE A C 1
ATOM 2573 O O . PHE A 1 339 ? -24.074 -1.099 16.095 1.00 64.81 339 PHE A O 1
ATOM 2580 N N . GLY A 1 340 ? -23.452 0.846 15.160 1.00 54.38 340 GLY A N 1
ATOM 2581 C CA . GLY A 1 340 ? -23.116 1.578 16.385 1.00 54.38 340 GLY A CA 1
ATOM 2582 C C . GLY A 1 340 ? -24.280 2.255 17.106 1.00 54.38 340 GLY A C 1
ATOM 2583 O O . GLY A 1 340 ? -24.080 3.318 17.679 1.00 54.38 340 GLY A O 1
ATOM 2584 N N . ARG A 1 341 ? -25.492 1.686 17.106 1.00 53.59 341 ARG A N 1
ATOM 2585 C CA . ARG A 1 341 ? -26.596 2.214 17.941 1.00 53.59 341 ARG A CA 1
ATOM 2586 C C . ARG A 1 341 ? -26.725 1.572 19.325 1.00 53.59 341 ARG A C 1
ATOM 2588 O O . ARG A 1 341 ? -27.616 1.961 20.065 1.00 53.59 341 ARG A O 1
ATOM 2595 N N . SER A 1 342 ? -25.852 0.634 19.703 1.00 51.16 342 SER A N 1
ATOM 2596 C CA . SER A 1 342 ? -25.841 0.076 21.065 1.00 51.16 342 SER A CA 1
ATOM 2597 C C . SER A 1 342 ? -24.691 0.682 21.878 1.00 51.16 342 SER A C 1
ATOM 2599 O O . SER A 1 342 ? -23.583 0.140 21.824 1.00 51.16 342 SER A O 1
ATOM 2601 N N . PRO A 1 343 ? -24.912 1.779 22.627 1.00 58.38 343 PRO A N 1
ATOM 2602 C CA . PRO A 1 343 ? -23.880 2.413 23.455 1.00 58.38 343 PRO A CA 1
ATOM 2603 C C . PRO A 1 343 ? -23.225 1.447 24.459 1.00 58.38 343 PRO A C 1
ATOM 2605 O O . PRO A 1 343 ? -22.048 1.598 24.767 1.00 58.38 343 PRO A O 1
ATOM 2608 N N . SER A 1 344 ? -23.937 0.397 24.884 1.00 61.59 344 SER A N 1
ATOM 2609 C CA . SER A 1 344 ? -23.424 -0.658 25.770 1.00 61.59 344 SER A CA 1
ATOM 2610 C C . SER A 1 344 ? -22.316 -1.523 25.166 1.00 61.59 344 SER A C 1
ATOM 2612 O O . SER A 1 344 ? -21.457 -2.008 25.893 1.00 61.59 344 SER A O 1
ATOM 2614 N N . LEU A 1 345 ? -22.304 -1.729 23.845 1.00 55.25 345 LEU A N 1
ATOM 2615 C CA . LEU A 1 345 ? -21.235 -2.504 23.216 1.00 55.25 345 LEU A CA 1
ATOM 2616 C C . LEU A 1 345 ? -19.959 -1.672 23.147 1.00 55.25 345 LEU A C 1
ATOM 2618 O O . LEU A 1 345 ? -18.879 -2.212 23.341 1.00 55.25 345 LEU A O 1
ATOM 2622 N N . GLN A 1 346 ? -20.077 -0.372 22.879 1.00 58.25 346 GLN A N 1
ATOM 2623 C CA . GLN A 1 346 ? -18.937 0.508 22.633 1.00 58.25 346 GLN A CA 1
ATOM 2624 C C . GLN A 1 346 ? -18.040 0.656 23.867 1.00 58.25 346 GLN A C 1
ATOM 2626 O O . GLN A 1 346 ? -16.831 0.484 23.754 1.00 58.25 346 GLN A O 1
ATOM 2631 N N . THR A 1 347 ? -18.637 0.833 25.046 1.00 60.59 347 THR A N 1
ATOM 2632 C CA . THR A 1 347 ? -17.916 0.864 26.328 1.00 60.59 347 THR A CA 1
ATOM 2633 C C . THR A 1 347 ? -17.217 -0.455 26.657 1.00 60.59 347 THR A C 1
ATOM 2635 O O . THR A 1 347 ? -16.168 -0.456 27.300 1.00 60.59 347 THR A O 1
ATOM 2638 N N . GLU A 1 348 ? -17.754 -1.590 26.204 1.00 58.19 348 GLU A N 1
ATOM 2639 C CA . GLU A 1 348 ? -17.117 -2.890 26.414 1.00 58.19 348 GLU A CA 1
ATOM 2640 C C . GLU A 1 348 ? -16.005 -3.198 25.398 1.00 58.19 348 GLU A C 1
ATOM 2642 O O . GLU A 1 348 ? -15.042 -3.886 25.737 1.00 58.19 348 GLU A O 1
ATOM 2647 N N . TRP A 1 349 ? -16.088 -2.661 24.175 1.00 58.62 349 TRP A N 1
ATOM 2648 C CA . TRP A 1 349 ? -14.963 -2.682 23.232 1.00 58.62 349 TRP A CA 1
ATOM 2649 C C . TRP A 1 349 ? -13.786 -1.866 23.774 1.00 58.62 349 TRP A C 1
ATOM 2651 O O . TRP A 1 349 ? -12.672 -2.384 23.789 1.00 58.62 349 TRP A O 1
ATOM 2661 N N . ASP A 1 350 ? -14.046 -0.663 24.294 1.00 55.31 350 ASP A N 1
ATOM 2662 C CA . ASP A 1 350 ? -13.001 0.209 24.846 1.00 55.31 350 ASP A CA 1
ATOM 2663 C C . ASP A 1 350 ? -12.302 -0.432 26.063 1.00 55.31 350 ASP A C 1
ATOM 2665 O O . ASP A 1 350 ? -11.079 -0.402 26.150 1.00 55.31 350 ASP A O 1
ATOM 2669 N N . ARG A 1 351 ? -13.035 -1.134 26.947 1.00 58.44 351 ARG A N 1
ATOM 2670 C CA . ARG A 1 351 ? -12.436 -1.889 28.074 1.00 58.44 351 ARG A CA 1
ATOM 2671 C C . ARG A 1 351 ? -11.560 -3.074 27.662 1.00 58.44 351 ARG A C 1
ATOM 2673 O O . ARG A 1 351 ? -10.738 -3.527 28.454 1.00 58.44 351 ARG A O 1
ATOM 2680 N N . ARG A 1 352 ? -11.773 -3.662 26.482 1.00 55.75 352 ARG A N 1
ATOM 2681 C CA . ARG A 1 352 ? -11.041 -4.870 26.054 1.00 55.75 352 ARG A CA 1
ATOM 2682 C C . ARG A 1 352 ? -9.703 -4.562 25.403 1.00 55.75 352 ARG A C 1
ATOM 2684 O O . ARG A 1 352 ? -8.836 -5.437 25.412 1.00 55.75 352 ARG A O 1
ATOM 2691 N N . ASP A 1 353 ? -9.520 -3.351 24.890 1.00 51.34 353 ASP A N 1
ATOM 2692 C CA . ASP A 1 353 ? -8.227 -2.905 24.370 1.00 51.34 353 ASP A CA 1
ATOM 2693 C C . ASP A 1 353 ? -7.172 -2.799 25.497 1.00 51.34 353 ASP A C 1
ATOM 2695 O O . ASP A 1 353 ? -5.983 -3.001 25.238 1.00 51.34 353 ASP A O 1
ATOM 2699 N N . ASP A 1 354 ? -7.602 -2.631 26.756 1.00 51.75 354 ASP A N 1
ATOM 2700 C CA . ASP A 1 354 ? -6.735 -2.661 27.947 1.00 51.75 354 ASP A CA 1
ATOM 2701 C C . ASP A 1 354 ? -6.267 -4.076 28.333 1.00 51.75 354 ASP A C 1
ATOM 2703 O O . ASP A 1 354 ? -5.229 -4.241 28.971 1.00 51.75 354 ASP A O 1
ATOM 2707 N N . LEU A 1 355 ? -6.986 -5.123 27.909 1.00 54.88 355 LEU A N 1
ATOM 2708 C CA . LEU A 1 355 ? -6.671 -6.517 28.254 1.00 54.88 355 LEU A CA 1
ATOM 2709 C C . LEU A 1 355 ? -5.597 -7.147 27.354 1.00 54.88 355 LEU A C 1
ATOM 2711 O O . LEU A 1 355 ? -5.288 -8.328 27.506 1.00 54.88 355 LEU A O 1
ATOM 2715 N N . GLY A 1 356 ? -5.039 -6.396 26.399 1.00 51.44 356 GLY A N 1
ATOM 2716 C CA . GLY A 1 356 ? -3.917 -6.866 25.587 1.00 51.44 356 GLY A CA 1
ATOM 2717 C C . GLY A 1 356 ? -4.234 -8.129 24.780 1.00 51.44 356 GLY A C 1
ATOM 2718 O O . GLY A 1 356 ? -3.422 -9.048 24.744 1.00 51.44 356 GLY A O 1
ATOM 2719 N N . LEU A 1 357 ? -5.398 -8.186 24.114 1.00 56.75 357 LEU A N 1
ATOM 2720 C CA . LEU A 1 357 ? -5.853 -9.343 23.319 1.00 56.75 357 LEU A CA 1
ATOM 2721 C C . LEU A 1 357 ? -5.725 -9.158 21.781 1.00 56.75 357 LEU A C 1
ATOM 2723 O O . LEU A 1 357 ? -6.706 -9.367 21.056 1.00 56.75 357 LEU A O 1
ATOM 2727 N N . PRO A 1 358 ? -4.539 -8.857 21.207 1.00 55.97 358 PRO A N 1
ATOM 2728 C CA . PRO A 1 358 ? -4.358 -8.805 19.753 1.00 55.97 358 PRO A CA 1
ATOM 2729 C C . PRO A 1 358 ? -4.608 -10.172 19.079 1.00 55.97 358 PRO A C 1
ATOM 2731 O O . PRO A 1 358 ? -4.961 -10.234 17.900 1.00 55.97 358 PRO A O 1
ATOM 2734 N N . GLY A 1 359 ? -4.526 -11.281 19.828 1.00 55.91 359 GLY A N 1
ATOM 2735 C CA . GLY A 1 359 ? -4.793 -12.633 19.321 1.00 55.91 359 GLY A CA 1
ATOM 2736 C C . GLY A 1 359 ? -6.238 -12.873 18.861 1.00 55.91 359 GLY A C 1
ATOM 2737 O O . GLY A 1 359 ? -6.469 -13.673 17.951 1.00 55.91 359 GLY A O 1
ATOM 2738 N N . LEU A 1 360 ? -7.220 -12.154 19.421 1.00 57.12 360 LEU A N 1
ATOM 2739 C CA . LEU A 1 360 ? -8.630 -12.290 19.031 1.00 57.12 360 LEU A CA 1
ATOM 2740 C C . LEU A 1 360 ? -8.860 -11.843 17.579 1.00 57.12 360 LEU A C 1
ATOM 2742 O O . LEU A 1 360 ? -9.610 -12.473 16.829 1.00 57.12 360 LEU A O 1
ATOM 2746 N N . TRP A 1 361 ? -8.177 -10.766 17.190 1.00 57.59 361 TRP A N 1
ATOM 2747 C CA . TRP A 1 361 ? -8.246 -10.161 15.865 1.00 57.59 361 TRP A CA 1
ATOM 2748 C C . TRP A 1 361 ? -7.618 -11.040 14.804 1.00 57.59 361 TRP A C 1
ATOM 2750 O O . TRP A 1 361 ? -8.240 -11.303 13.775 1.00 57.59 361 TRP A O 1
ATOM 2760 N N . TRP A 1 362 ? -6.417 -11.540 15.087 1.00 57.16 362 TRP A N 1
ATOM 2761 C CA . TRP A 1 362 ? -5.722 -12.460 14.199 1.00 57.16 362 TRP A CA 1
ATOM 2762 C C . TRP A 1 362 ? -6.548 -13.724 13.928 1.00 57.16 362 TRP A C 1
ATOM 2764 O O . TRP A 1 362 ? -6.654 -14.167 12.785 1.00 57.16 362 TRP A O 1
ATOM 2774 N N . TRP A 1 363 ? -7.212 -14.261 14.956 1.00 58.72 363 TRP A N 1
ATOM 2775 C CA . TRP A 1 363 ? -8.096 -15.418 14.820 1.00 58.72 363 TRP A CA 1
ATOM 2776 C C . TRP A 1 363 ? -9.341 -15.112 13.976 1.00 58.72 363 TRP A C 1
ATOM 2778 O O . TRP A 1 363 ? -9.602 -15.801 12.989 1.00 58.72 363 TRP A O 1
ATOM 2788 N N . ALA A 1 364 ? -10.077 -14.045 14.311 1.00 56.38 364 ALA A N 1
ATOM 2789 C CA . ALA A 1 364 ? -11.293 -13.663 13.586 1.00 56.38 364 ALA A CA 1
ATOM 2790 C C . ALA A 1 364 ? -10.994 -13.328 12.118 1.00 56.38 364 ALA A C 1
ATOM 2792 O O . ALA A 1 364 ? -11.808 -13.589 11.233 1.00 56.38 364 ALA A O 1
ATOM 2793 N N . PHE A 1 365 ? -9.802 -12.796 11.852 1.00 58.62 365 PHE A N 1
ATOM 2794 C CA . PHE A 1 365 ? -9.287 -12.598 10.511 1.00 58.62 365 PHE A CA 1
ATOM 2795 C C . PHE A 1 365 ? -8.970 -13.910 9.802 1.00 58.62 365 PHE A C 1
ATOM 2797 O O . PHE A 1 365 ? -9.438 -14.104 8.685 1.00 58.62 365 PHE A O 1
ATOM 2804 N N . ARG A 1 366 ? -8.204 -14.818 10.420 1.00 70.00 366 ARG A N 1
ATOM 2805 C CA . ARG A 1 366 ? -7.847 -16.107 9.811 1.00 70.00 366 ARG A CA 1
ATOM 2806 C C . ARG A 1 366 ? -9.095 -16.865 9.362 1.00 70.00 366 ARG A C 1
ATOM 2808 O O . ARG A 1 366 ? -9.144 -17.352 8.231 1.00 70.00 366 ARG A O 1
ATOM 2815 N N . ASP A 1 367 ? -10.111 -16.903 10.217 1.00 68.88 367 ASP A N 1
ATOM 2816 C CA . ASP A 1 367 ? -11.330 -17.669 9.969 1.00 68.88 367 ASP A CA 1
ATOM 2817 C C . ASP A 1 367 ? -12.347 -16.881 9.125 1.00 68.88 367 ASP A C 1
ATOM 2819 O O . ASP A 1 367 ? -13.028 -17.456 8.277 1.00 68.88 367 ASP A O 1
ATOM 2823 N N . GLY A 1 368 ? -12.390 -15.551 9.245 1.00 57.91 368 GLY A N 1
ATOM 2824 C CA . GLY A 1 368 ? -13.144 -14.677 8.340 1.00 57.91 368 GLY A CA 1
ATOM 2825 C C . GLY A 1 368 ? -12.603 -14.695 6.908 1.00 57.91 368 GLY A C 1
ATOM 2826 O O . GLY A 1 368 ? -13.382 -14.729 5.959 1.00 57.91 368 GLY A O 1
ATOM 2827 N N . ARG A 1 369 ? -11.277 -14.749 6.741 1.00 65.75 369 ARG A N 1
ATOM 2828 C CA . ARG A 1 369 ? -10.590 -14.906 5.453 1.00 65.75 369 ARG A CA 1
ATOM 2829 C C . ARG A 1 369 ? -10.937 -16.248 4.820 1.00 65.75 369 ARG A C 1
ATOM 2831 O O . ARG A 1 369 ? -11.295 -16.282 3.651 1.00 65.75 369 ARG A O 1
ATOM 2838 N N . ARG A 1 370 ? -10.874 -17.342 5.590 1.00 71.38 370 ARG A N 1
ATOM 2839 C CA . ARG A 1 370 ? -11.296 -18.676 5.125 1.00 71.38 370 ARG A CA 1
ATOM 2840 C C . ARG A 1 370 ? -12.761 -18.681 4.689 1.00 71.38 370 ARG A C 1
ATOM 2842 O O . ARG A 1 370 ? -13.053 -19.161 3.603 1.00 71.38 370 ARG A O 1
ATOM 2849 N N . ALA A 1 371 ? -13.654 -18.091 5.485 1.00 63.28 371 ALA A N 1
ATOM 2850 C CA . ALA A 1 371 ? -15.075 -17.992 5.151 1.00 63.28 371 ALA A CA 1
ATOM 2851 C C . ALA A 1 371 ? -15.326 -17.154 3.885 1.00 63.28 371 ALA A C 1
ATOM 2853 O O . ALA A 1 371 ? -16.114 -17.555 3.033 1.00 63.28 371 ALA A O 1
ATOM 2854 N N . PHE A 1 372 ? -14.627 -16.023 3.729 1.00 65.38 372 PHE A N 1
ATOM 2855 C CA . PHE A 1 372 ? -14.700 -15.213 2.515 1.00 65.38 372 PHE A CA 1
ATOM 2856 C C . PHE A 1 372 ? -14.200 -15.989 1.295 1.00 65.38 372 PHE A C 1
ATOM 2858 O O . PHE A 1 372 ? -14.913 -16.045 0.305 1.00 65.38 372 PHE A O 1
ATOM 2865 N N . PHE A 1 373 ? -13.030 -16.633 1.362 1.00 71.56 373 PHE A N 1
ATOM 2866 C CA . PHE A 1 373 ? -12.512 -17.411 0.234 1.00 71.56 373 PHE A CA 1
ATOM 2867 C C . PHE A 1 373 ? -13.368 -18.631 -0.093 1.00 71.56 373 PHE A C 1
ATOM 2869 O O . PHE A 1 373 ? -13.523 -18.932 -1.266 1.00 71.56 373 PHE A O 1
ATOM 2876 N N . ALA A 1 374 ? -13.969 -19.297 0.894 1.00 71.31 374 ALA A N 1
ATOM 2877 C CA . ALA A 1 374 ? -14.925 -20.373 0.643 1.00 71.31 374 ALA A CA 1
ATOM 2878 C C . ALA A 1 374 ? -16.180 -19.852 -0.086 1.00 71.31 374 ALA A C 1
ATOM 2880 O O . ALA A 1 374 ? -16.632 -20.448 -1.063 1.00 71.31 374 ALA A O 1
ATOM 2881 N N . SER A 1 375 ? -16.708 -18.697 0.335 1.00 67.44 375 SER A N 1
ATOM 2882 C CA . SER A 1 375 ? -17.833 -18.038 -0.340 1.00 67.44 375 SER A CA 1
ATOM 2883 C C . SER A 1 375 ? -17.458 -17.539 -1.739 1.00 67.44 375 SER A C 1
ATOM 2885 O O . SER A 1 375 ? -18.223 -17.701 -2.678 1.00 67.44 375 SER A O 1
ATOM 2887 N N . PHE A 1 376 ? -16.272 -16.957 -1.901 1.00 64.25 376 PHE A N 1
ATOM 2888 C CA . PHE A 1 376 ? -15.778 -16.453 -3.177 1.00 64.25 376 PHE A CA 1
ATOM 2889 C C . PHE A 1 376 ? -15.495 -17.598 -4.150 1.00 64.25 376 PHE A C 1
ATOM 2891 O O . PHE A 1 376 ? -15.931 -17.553 -5.292 1.00 64.25 376 PHE A O 1
ATOM 2898 N N . ALA A 1 377 ? -14.821 -18.657 -3.701 1.00 70.81 377 ALA A N 1
ATOM 2899 C CA . ALA A 1 377 ? -14.531 -19.815 -4.534 1.00 70.81 377 ALA A CA 1
ATOM 2900 C C . ALA A 1 377 ? -15.817 -20.504 -5.005 1.00 70.81 377 ALA A C 1
ATOM 2902 O O . ALA A 1 377 ? -15.923 -20.834 -6.181 1.00 70.81 377 ALA A O 1
ATOM 2903 N N . SER A 1 378 ? -16.814 -20.644 -4.124 1.00 68.12 378 SER A N 1
ATOM 2904 C CA . SER A 1 378 ? -18.102 -21.247 -4.488 1.00 68.12 378 SER A CA 1
ATOM 2905 C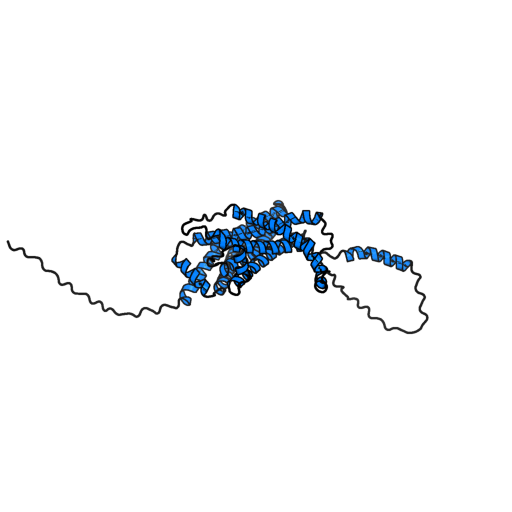 C . SER A 1 378 ? -18.943 -20.401 -5.448 1.00 68.12 378 SER A C 1
ATOM 2907 O O . SER A 1 378 ? -19.714 -20.972 -6.205 1.00 68.12 378 SER A O 1
ATOM 2909 N N . HIS A 1 379 ? -18.815 -19.070 -5.426 1.00 66.38 379 HIS A N 1
ATOM 2910 C CA . HIS A 1 379 ? -19.660 -18.174 -6.232 1.00 66.38 379 HIS A CA 1
ATOM 2911 C C . HIS A 1 379 ? -18.965 -17.622 -7.487 1.00 66.38 379 HIS A C 1
ATOM 2913 O O . HIS A 1 379 ? -19.643 -17.177 -8.406 1.00 66.38 379 HIS A O 1
ATOM 2919 N N . VAL A 1 380 ? -17.629 -17.596 -7.515 1.00 56.84 380 VAL A N 1
ATOM 2920 C CA . VAL A 1 380 ? -16.839 -16.919 -8.561 1.00 56.84 380 VAL A CA 1
ATOM 2921 C C . VAL A 1 380 ? -15.872 -17.864 -9.272 1.00 56.84 380 VAL A C 1
ATOM 2923 O O . VAL A 1 380 ? -15.641 -17.698 -10.465 1.00 56.84 380 VAL A O 1
ATOM 2926 N N . LEU A 1 381 ? -15.278 -18.833 -8.560 1.00 52.41 381 LEU A N 1
ATOM 2927 C CA . LEU A 1 381 ? -14.263 -19.732 -9.135 1.00 52.41 381 LEU A CA 1
ATOM 2928 C C . LEU A 1 381 ? -14.805 -21.088 -9.569 1.00 52.41 381 LEU A C 1
ATOM 2930 O O . LEU A 1 381 ? -14.117 -21.770 -10.322 1.00 52.41 381 LEU A O 1
ATOM 2934 N N . LEU A 1 382 ? -15.991 -21.492 -9.115 1.00 46.97 382 LEU A N 1
ATOM 2935 C CA . LEU A 1 382 ? -16.702 -22.583 -9.761 1.00 46.97 382 LEU A CA 1
ATOM 2936 C C . LEU A 1 382 ? -17.269 -22.010 -11.063 1.00 46.97 382 LEU A C 1
ATOM 2938 O O . LEU A 1 382 ? -18.224 -21.233 -10.995 1.00 46.97 382 LEU A O 1
ATOM 2942 N N . PRO A 1 383 ? -16.685 -22.323 -12.239 1.00 47.56 383 PRO A N 1
ATOM 2943 C CA . PRO A 1 383 ? -17.386 -22.048 -13.477 1.00 47.56 383 PRO A CA 1
ATOM 2944 C C . PRO A 1 383 ? -18.753 -22.714 -13.365 1.00 47.56 383 PRO A C 1
ATOM 2946 O O . PRO A 1 383 ? -18.868 -23.776 -12.743 1.00 47.56 383 PRO A O 1
ATOM 2949 N N . VAL A 1 384 ? -19.765 -22.083 -13.966 1.00 48.53 384 VAL A N 1
ATOM 2950 C CA . VAL A 1 384 ? -20.970 -22.762 -14.444 1.00 48.53 384 VAL A CA 1
ATOM 2951 C C . VAL A 1 384 ? -20.476 -24.084 -15.006 1.00 48.53 384 VAL A C 1
ATOM 2953 O O . VAL A 1 384 ? -19.806 -24.108 -16.040 1.00 48.53 384 VAL A O 1
ATOM 2956 N N . ARG A 1 385 ? -20.630 -25.154 -14.222 1.00 48.34 385 ARG A N 1
ATOM 2957 C CA . ARG A 1 385 ? -20.247 -26.494 -14.620 1.00 48.34 385 ARG A CA 1
ATOM 2958 C C . ARG A 1 385 ? -21.226 -26.746 -15.737 1.00 48.34 385 ARG A C 1
ATOM 2960 O O . ARG A 1 385 ? -22.395 -26.972 -15.452 1.00 48.34 385 ARG A O 1
ATOM 2967 N N . GLY A 1 386 ? -20.766 -26.489 -16.960 1.00 46.53 386 GLY A N 1
ATOM 2968 C CA . GLY A 1 386 ? -21.589 -26.586 -18.140 1.00 46.53 386 GLY A CA 1
ATOM 2969 C C . GLY A 1 386 ? -22.290 -27.919 -18.044 1.00 46.53 386 GLY A C 1
ATOM 2970 O O . GLY A 1 386 ? -21.639 -28.957 -17.901 1.00 46.53 386 GLY A O 1
ATOM 2971 N N . GLU A 1 387 ? -23.613 -27.863 -18.057 1.00 48.88 387 GLU A N 1
ATOM 2972 C CA . GLU A 1 387 ? -24.445 -28.954 -18.518 1.00 48.88 387 GLU A CA 1
ATOM 2973 C C . GLU A 1 387 ? -24.067 -29.184 -19.987 1.00 48.88 387 GLU A C 1
ATOM 2975 O O . GLU A 1 387 ? -24.785 -28.846 -20.913 1.00 48.88 387 GLU A O 1
ATOM 2980 N N . THR A 1 388 ? -22.866 -29.708 -20.230 1.00 50.28 388 THR A N 1
ATOM 2981 C CA . THR A 1 388 ? -22.539 -30.404 -21.466 1.00 50.28 388 THR A CA 1
ATOM 2982 C C . THR A 1 388 ? -23.159 -31.780 -21.303 1.00 50.28 388 THR A C 1
ATOM 2984 O O . THR A 1 388 ? -22.487 -32.749 -20.951 1.00 50.28 388 THR A O 1
ATOM 2987 N N . GLY A 1 389 ? -24.480 -31.823 -21.408 1.00 58.84 389 GLY A N 1
ATOM 2988 C CA . GLY A 1 389 ? -25.272 -33.014 -21.197 1.00 58.84 389 GLY A CA 1
ATOM 2989 C C . GLY A 1 389 ? -26.587 -32.891 -21.939 1.00 58.84 389 GLY A C 1
ATOM 2990 O O . GLY A 1 389 ? -27.508 -32.284 -21.411 1.00 58.84 389 GLY A O 1
ATOM 2991 N N . ARG A 1 390 ? -26.630 -33.568 -23.093 1.00 55.69 390 ARG A N 1
ATOM 2992 C CA . ARG A 1 390 ? -27.798 -33.929 -23.913 1.00 55.69 390 ARG A CA 1
ATOM 2993 C C . ARG A 1 390 ? -28.439 -32.824 -24.745 1.00 55.69 390 ARG A C 1
ATOM 2995 O O . ARG A 1 390 ? -29.274 -32.098 -24.236 1.00 55.69 390 ARG A O 1
ATOM 3002 N N . GLU A 1 391 ? -28.127 -32.836 -26.036 1.00 48.47 391 GLU A N 1
ATOM 3003 C CA . GLU A 1 391 ? -29.054 -33.277 -27.101 1.00 48.47 391 GLU A CA 1
ATOM 3004 C C . GLU A 1 391 ? -28.164 -34.115 -28.050 1.00 48.47 391 GLU A C 1
ATOM 3006 O O . GLU A 1 391 ? -27.063 -33.674 -28.386 1.00 48.47 391 GLU A O 1
ATOM 3011 N N . GLU A 1 392 ? -28.288 -35.447 -28.096 1.00 51.09 392 GLU A N 1
ATOM 3012 C CA . GLU A 1 392 ? -29.215 -36.223 -28.955 1.00 51.09 392 GLU A CA 1
ATOM 3013 C C . GLU A 1 392 ? -29.248 -35.773 -30.418 1.00 51.09 392 GLU A C 1
ATOM 3015 O O . GLU A 1 392 ? -29.694 -34.638 -30.687 1.00 51.09 392 GLU A O 1
#

Sequence (392 aa):
MSSTRPGATPIRAITTPLRSTAAPPIPPPSALYIPLAKTVLQRRLARRIFPLTFAICLGVSVLWLAWMDGVGRMRVGRVIGATLGFWLGSVVPVVLVSKAYLTITHTTAPSPFLLLQKSFLAPGPLRARTLHALQAHVLGALAVLTVHAALDPAIPIFIRSSAQAAAPASSGIREMLRSLLPAPRPPTCSHPSPPIPSNPHSHRKHPYTPHPTLVLLTTTQLLFAALYVVRATLRDAWVWPFAGPGSKRSPLPTPAALLAPPLLALLALPPTLVLLFVVLPIVKRVPGVSIPLRHTLLRPHLTAALLFRTLPRAWALGAQTGWVWEASGVVWAFGRLAFGRSPSLQTEWDRRDDLGLPGLWWWAFRDGRRAFFASFASHVLLPVRGETGREE

Radius of gyration: 33.61 Å; chains: 1; bounding box: 145×57×95 Å

Organism: NCBI:txid1033252

Secondary structure (DSSP, 8-state):
----PPPPP------------PPPPPPPHHHHHHHHHHHHHHHHIIIIIHHHHHHHHHHHHHHHHHHHH-GGG--HHHHHHHHHHHIIIIIHHHHHHHHHH--------SSHHHHHHHHHHSSSHHHHHHHHHHHHHHHHHHHHHHHHHHH-TTS-SEEEPTTTTSHHHHHHHHHHHHHHSPPPPP-------------TT------EEE-HHHHHHHHHHHHHHHHHHHHHHHIIIIISTTS-TT----SSPPHHHHHHHHHHHHHHHHHHHHIIIIIHHHHTTSTTTHHHHHHHS--S---HHHHHHHHHHHHHHHHHHHHHHHHHHHHHHHHHHHHTT-HHHHHHHHHHHTTT-HHHHHHHHHHHHHHHHHHHIIIIIS----------

pLDDT: mean 77.78, std 14.75, range [40.16, 96.25]

Foldseek 3Di:
DDDDDDDDDDPDDDPPPPPPPPDPPDPDCCVPPLVVVLVVLLCLCQPFQLVQLLVVLLVLLQVVCCVVPNNVPDDPVLSNLSSCLLCVQALLLLVLLCQLQVPDDADPDPDLVVLVCCQCPPPDRSNVSLVSLLVNQLRSLVSLLVSVCVSDPVADQWDQPCVVVCVVVVVVVVVVVVVVDPDPDPDPDDDDDPDDPPPVPPPVPGQTAGDQLSLLLSQLSSLLSVLVSSVSSCCVHPVPVPCPPPNPDDLDDDVCLLVVQLVSSVVSNPVSCCCQPPVLVVQCVDPPSVPVVVRHDDDVPPPVVVCVVRSVVSSVSRSSSSVSSSSSVSSVVVSCVVPPPPPVVVVVSVVVSVVSCSVSSVVSSVVSVVVNVVVCCVPPVPPPPDCPDDDD